Protein AF-A0AAD5HFY6-F1 (afdb_monomer_lite)

Organism: NCBI:txid1314678

Sequence (420 aa):
MDQEPCSHAVQYNGLCAICGQDVGNSNTEEGSRANINMSHNVHGLMVNRSEAERLEQENAARLLETRRLSLIVDLDQTIIHAACDPTVGEWMNDKNNKNHPATKDIKQFVLPGSPLVYYIKLRPKLQEFLKEVTKQYELHIYTMGTRNYAEAVANKIDPDRTIFRERILSRDESGSLTQKNIQRLFPCDTSMVVVMDDRSDVWNWSPNLIKVKPYDFFVGIGDINSVFLPKREPIPKSETPNEQPQTKDAVSNGKESTEEREELDQVDAETLAKQQQEQDAMVEQQQNARPLLQKQNEMSLSQNQPVLVDNDEELDKILEILKEVHRKFYEDYDKAMKISPSHRIMPDVTTLLPDMKANILEGTVLLFSSVIPLGQDPQQSDIWRLAVSFGAQCTPELTGRVTHVVAGKVSFTRKEYVMV

InterPro domains:
  IPR001357 BRCT domain [PS50172] (356-420)
  IPR004274 FCP1 homology domain [PF03031] (70-215)
  IPR004274 FCP1 homology domain [PS50969] (64-235)
  IPR004274 FCP1 homology domain [SM00577] (67-222)
  IPR011947 FCP1-like phosphatase, phosphatase domain [TIGR02250] (63-218)
  IPR023214 HAD superfamily [G3DSA:3.40.50.1000] (59-252)
  IPR036412 HAD-like superfamily [SSF56784] (62-232)
  IPR036420 BRCT domain superfamily [G3DSA:3.40.50.10190] (360-418)
  IPR036420 BRCT domain superfamily [SSF52113] (360-416)
  IPR039189 CTD phosphatase Fcp1 [PTHR23081] (4-408)

pLDDT: mean 83.71, std 20.19, range [25.22, 98.81]

Foldseek 3Di:
DDDDQDPAFWWAQQARPPPRDRNDVPPPVDPFAPWADQALPGPRTTGTPVVLVVVLVVVVVVCVVLLAFAEEFEDDLFFKHKAQACVLVVLCPDPPDQCNVVSPQWDWDDFPPDPTIMTMDGAPCLLVLLVLNQSHYQYAYAYLADPSVQVVVCCSNPVVCPRHNRRYHYNVHQLDNAAHEVCSNRVPACQRYAYEECDCVNHVNFLRYDHFPGDQQLPPDHGLSCLRYPDADDFQDADDDDDDDDDDDDDDDDDDDDDDDDDRPPQDPVNVVVSVVSSVVVSVCCHVVSVSVVVVVVCCVPPVHHPGDRPDPGSVVVSVVSVVLSVVQVVLQVVLVVDDPVPRDHGGSSPSSLVVQLVQQALAEEEEAQRDDPPDDPCPHPVNSSCVSNNYHYDPADDPSHPDYHYSYPDPDVPPPDDD

Secondary structure (DSSP, 8-state):
-PPPPP--SEEETTEETTT--B-TT---SSTT---EE--SS-TTEEE-HHHHHHHHHHHHHHHHHTT-EEEEE--BTTTEEEE--THHHHHHH-TTSTTGGGGTT-EEEE-TT--PEEEEEEPTTHHHHHHHHTTTEEEEEE-SS-HHHHHHHHHHH-TTS-SSTT-EE-HHHHS-SS---GGGT-SS--TTEEEEES-SGGGTT-TTEEEPPP---STT---TT-TTSPPPP-------S--PPPP---------------------HHHHHHHHHHHHHHHHHHHHH-HHHHHHHHHHHHT---S------HHHHHHHHHHHHHHHHHHHHHHHHTS-GGG-----HHHHHHHHHHTTSTT-EEEEESSSPTTS-GGGSHHHHHHHHTT-EE-SS--TT--EEEESSS---TT-----

Structure (mmCIF, N/CA/C/O backbone):
data_AF-A0AAD5HFY6-F1
#
_entry.id   AF-A0AAD5HFY6-F1
#
loop_
_atom_site.group_PDB
_atom_site.id
_atom_site.type_symbol
_atom_site.label_atom_id
_atom_site.label_alt_id
_atom_site.label_comp_id
_atom_site.label_asym_id
_atom_site.label_entity_id
_atom_site.label_seq_id
_atom_site.pdbx_PDB_ins_code
_atom_site.Cartn_x
_atom_site.Cartn_y
_atom_site.Cartn_z
_atom_site.occupancy
_atom_site.B_iso_or_equiv
_atom_site.auth_seq_id
_atom_site.auth_comp_id
_atom_site.auth_asym_id
_atom_site.auth_atom_id
_atom_site.pdbx_PDB_model_num
ATOM 1 N N . MET A 1 1 ? 31.451 41.895 -15.246 1.00 39.09 1 MET A N 1
ATOM 2 C CA . MET A 1 1 ? 31.967 40.516 -15.173 1.00 39.09 1 MET A CA 1
ATOM 3 C C . MET A 1 1 ? 30.737 39.653 -15.116 1.00 39.09 1 MET A C 1
ATOM 5 O O . MET A 1 1 ? 30.094 39.633 -14.074 1.00 39.09 1 MET A O 1
ATOM 9 N N . ASP A 1 2 ? 30.355 39.074 -16.246 1.00 48.78 2 ASP A N 1
ATOM 10 C CA . ASP A 1 2 ? 29.240 38.134 -16.283 1.00 48.78 2 ASP A CA 1
ATOM 11 C C . ASP A 1 2 ? 29.697 36.876 -15.542 1.00 48.78 2 ASP A C 1
ATOM 13 O O . ASP A 1 2 ? 30.718 36.283 -15.890 1.00 48.78 2 ASP A O 1
ATOM 17 N N . GLN A 1 3 ? 29.029 36.553 -14.434 1.00 59.38 3 GLN A N 1
ATOM 18 C CA . GLN A 1 3 ? 29.286 35.314 -13.707 1.00 59.38 3 GLN A CA 1
ATOM 19 C C . GLN A 1 3 ? 28.809 34.151 -14.574 1.00 59.38 3 GLN A C 1
ATOM 21 O O . GLN A 1 3 ? 27.652 34.129 -14.992 1.00 59.38 3 GLN A O 1
ATOM 26 N N . GLU A 1 4 ? 29.697 33.191 -14.838 1.00 65.50 4 GLU A N 1
ATOM 27 C CA . GLU A 1 4 ? 29.314 31.952 -15.509 1.00 65.50 4 GLU A CA 1
ATOM 28 C C . GLU A 1 4 ? 28.206 31.234 -14.711 1.00 65.50 4 GLU A C 1
ATOM 30 O O . GLU A 1 4 ? 28.211 31.251 -13.470 1.00 65.50 4 GLU A O 1
ATOM 35 N N . PRO A 1 5 ? 27.228 30.621 -15.400 1.00 70.31 5 PRO A N 1
ATOM 36 C CA . PRO A 1 5 ? 26.160 29.889 -14.740 1.00 70.31 5 PRO A CA 1
ATOM 37 C C . PRO A 1 5 ? 26.717 28.653 -14.022 1.00 70.31 5 PRO A C 1
ATOM 39 O O . PRO A 1 5 ? 27.515 27.896 -14.572 1.00 70.31 5 PRO A O 1
ATOM 42 N N . CYS A 1 6 ? 26.260 28.424 -12.788 1.00 73.25 6 CYS A N 1
ATOM 43 C CA . CYS A 1 6 ? 26.636 27.254 -11.996 1.00 73.25 6 CYS A CA 1
ATOM 44 C C . CYS A 1 6 ? 26.313 25.941 -12.736 1.00 73.25 6 CYS A C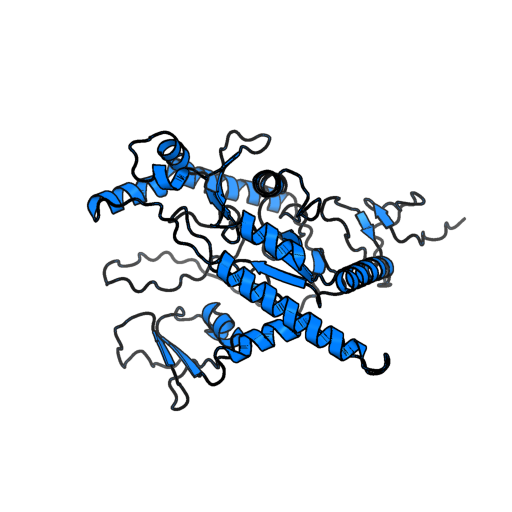 1
ATOM 46 O O . CYS A 1 6 ? 25.162 25.731 -13.128 1.00 73.25 6 CYS A O 1
ATOM 48 N N . SER A 1 7 ? 27.294 25.039 -12.854 1.00 76.56 7 SER A N 1
ATOM 49 C CA . SER A 1 7 ? 27.173 23.716 -13.495 1.00 76.56 7 SER A CA 1
ATOM 50 C C . SER A 1 7 ? 26.999 22.547 -12.514 1.00 76.56 7 SER A C 1
ATOM 52 O O . SER A 1 7 ? 26.900 21.394 -12.931 1.00 76.56 7 SER A O 1
ATOM 54 N N . HIS A 1 8 ? 26.968 22.817 -11.208 1.00 78.19 8 HIS A N 1
ATOM 55 C CA . HIS A 1 8 ? 26.830 21.781 -10.188 1.00 78.19 8 HIS A CA 1
ATOM 56 C C . HIS A 1 8 ? 25.439 21.136 -10.211 1.00 78.19 8 HIS A C 1
ATOM 58 O O . HIS A 1 8 ? 24.422 21.810 -10.382 1.00 78.19 8 HIS A O 1
ATOM 64 N N . ALA A 1 9 ? 25.412 19.821 -9.992 1.00 79.50 9 ALA A N 1
ATOM 65 C CA . ALA A 1 9 ? 24.203 19.019 -10.125 1.00 79.50 9 ALA A CA 1
ATOM 66 C C . ALA A 1 9 ? 23.226 19.158 -8.952 1.00 79.50 9 ALA A C 1
ATOM 68 O O . ALA A 1 9 ? 22.042 18.932 -9.160 1.00 79.50 9 ALA A O 1
ATOM 69 N N . VAL A 1 10 ? 23.694 19.517 -7.751 1.00 81.81 10 VAL A N 1
ATOM 70 C CA . VAL A 1 10 ? 22.897 19.479 -6.513 1.00 81.81 10 VAL A CA 1
ATOM 71 C C . VAL A 1 10 ? 22.457 20.878 -6.092 1.00 81.81 10 VAL A C 1
ATOM 73 O O . VAL A 1 10 ? 23.282 21.785 -5.940 1.00 81.81 10 VAL A O 1
ATOM 76 N N . GLN A 1 11 ? 21.159 21.037 -5.852 1.00 80.94 11 GLN A N 1
ATOM 77 C CA . GLN A 1 11 ? 20.523 22.286 -5.449 1.00 80.94 11 GLN A CA 1
ATOM 78 C C . GLN A 1 11 ? 19.702 22.082 -4.176 1.00 80.94 11 GLN A C 1
ATOM 80 O O . GLN A 1 11 ? 19.093 21.035 -3.985 1.00 80.94 11 GLN A O 1
ATOM 85 N N . TYR A 1 12 ? 19.669 23.092 -3.315 1.00 81.06 12 TYR A N 1
ATOM 86 C CA . TYR A 1 12 ? 18.844 23.141 -2.118 1.00 81.06 12 TYR A CA 1
ATOM 87 C C . TYR A 1 12 ? 18.114 24.485 -2.062 1.00 81.06 12 TYR A C 1
ATOM 89 O O . TYR A 1 12 ? 18.758 25.528 -1.959 1.00 81.06 12 TYR A O 1
ATOM 97 N N . ASN A 1 13 ? 16.781 24.470 -2.153 1.00 76.88 13 ASN A N 1
ATOM 98 C CA . ASN A 1 13 ? 15.932 25.673 -2.122 1.00 76.88 13 ASN A CA 1
ATOM 99 C C . ASN A 1 13 ? 16.372 26.772 -3.112 1.00 76.88 13 ASN A C 1
ATOM 101 O O . ASN A 1 13 ? 16.475 27.942 -2.753 1.00 76.88 13 ASN A O 1
ATOM 105 N N . GLY A 1 14 ? 16.669 26.388 -4.358 1.00 72.94 14 GLY A N 1
ATOM 106 C CA . GLY A 1 14 ? 17.087 27.323 -5.412 1.00 72.94 14 GLY A CA 1
ATOM 107 C C . GLY A 1 14 ? 18.549 27.779 -5.329 1.00 72.94 14 GLY A C 1
ATOM 108 O O . GLY A 1 14 ? 18.998 28.523 -6.195 1.00 72.94 14 GLY A O 1
ATOM 109 N N . LEU A 1 15 ? 19.316 27.304 -4.343 1.00 81.44 15 LEU A N 1
ATOM 110 C CA . LEU A 1 15 ? 20.751 27.560 -4.219 1.00 81.44 15 LEU A CA 1
ATOM 111 C C . LEU A 1 15 ? 21.554 26.321 -4.599 1.00 81.44 15 LEU A C 1
ATOM 113 O O . LEU A 1 15 ? 21.186 25.198 -4.267 1.00 81.44 15 LEU A O 1
ATOM 117 N N . CYS A 1 16 ? 22.704 26.504 -5.237 1.00 80.38 16 CYS A N 1
ATOM 118 C CA . CYS A 1 16 ? 23.648 25.414 -5.434 1.00 80.38 16 CYS A CA 1
ATOM 119 C C . CYS A 1 16 ? 24.198 24.933 -4.083 1.00 80.38 16 CYS A C 1
ATOM 121 O O . CYS A 1 16 ? 24.804 25.713 -3.348 1.00 80.38 16 CYS A O 1
ATOM 123 N N . ALA A 1 17 ? 24.073 23.638 -3.786 1.00 82.50 17 ALA A N 1
ATOM 124 C CA . ALA A 1 17 ? 24.546 23.060 -2.525 1.00 82.50 17 ALA A CA 1
ATOM 125 C C . ALA A 1 17 ? 26.085 23.021 -2.401 1.00 82.50 17 ALA A C 1
ATOM 127 O O . ALA A 1 17 ? 26.608 22.768 -1.320 1.00 82.50 17 ALA A O 1
ATOM 128 N N . ILE A 1 18 ? 26.810 23.257 -3.502 1.00 83.12 18 ILE A N 1
ATOM 129 C CA . ILE A 1 18 ? 28.278 23.192 -3.557 1.00 83.12 18 ILE A CA 1
ATOM 130 C C . ILE A 1 18 ? 28.902 24.591 -3.524 1.00 83.12 18 ILE A C 1
ATOM 132 O O . ILE A 1 18 ? 29.791 24.848 -2.718 1.00 83.12 18 ILE A O 1
ATOM 136 N N . CYS A 1 19 ? 28.453 25.505 -4.390 1.00 85.31 19 CYS A N 1
ATOM 137 C CA . CYS A 1 19 ? 29.042 26.844 -4.505 1.00 85.31 19 CYS A CA 1
ATOM 138 C C . CYS A 1 19 ? 28.180 27.969 -3.916 1.00 85.31 19 CYS A C 1
ATOM 140 O O . CYS A 1 19 ? 28.634 29.110 -3.881 1.00 85.31 19 CYS A O 1
ATOM 142 N N . GLY A 1 20 ? 26.949 27.684 -3.476 1.00 80.25 20 GLY A N 1
ATOM 143 C CA . GLY A 1 20 ? 26.041 28.677 -2.890 1.00 80.25 20 GLY A CA 1
ATOM 144 C C . GLY A 1 20 ? 25.480 29.707 -3.875 1.00 80.25 20 GLY A C 1
ATOM 145 O O . GLY A 1 20 ? 24.773 30.616 -3.452 1.00 80.25 20 GLY A O 1
ATOM 146 N N . GLN A 1 21 ? 25.786 29.588 -5.172 1.00 81.56 21 GLN A N 1
ATOM 147 C CA . GLN A 1 21 ? 25.245 30.467 -6.209 1.00 81.56 21 GLN A CA 1
ATOM 148 C C . GLN A 1 21 ? 23.732 30.256 -6.334 1.00 81.56 21 GLN A C 1
ATOM 150 O O . GLN A 1 21 ? 23.273 29.112 -6.334 1.00 81.56 21 GLN A O 1
ATOM 155 N N . ASP A 1 22 ? 22.981 31.351 -6.446 1.00 78.88 22 ASP A N 1
ATOM 156 C CA . ASP A 1 22 ? 21.554 31.313 -6.763 1.00 78.88 22 ASP A CA 1
ATOM 157 C C . ASP A 1 22 ? 21.382 30.769 -8.180 1.00 78.88 22 ASP A C 1
ATOM 159 O O . ASP A 1 22 ? 21.953 31.300 -9.138 1.00 78.88 22 ASP A O 1
ATOM 163 N N . VAL A 1 23 ? 20.674 29.650 -8.290 1.00 73.12 23 VAL A N 1
ATOM 164 C CA . VAL A 1 23 ? 20.427 28.981 -9.565 1.00 73.12 23 VAL A CA 1
ATOM 165 C C . VAL A 1 23 ? 19.046 29.311 -10.122 1.00 73.12 23 VAL A C 1
ATOM 167 O O . VAL A 1 23 ? 18.851 29.108 -11.320 1.00 73.12 23 VAL A O 1
ATOM 170 N N . GLY A 1 24 ? 18.158 29.896 -9.300 1.00 57.97 24 GLY A N 1
ATOM 171 C CA . GLY A 1 24 ? 16.794 30.319 -9.621 1.00 57.97 24 GLY A CA 1
ATOM 172 C C . GLY A 1 24 ? 15.901 29.246 -10.266 1.00 57.97 24 GLY A C 1
ATOM 173 O O . GLY A 1 24 ? 16.363 28.319 -10.923 1.00 57.97 24 GLY A O 1
ATOM 174 N N . ASN A 1 25 ? 14.578 29.421 -10.209 1.00 52.44 25 ASN A N 1
ATOM 175 C CA . ASN A 1 25 ? 13.666 28.787 -11.180 1.00 52.44 25 ASN A CA 1
ATOM 176 C C . ASN A 1 25 ? 13.764 29.526 -12.524 1.00 52.44 25 ASN A C 1
ATOM 178 O O . ASN A 1 25 ? 12.778 30.046 -13.045 1.00 52.44 25 ASN A O 1
ATOM 182 N N . SER A 1 26 ? 14.979 29.679 -13.053 1.00 42.31 26 SER A N 1
ATOM 183 C CA . SER A 1 26 ? 15.149 30.258 -14.373 1.00 42.31 26 SER A CA 1
ATOM 184 C C . SER A 1 26 ? 14.594 29.252 -15.381 1.00 42.31 26 SER A C 1
ATOM 186 O O . SER A 1 26 ? 15.235 28.257 -15.705 1.00 42.31 26 SER A O 1
ATOM 188 N N . ASN A 1 27 ? 13.371 29.517 -15.857 1.00 40.47 27 ASN A N 1
ATOM 189 C CA . ASN A 1 27 ? 12.829 29.011 -17.119 1.00 40.47 27 ASN A CA 1
ATOM 190 C C . ASN A 1 27 ? 13.725 29.505 -18.269 1.00 40.47 27 ASN A C 1
ATOM 192 O O . ASN A 1 27 ? 13.317 30.301 -19.110 1.00 40.47 27 ASN A O 1
ATOM 196 N N . THR A 1 28 ? 14.992 29.097 -18.277 1.00 40.62 28 THR A N 1
ATOM 197 C CA . THR A 1 28 ? 15.812 29.129 -19.475 1.00 40.62 28 THR A CA 1
ATOM 198 C C . THR A 1 28 ? 15.227 28.080 -20.405 1.00 40.62 28 THR A C 1
ATOM 200 O O . THR A 1 28 ? 15.100 26.922 -20.014 1.00 40.62 28 THR A O 1
ATOM 203 N N . GLU A 1 29 ? 14.852 28.501 -21.608 1.00 39.59 29 GLU A N 1
ATOM 204 C CA . GLU A 1 29 ? 14.223 27.728 -22.686 1.00 39.59 29 GLU A CA 1
ATOM 205 C C . GLU A 1 29 ? 15.088 26.570 -23.243 1.00 39.59 29 GLU A C 1
ATOM 207 O O . GLU A 1 29 ? 14.988 26.204 -24.410 1.00 39.59 29 GLU A O 1
ATOM 212 N N . GLU A 1 30 ? 15.918 25.933 -22.419 1.00 36.94 30 GLU A N 1
ATOM 213 C CA . GLU A 1 30 ? 16.670 24.729 -22.751 1.00 36.94 30 GLU A CA 1
ATOM 214 C C . GLU A 1 30 ? 16.432 23.677 -21.663 1.00 36.94 30 GLU A C 1
ATOM 216 O O . GLU A 1 30 ? 16.888 23.808 -20.528 1.00 36.94 30 GLU A O 1
ATOM 221 N N . GLY A 1 31 ? 15.702 22.614 -22.016 1.00 39.47 31 GLY A N 1
ATOM 222 C CA . GLY A 1 31 ? 15.258 21.519 -21.140 1.00 39.47 31 GLY A CA 1
ATOM 223 C C . GLY A 1 31 ? 16.358 20.612 -20.566 1.00 39.47 31 GLY A C 1
ATOM 224 O O . GLY A 1 31 ? 16.170 19.402 -20.487 1.00 39.47 31 GLY A O 1
ATOM 225 N N . SER A 1 32 ? 17.505 21.168 -20.170 1.00 42.75 32 SER A N 1
ATOM 226 C CA . SER A 1 32 ? 18.638 20.456 -19.564 1.00 42.75 32 SER A CA 1
ATOM 227 C C . SER A 1 32 ? 18.661 20.518 -18.029 1.00 42.75 32 SER A C 1
ATOM 229 O O . SER A 1 32 ? 19.352 19.721 -17.396 1.00 42.75 32 SER A O 1
ATOM 231 N N . ARG A 1 33 ? 17.882 21.417 -17.406 1.00 50.81 33 ARG A N 1
ATOM 232 C CA . ARG A 1 33 ? 17.841 21.621 -15.943 1.00 50.81 33 ARG A CA 1
ATOM 233 C C . ARG A 1 33 ? 16.510 21.204 -15.313 1.00 50.81 33 ARG A C 1
ATOM 235 O O . ARG A 1 33 ? 15.984 21.906 -14.456 1.00 50.81 33 ARG A O 1
ATOM 242 N N . ALA A 1 34 ? 15.954 20.064 -15.728 1.00 52.94 34 ALA A N 1
ATOM 243 C CA . ALA A 1 34 ? 14.870 19.444 -14.970 1.00 52.94 34 ALA A CA 1
ATOM 244 C C . ALA A 1 34 ? 15.420 19.053 -13.588 1.00 52.94 34 ALA A C 1
ATOM 246 O O . ALA A 1 34 ? 16.234 18.135 -13.467 1.00 52.94 34 ALA A O 1
ATOM 247 N N . ASN A 1 35 ? 15.040 19.825 -12.575 1.00 65.81 35 ASN A N 1
ATOM 248 C CA . ASN A 1 35 ? 15.392 19.600 -11.184 1.00 65.81 35 ASN A CA 1
ATOM 249 C C . ASN A 1 35 ? 14.491 18.473 -10.645 1.00 65.81 35 ASN A C 1
ATOM 251 O O . ASN A 1 35 ? 13.272 18.613 -10.651 1.00 65.81 35 ASN A O 1
ATOM 255 N N . ILE A 1 36 ? 15.079 17.358 -10.209 1.00 68.81 36 ILE A N 1
ATOM 256 C CA . ILE A 1 36 ? 14.388 16.163 -9.702 1.00 68.81 36 ILE A CA 1
ATOM 257 C C . ILE A 1 36 ? 14.623 16.061 -8.193 1.00 68.81 36 ILE A C 1
ATOM 259 O O . ILE A 1 36 ? 15.770 16.100 -7.744 1.00 68.81 36 ILE A O 1
ATOM 263 N N . ASN A 1 37 ? 13.555 15.917 -7.402 1.00 68.00 37 ASN A N 1
ATOM 264 C CA . ASN A 1 37 ? 13.680 15.726 -5.957 1.00 68.00 37 ASN A CA 1
ATOM 265 C C . ASN A 1 37 ? 14.105 14.284 -5.647 1.00 68.00 37 ASN A C 1
ATOM 267 O O . ASN A 1 37 ? 13.309 13.358 -5.791 1.00 68.00 37 ASN A O 1
ATOM 271 N N . MET A 1 38 ? 15.340 14.102 -5.180 1.00 71.38 38 MET A N 1
ATOM 272 C CA . MET A 1 38 ? 15.885 12.774 -4.855 1.00 71.38 38 MET A CA 1
ATOM 273 C C . MET A 1 38 ? 15.663 12.358 -3.404 1.00 71.38 38 MET A C 1
ATOM 275 O O . MET A 1 38 ? 15.999 11.235 -3.030 1.00 71.38 38 MET A O 1
ATOM 279 N N . SER A 1 39 ? 15.144 13.249 -2.557 1.00 62.97 39 SER A N 1
ATOM 280 C CA . SER A 1 39 ? 14.955 12.951 -1.144 1.00 62.97 39 SER A CA 1
ATOM 281 C C . SER A 1 39 ? 13.530 12.502 -0.837 1.00 62.97 39 SER A C 1
ATOM 283 O O . SER A 1 39 ? 12.538 13.049 -1.333 1.00 62.97 39 SER A O 1
ATOM 285 N N . HIS A 1 40 ? 13.440 11.504 0.041 1.00 65.00 40 HIS A N 1
ATOM 286 C CA . HIS A 1 40 ? 12.193 11.067 0.658 1.00 65.00 40 HIS A CA 1
ATOM 287 C C . HIS A 1 40 ? 11.806 11.946 1.858 1.00 65.00 40 HIS A C 1
ATOM 289 O O . HIS A 1 40 ? 10.666 11.879 2.298 1.00 65.00 40 HIS A O 1
ATOM 295 N N . ASN A 1 41 ? 12.723 12.765 2.400 1.00 59.06 41 ASN A N 1
ATOM 296 C CA . ASN A 1 41 ? 12.494 13.537 3.630 1.00 59.06 41 ASN A CA 1
ATOM 297 C C . ASN A 1 41 ? 12.941 15.001 3.632 1.00 59.06 41 ASN A C 1
ATOM 299 O O . ASN A 1 41 ? 12.560 15.742 4.537 1.00 59.06 41 ASN A O 1
ATOM 303 N N . VAL A 1 42 ? 13.686 15.441 2.624 1.00 58.75 42 VAL A N 1
ATOM 304 C CA . VAL A 1 42 ? 14.157 16.819 2.497 1.00 58.75 42 VAL A CA 1
ATOM 305 C C . VAL A 1 42 ? 13.432 17.485 1.338 1.00 58.75 42 VAL A C 1
ATOM 307 O O . VAL A 1 42 ? 13.673 17.178 0.171 1.00 58.75 42 VAL A O 1
ATOM 310 N N . HIS A 1 43 ? 12.561 18.434 1.669 1.00 60.72 43 HIS A N 1
ATOM 311 C CA . HIS A 1 43 ? 11.986 19.338 0.680 1.00 60.72 43 HIS A CA 1
ATOM 312 C C . HIS A 1 43 ? 13.059 20.267 0.111 1.00 60.72 43 HIS A C 1
ATOM 314 O O . HIS A 1 43 ? 13.917 20.767 0.838 1.00 60.72 43 HIS A O 1
ATOM 320 N N . GLY A 1 44 ? 13.010 20.473 -1.204 1.00 61.09 44 GLY A N 1
ATOM 321 C CA . GLY A 1 44 ? 13.885 21.410 -1.904 1.00 61.09 44 GLY A CA 1
ATOM 322 C C . GLY A 1 44 ? 15.288 20.902 -2.238 1.00 61.09 44 GLY A C 1
ATOM 323 O O . GLY A 1 44 ? 16.032 21.664 -2.853 1.00 61.09 44 GLY A O 1
ATOM 324 N N . LEU A 1 45 ? 15.655 19.656 -1.893 1.00 72.56 45 LEU A N 1
ATOM 325 C CA . LEU A 1 45 ? 16.883 19.023 -2.393 1.00 72.56 45 LEU A CA 1
ATOM 326 C C . LEU A 1 45 ? 16.637 18.451 -3.792 1.00 72.56 45 LEU A C 1
ATOM 328 O O . LEU A 1 45 ? 16.011 17.404 -3.947 1.00 72.56 45 LEU A O 1
ATOM 332 N N . MET A 1 46 ? 17.163 19.132 -4.801 1.00 77.88 46 MET A N 1
ATOM 333 C CA . MET A 1 46 ? 16.988 18.773 -6.201 1.00 77.88 46 MET A CA 1
ATOM 334 C C . MET A 1 46 ? 18.322 18.388 -6.829 1.00 77.88 46 MET A C 1
ATOM 336 O O . MET A 1 46 ? 19.360 18.966 -6.502 1.00 77.88 46 MET A O 1
ATOM 340 N N . VAL A 1 47 ? 18.289 17.458 -7.777 1.00 80.62 47 VAL A N 1
ATOM 341 C CA . VAL A 1 47 ? 19.429 17.171 -8.651 1.00 80.62 47 VAL A CA 1
ATOM 342 C C . VAL A 1 47 ? 19.050 17.328 -10.117 1.00 80.62 47 VAL A C 1
ATOM 344 O O . VAL A 1 47 ? 17.875 17.263 -10.468 1.00 80.62 47 VAL A O 1
ATOM 347 N N . ASN A 1 48 ? 20.034 17.531 -10.988 1.00 80.81 48 ASN A N 1
ATOM 348 C CA . ASN A 1 48 ? 19.791 17.476 -12.427 1.00 80.81 48 ASN A CA 1
ATOM 349 C C . ASN A 1 48 ? 19.516 16.034 -12.902 1.00 80.81 48 ASN A C 1
ATOM 351 O O . ASN A 1 48 ? 19.876 15.057 -12.245 1.00 80.81 48 ASN A O 1
ATOM 355 N N . ARG A 1 49 ? 18.921 15.895 -14.089 1.00 79.62 49 ARG A N 1
ATOM 356 C CA . ARG A 1 49 ? 18.563 14.587 -14.655 1.00 79.62 49 ARG A CA 1
ATOM 357 C C . ARG A 1 49 ? 19.734 13.602 -14.755 1.00 79.62 49 ARG A C 1
ATOM 359 O O . ARG A 1 49 ? 19.576 12.449 -14.382 1.00 79.62 49 ARG A O 1
ATOM 366 N N . SER A 1 50 ? 20.909 14.048 -15.204 1.00 82.12 50 SER A N 1
ATOM 367 C CA . SER A 1 50 ? 22.081 13.168 -15.339 1.00 82.12 50 SER A CA 1
ATOM 368 C C . SER A 1 50 ? 22.543 12.578 -14.005 1.00 82.12 50 SER A C 1
ATOM 370 O O . SER A 1 50 ? 22.990 11.437 -13.951 1.00 82.12 50 SER A O 1
ATOM 372 N N . GLU A 1 51 ? 22.442 13.351 -12.923 1.00 82.69 51 GLU A N 1
ATOM 373 C CA . GLU A 1 51 ? 22.817 12.890 -11.589 1.00 82.69 51 GLU A CA 1
ATOM 374 C C . GLU A 1 51 ? 21.753 11.962 -10.998 1.00 82.69 51 GLU A C 1
ATOM 376 O O . GLU A 1 51 ? 22.104 10.971 -10.359 1.00 82.69 51 GLU A O 1
ATOM 381 N N . ALA A 1 52 ? 20.467 12.225 -11.262 1.00 82.19 52 ALA A N 1
ATOM 382 C CA . ALA A 1 52 ? 19.390 11.299 -10.917 1.00 82.19 52 ALA A CA 1
ATOM 383 C C . ALA A 1 52 ? 19.587 9.936 -11.604 1.00 82.19 52 ALA A C 1
ATOM 385 O O . ALA A 1 52 ? 19.597 8.909 -10.930 1.00 82.19 52 ALA A O 1
ATOM 386 N N . GLU A 1 53 ? 19.850 9.934 -12.916 1.00 86.06 53 GLU A N 1
ATOM 387 C CA . GLU A 1 53 ? 20.125 8.720 -13.695 1.00 86.06 53 GLU A CA 1
ATOM 388 C C . GLU A 1 53 ? 21.349 7.962 -13.155 1.00 86.06 53 GLU A C 1
ATOM 390 O O . GLU A 1 53 ? 21.312 6.738 -13.025 1.00 86.06 53 GLU A O 1
ATOM 395 N N . ARG A 1 54 ? 22.426 8.670 -12.783 1.00 88.12 54 ARG A N 1
ATOM 396 C CA . ARG A 1 54 ? 23.623 8.055 -12.183 1.00 88.12 54 ARG A CA 1
ATOM 397 C C . ARG A 1 54 ? 23.304 7.369 -10.850 1.00 88.12 54 ARG A C 1
ATOM 399 O O . ARG A 1 54 ? 23.701 6.222 -10.647 1.00 88.12 54 ARG A O 1
ATOM 406 N N . LEU A 1 55 ? 22.593 8.055 -9.952 1.00 83.81 55 LEU A N 1
ATOM 407 C CA . LEU A 1 55 ? 22.207 7.517 -8.641 1.00 83.81 55 LEU A CA 1
ATOM 408 C C . LEU A 1 55 ? 21.280 6.303 -8.771 1.00 83.81 55 LEU A C 1
ATOM 410 O O . LEU A 1 55 ? 21.408 5.338 -8.017 1.00 83.81 55 LEU A O 1
ATOM 414 N N . GLU A 1 56 ? 20.363 6.322 -9.735 1.00 85.19 56 GLU A N 1
ATOM 415 C CA . GLU A 1 56 ? 19.505 5.175 -10.015 1.00 85.19 56 GLU A CA 1
ATOM 416 C C . GLU A 1 56 ? 20.263 3.990 -10.595 1.00 85.19 56 GLU A C 1
ATOM 418 O O . GLU A 1 56 ? 20.052 2.871 -10.136 1.00 85.19 56 GLU A O 1
ATOM 423 N N . GLN A 1 57 ? 21.184 4.212 -11.536 1.00 88.44 57 GLN A N 1
ATOM 424 C CA . GLN A 1 57 ? 22.023 3.141 -12.079 1.00 88.44 57 GLN A CA 1
ATOM 425 C C . GLN A 1 57 ? 22.863 2.475 -10.984 1.00 88.44 57 GLN A C 1
ATOM 427 O O . GLN A 1 57 ? 22.978 1.250 -10.953 1.00 88.44 57 GLN A O 1
ATOM 432 N N . GLU A 1 58 ? 23.413 3.257 -10.051 1.00 90.81 58 GLU A N 1
ATOM 433 C CA . GLU A 1 58 ? 24.139 2.731 -8.889 1.00 90.81 58 GLU A CA 1
ATOM 434 C C . GLU A 1 58 ? 23.228 1.920 -7.961 1.00 90.81 58 GLU A C 1
ATOM 436 O O . GLU A 1 58 ? 23.600 0.831 -7.512 1.00 90.81 58 GLU A O 1
ATOM 441 N N . ASN A 1 59 ? 22.013 2.409 -7.705 1.00 89.56 59 ASN A N 1
ATOM 442 C CA . ASN A 1 59 ? 21.022 1.681 -6.919 1.00 89.56 59 ASN A CA 1
ATOM 443 C C . ASN A 1 59 ? 20.588 0.377 -7.596 1.00 89.56 59 ASN A C 1
ATOM 445 O O . ASN A 1 59 ? 20.585 -0.663 -6.938 1.00 89.56 59 ASN A O 1
ATOM 449 N N . ALA A 1 60 ? 20.281 0.405 -8.893 1.00 92.44 60 ALA A N 1
ATOM 450 C CA . ALA A 1 60 ? 19.918 -0.768 -9.678 1.00 92.44 60 ALA A CA 1
ATOM 451 C C . ALA A 1 60 ? 21.060 -1.793 -9.695 1.00 92.44 60 ALA A C 1
ATOM 453 O O . ALA A 1 60 ? 20.838 -2.968 -9.407 1.00 92.44 60 ALA A O 1
ATOM 454 N N . ALA A 1 61 ? 22.304 -1.360 -9.925 1.00 94.38 61 ALA A N 1
ATOM 455 C CA . ALA A 1 61 ? 23.473 -2.236 -9.882 1.00 94.38 61 ALA A CA 1
ATOM 456 C C . ALA A 1 61 ? 23.633 -2.919 -8.512 1.00 94.38 61 ALA A C 1
ATOM 458 O O . ALA A 1 61 ? 23.808 -4.138 -8.449 1.00 94.38 61 ALA A O 1
ATOM 459 N N . ARG A 1 62 ? 23.497 -2.166 -7.411 1.00 96.19 62 ARG A N 1
ATOM 460 C CA . ARG A 1 62 ? 23.537 -2.709 -6.041 1.00 96.19 62 ARG A CA 1
ATOM 461 C C . ARG A 1 62 ? 22.402 -3.702 -5.781 1.00 96.19 62 ARG A C 1
ATOM 463 O O . ARG A 1 62 ? 22.608 -4.736 -5.141 1.00 96.19 62 ARG A O 1
ATOM 470 N N . LEU A 1 63 ? 21.192 -3.390 -6.234 1.00 96.56 63 LEU A N 1
ATOM 471 C CA . LEU A 1 63 ? 20.031 -4.266 -6.105 1.00 96.56 63 LEU A CA 1
ATOM 472 C C . LEU A 1 63 ? 20.246 -5.576 -6.878 1.00 96.56 63 LEU A C 1
ATOM 474 O O . LEU A 1 63 ? 20.064 -6.655 -6.320 1.00 96.56 63 LEU A O 1
ATOM 478 N N . LEU A 1 64 ? 20.757 -5.511 -8.109 1.00 97.25 64 LEU A N 1
ATOM 479 C CA . LEU A 1 64 ? 21.125 -6.687 -8.901 1.00 97.25 64 LEU A CA 1
ATOM 480 C C . LEU A 1 64 ? 22.220 -7.529 -8.230 1.00 97.25 64 LEU A C 1
ATOM 482 O O . LEU A 1 64 ? 22.074 -8.750 -8.150 1.00 97.25 64 LEU A O 1
ATOM 486 N N . GLU A 1 65 ? 23.271 -6.899 -7.701 1.00 97.12 65 GLU A N 1
ATOM 487 C CA . GLU A 1 65 ? 24.362 -7.576 -6.983 1.00 97.12 65 GLU A CA 1
ATOM 488 C C . GLU A 1 65 ? 23.859 -8.300 -5.727 1.00 97.12 65 GLU A C 1
ATOM 490 O O . GLU A 1 65 ? 24.187 -9.463 -5.490 1.00 97.12 65 GLU A O 1
ATOM 495 N N . THR A 1 66 ? 23.008 -7.637 -4.944 1.00 97.12 66 THR A N 1
ATOM 496 C CA . THR A 1 66 ? 22.419 -8.207 -3.720 1.00 97.12 66 THR A CA 1
ATOM 497 C C . THR A 1 66 ? 21.225 -9.121 -3.986 1.00 97.12 66 THR A C 1
ATOM 499 O O . THR A 1 66 ? 20.654 -9.671 -3.045 1.00 97.12 66 THR A O 1
ATOM 502 N N . ARG A 1 67 ? 20.863 -9.308 -5.260 1.00 98.38 67 ARG A N 1
ATOM 503 C CA . ARG A 1 67 ? 19.676 -10.029 -5.724 1.00 98.38 67 ARG A CA 1
ATOM 504 C C . ARG A 1 67 ? 18.393 -9.570 -5.026 1.00 98.38 67 ARG A C 1
ATOM 506 O O . ARG A 1 67 ? 17.636 -10.397 -4.517 1.00 98.38 67 ARG A O 1
ATOM 513 N N . ARG A 1 68 ? 18.152 -8.259 -4.983 1.00 98.44 68 ARG A N 1
ATOM 514 C CA . ARG A 1 68 ? 16.938 -7.642 -4.438 1.00 98.44 68 ARG A CA 1
ATOM 515 C C . ARG A 1 68 ? 16.222 -6.774 -5.471 1.00 98.44 68 ARG A C 1
ATOM 517 O O . ARG A 1 68 ? 16.855 -6.165 -6.320 1.00 98.44 68 ARG A O 1
ATOM 524 N N . LEU A 1 69 ? 14.904 -6.682 -5.352 1.00 98.69 69 LEU A N 1
ATOM 525 C CA . LEU A 1 69 ? 14.065 -5.700 -6.049 1.00 98.69 69 LEU A CA 1
ATOM 526 C C . LEU A 1 69 ? 13.663 -4.569 -5.089 1.00 98.69 69 LEU A C 1
ATOM 528 O O . LEU A 1 69 ? 13.932 -4.650 -3.891 1.00 98.69 69 LEU A O 1
ATOM 532 N N . SER A 1 70 ? 12.989 -3.535 -5.582 1.00 98.56 70 SER A N 1
ATOM 533 C CA . SER A 1 70 ? 12.350 -2.516 -4.740 1.00 98.56 70 SER A CA 1
ATOM 534 C C . SER A 1 70 ? 10.869 -2.837 -4.542 1.00 98.56 70 SER A C 1
ATOM 536 O O . SER A 1 70 ? 10.190 -3.237 -5.486 1.00 98.56 70 SER A O 1
ATOM 538 N N . LEU A 1 71 ? 10.353 -2.658 -3.324 1.00 98.81 71 LEU A N 1
ATOM 539 C CA . LEU A 1 71 ? 8.933 -2.803 -2.999 1.00 98.81 71 LEU A CA 1
ATOM 540 C C . LEU A 1 71 ? 8.407 -1.524 -2.352 1.00 98.81 71 LEU A C 1
ATOM 542 O O . LEU A 1 71 ? 8.820 -1.162 -1.249 1.00 98.81 71 LEU A O 1
ATOM 546 N N . ILE A 1 72 ? 7.463 -0.871 -3.021 1.00 98.75 72 ILE A N 1
ATOM 547 C CA . ILE A 1 72 ? 6.674 0.215 -2.449 1.00 98.75 72 ILE A CA 1
ATOM 548 C C . ILE A 1 72 ? 5.482 -0.400 -1.714 1.00 98.75 72 ILE A C 1
ATOM 550 O O . ILE A 1 72 ? 4.733 -1.189 -2.286 1.00 98.75 72 ILE A O 1
ATOM 554 N N . VAL A 1 73 ? 5.324 -0.040 -0.444 1.00 98.75 73 VAL A N 1
ATOM 555 C CA . VAL A 1 73 ? 4.321 -0.571 0.477 1.00 98.75 73 VAL A CA 1
ATOM 556 C C . VAL A 1 73 ? 3.420 0.566 0.942 1.00 98.75 73 VAL A C 1
ATOM 558 O O . VAL A 1 73 ? 3.886 1.525 1.562 1.00 98.75 73 VAL A O 1
ATOM 561 N N . ASP A 1 74 ? 2.128 0.454 0.658 1.00 98.75 74 ASP A N 1
ATOM 562 C CA . ASP A 1 74 ? 1.118 1.306 1.277 1.00 98.75 74 ASP A CA 1
ATOM 563 C C . ASP A 1 74 ? 0.811 0.878 2.728 1.00 98.75 74 ASP A C 1
ATOM 565 O O . ASP A 1 74 ? 1.127 -0.242 3.138 1.00 98.75 74 ASP A O 1
ATOM 569 N N . LEU A 1 75 ? 0.235 1.784 3.527 1.00 98.62 75 LEU A N 1
ATOM 570 C CA . LEU A 1 75 ? -0.085 1.548 4.937 1.00 98.62 75 LEU A CA 1
ATOM 571 C C . LEU A 1 75 ? -1.545 1.127 5.151 1.00 98.62 75 LEU A C 1
ATOM 573 O O . LEU A 1 75 ? -1.803 -0.023 5.527 1.00 98.62 75 LEU A O 1
ATOM 577 N N . ASP A 1 76 ? -2.470 2.073 4.993 1.00 97.62 76 ASP A N 1
ATOM 578 C CA . ASP A 1 76 ? -3.869 1.963 5.402 1.00 97.62 76 ASP A CA 1
ATOM 579 C C . ASP A 1 76 ? -4.639 0.997 4.506 1.00 97.62 76 ASP A C 1
ATOM 581 O O . ASP A 1 76 ? -4.612 1.092 3.294 1.00 97.62 76 ASP A O 1
ATOM 585 N N . GLN A 1 77 ? -5.316 0.021 5.106 1.00 97.62 77 GLN A N 1
ATOM 586 C CA . GLN A 1 77 ? -5.975 -1.092 4.413 1.00 97.62 77 GLN A CA 1
ATOM 587 C C . GLN A 1 77 ? -5.041 -1.992 3.576 1.00 97.62 77 GLN A C 1
ATOM 589 O O . GLN A 1 77 ? -5.500 -3.003 3.043 1.00 97.62 77 GLN A O 1
ATOM 594 N N . THR A 1 78 ? -3.732 -1.738 3.570 1.00 98.62 78 THR A N 1
ATOM 595 C CA . THR A 1 78 ? -2.726 -2.613 2.960 1.00 98.62 78 THR A CA 1
ATOM 596 C C . THR A 1 78 ? -2.043 -3.495 4.011 1.00 98.62 78 THR A C 1
ATOM 598 O O . THR A 1 78 ? -2.253 -4.711 4.017 1.00 98.62 78 THR A O 1
ATOM 601 N N . ILE A 1 79 ? -1.262 -2.914 4.932 1.00 98.56 79 ILE A N 1
ATOM 602 C CA . ILE A 1 79 ? -0.562 -3.649 6.010 1.00 98.56 79 ILE A CA 1
ATOM 603 C C . ILE A 1 79 ? -1.075 -3.320 7.416 1.00 98.56 79 ILE A C 1
ATOM 605 O O . ILE A 1 79 ? -0.766 -4.041 8.369 1.00 98.56 79 ILE A O 1
ATOM 609 N N . ILE A 1 80 ? -1.866 -2.258 7.561 1.00 98.56 80 ILE A N 1
ATOM 610 C CA . ILE A 1 80 ? -2.544 -1.890 8.805 1.00 98.56 80 ILE A CA 1
ATOM 611 C C . ILE A 1 80 ? -3.990 -1.478 8.530 1.00 98.56 80 ILE A C 1
ATOM 613 O O . ILE A 1 80 ? -4.355 -1.172 7.403 1.00 98.56 80 ILE A O 1
ATOM 617 N N . HIS A 1 81 ? -4.821 -1.450 9.564 1.00 98.44 81 HIS A N 1
ATOM 618 C CA . HIS A 1 81 ? -6.090 -0.728 9.542 1.00 98.44 81 HIS A CA 1
ATOM 619 C C . HIS A 1 81 ? -6.107 0.217 10.741 1.00 98.44 81 HIS A C 1
ATOM 621 O O . HIS A 1 81 ? -5.784 -0.208 11.854 1.00 98.44 81 HIS A O 1
ATOM 627 N N . ALA A 1 82 ? -6.433 1.486 10.511 1.00 97.62 82 ALA A N 1
ATOM 628 C CA . ALA A 1 82 ? -6.447 2.526 11.525 1.00 97.62 82 ALA A CA 1
ATOM 629 C C . ALA A 1 82 ? -7.868 3.005 11.846 1.00 97.62 82 ALA A C 1
ATOM 631 O O . ALA A 1 82 ? -8.749 3.012 10.992 1.00 97.62 82 ALA A O 1
ATOM 632 N N . ALA A 1 83 ? -8.077 3.412 13.094 1.00 96.81 83 ALA A N 1
ATOM 633 C CA . ALA A 1 83 ? -9.326 3.970 13.587 1.00 96.81 83 ALA A CA 1
ATOM 634 C C . ALA A 1 83 ? -9.062 5.029 14.662 1.00 96.81 83 ALA A C 1
ATOM 636 O O . ALA A 1 83 ? -8.111 4.933 15.438 1.00 96.81 83 ALA A O 1
ATOM 637 N N . CYS A 1 84 ? -9.963 5.999 14.754 1.00 95.75 84 CYS A N 1
ATOM 638 C CA . CYS A 1 84 ? -10.025 7.019 15.799 1.00 95.75 84 CYS A CA 1
ATOM 639 C C . CYS A 1 84 ? -11.281 6.871 16.681 1.00 95.75 84 CYS A C 1
ATOM 641 O O . CYS A 1 84 ? -11.561 7.735 17.512 1.00 95.75 84 CYS A O 1
ATOM 643 N N . ASP A 1 85 ? -12.046 5.786 16.513 1.00 96.75 85 ASP A N 1
ATOM 644 C CA . ASP A 1 85 ? -13.246 5.484 17.300 1.00 96.75 85 ASP A CA 1
ATOM 645 C C . ASP A 1 85 ? -12.866 5.117 18.757 1.00 96.75 85 ASP A C 1
ATOM 647 O O . ASP A 1 85 ? -12.184 4.108 18.980 1.00 96.75 85 ASP A O 1
ATOM 651 N N . PRO A 1 86 ? -13.304 5.891 19.774 1.00 96.44 86 PRO A N 1
ATOM 652 C CA . PRO A 1 86 ? -12.956 5.643 21.175 1.00 96.44 86 PRO A CA 1
ATOM 653 C C . PRO A 1 86 ? -13.479 4.301 21.709 1.00 96.44 86 PRO A C 1
ATOM 655 O O . PRO A 1 86 ? -12.947 3.792 22.699 1.00 96.44 86 PRO A O 1
ATOM 658 N N . THR A 1 87 ? -14.469 3.688 21.053 1.00 97.38 87 THR A N 1
ATOM 659 C CA . THR A 1 87 ? -14.979 2.362 21.421 1.00 97.38 87 THR A CA 1
ATOM 660 C C . THR A 1 87 ? -13.901 1.279 21.341 1.00 97.38 87 THR A C 1
ATOM 662 O O . THR A 1 87 ? -13.933 0.331 22.127 1.00 97.38 87 THR A O 1
ATOM 665 N N . VAL A 1 88 ? -12.877 1.443 20.494 1.00 97.69 88 VAL A N 1
ATOM 666 C CA . VAL A 1 88 ? -11.715 0.539 20.489 1.00 97.69 88 VAL A CA 1
ATOM 667 C C . VAL A 1 88 ? -11.012 0.554 21.849 1.00 97.69 88 VAL A C 1
ATOM 669 O O . VAL A 1 88 ? -10.755 -0.504 22.425 1.00 97.69 88 VAL A O 1
ATOM 672 N N . GLY A 1 89 ? -10.756 1.742 22.404 1.00 97.31 89 GLY A N 1
ATOM 673 C CA . GLY A 1 89 ? -10.151 1.897 23.726 1.00 97.31 89 GLY A CA 1
ATOM 674 C C . GLY A 1 89 ? -11.018 1.328 24.851 1.00 97.31 89 GLY A C 1
ATOM 675 O O . GLY A 1 89 ? -10.497 0.737 25.797 1.00 97.31 89 GLY A O 1
ATOM 676 N N . GLU A 1 90 ? -12.340 1.453 24.746 1.00 97.38 90 GLU A N 1
ATOM 677 C CA . GLU A 1 90 ? -13.288 0.851 25.693 1.00 97.38 90 GLU A CA 1
ATOM 678 C C . GLU A 1 90 ? -13.184 -0.686 25.671 1.00 97.38 90 GLU A C 1
ATOM 680 O O . GLU A 1 90 ? -13.009 -1.311 26.719 1.00 97.38 90 GLU A O 1
ATOM 685 N N . TRP A 1 91 ? -13.188 -1.305 24.484 1.00 97.25 91 TRP A N 1
ATOM 686 C CA . TRP A 1 91 ? -13.049 -2.760 24.320 1.00 97.25 91 TRP A CA 1
ATOM 687 C C . TRP A 1 91 ? -11.676 -3.289 24.743 1.00 97.25 91 TRP A C 1
ATOM 689 O O . TRP A 1 91 ? -11.578 -4.379 25.308 1.00 97.25 91 TRP A O 1
ATOM 699 N N . MET A 1 92 ? -10.612 -2.515 24.525 1.00 97.44 92 MET A N 1
ATOM 700 C CA . MET A 1 92 ? -9.272 -2.855 25.008 1.00 97.44 92 MET A CA 1
ATOM 701 C C . MET A 1 92 ? -9.203 -2.929 26.537 1.00 97.44 92 MET A C 1
ATOM 703 O O . MET A 1 92 ? -8.447 -3.741 27.067 1.00 97.44 92 MET A O 1
ATOM 707 N N . ASN A 1 93 ? -9.982 -2.115 27.252 1.00 96.88 93 ASN A N 1
ATOM 708 C CA . ASN A 1 93 ? -9.944 -2.046 28.714 1.00 96.88 93 ASN A CA 1
ATOM 709 C C . ASN A 1 93 ? -10.962 -2.975 29.398 1.00 96.88 93 ASN A C 1
ATOM 711 O O . ASN A 1 93 ? -10.724 -3.423 30.523 1.00 96.88 93 ASN A O 1
ATOM 715 N N . ASP A 1 94 ? -12.071 -3.300 28.734 1.00 96.38 94 ASP A N 1
ATOM 716 C CA . ASP A 1 94 ? -13.100 -4.187 29.275 1.00 96.38 94 ASP A CA 1
ATOM 717 C C . ASP A 1 94 ? -12.827 -5.664 28.948 1.00 96.38 94 ASP A C 1
ATOM 719 O O . ASP A 1 94 ? -13.182 -6.168 27.884 1.00 96.38 94 ASP A O 1
ATOM 723 N N . LYS A 1 95 ? -12.262 -6.394 29.917 1.00 95.50 95 LYS A N 1
ATOM 724 C CA . LYS A 1 95 ? -11.974 -7.838 29.802 1.00 95.50 95 LYS A CA 1
ATOM 725 C C . LYS A 1 95 ? -13.212 -8.711 29.578 1.00 95.50 95 LYS A C 1
ATOM 727 O O . LYS A 1 95 ? -13.061 -9.851 29.140 1.00 95.50 95 LYS A O 1
ATOM 732 N N . ASN A 1 96 ? -14.404 -8.214 29.908 1.00 94.44 96 ASN A N 1
ATOM 733 C CA . ASN A 1 96 ? -15.658 -8.940 29.716 1.00 94.44 96 ASN A CA 1
ATOM 734 C C . ASN A 1 96 ? -16.279 -8.665 28.341 1.00 94.44 96 ASN A C 1
ATOM 736 O O . ASN A 1 96 ? -17.228 -9.349 27.948 1.00 94.44 96 ASN A O 1
ATOM 740 N N . ASN A 1 97 ? -15.757 -7.688 27.595 1.00 93.69 97 ASN A N 1
ATOM 741 C CA . ASN A 1 97 ? -16.236 -7.393 26.259 1.00 93.69 97 ASN A CA 1
ATOM 742 C C . ASN A 1 97 ? -15.844 -8.515 25.289 1.00 93.69 97 ASN A C 1
ATOM 744 O O . ASN A 1 97 ? -14.713 -8.999 25.278 1.00 93.69 97 ASN A O 1
ATOM 748 N N . LYS A 1 98 ? -16.768 -8.906 24.412 1.00 92.44 98 LYS A N 1
ATOM 749 C CA . LYS A 1 98 ? -16.543 -9.994 23.450 1.00 92.44 98 LYS A CA 1
ATOM 750 C C . LYS A 1 98 ? -15.488 -9.673 22.398 1.00 92.44 98 LYS A C 1
ATOM 752 O O . LYS A 1 98 ? -14.897 -10.598 21.855 1.00 92.44 98 LYS A O 1
ATOM 757 N N . ASN A 1 99 ? -15.261 -8.392 22.114 1.00 95.12 99 ASN A N 1
ATOM 758 C CA . ASN A 1 99 ? -14.234 -7.944 21.181 1.00 95.12 99 ASN A CA 1
ATOM 759 C C . ASN A 1 99 ? -12.839 -7.917 21.822 1.00 95.12 99 ASN A C 1
ATOM 761 O O . ASN A 1 99 ? -11.849 -7.996 21.102 1.00 95.12 99 ASN A O 1
ATOM 765 N N . HIS A 1 100 ? -12.741 -7.869 23.158 1.00 95.62 100 HIS A N 1
ATOM 766 C CA . HIS A 1 100 ? -11.474 -7.759 23.892 1.00 95.62 100 HIS A CA 1
ATOM 767 C C . HIS A 1 100 ? -10.402 -8.792 23.488 1.00 95.62 100 HIS A C 1
ATOM 769 O O . HIS A 1 100 ? -9.229 -8.431 23.370 1.00 95.62 100 HIS A O 1
ATOM 775 N N . PRO A 1 101 ? -10.729 -10.076 23.221 1.00 94.88 101 PRO A N 1
ATOM 776 C CA . PRO A 1 101 ? -9.730 -11.028 22.743 1.00 94.88 101 PRO A CA 1
ATOM 777 C C . PRO A 1 101 ? -9.040 -10.600 21.440 1.00 94.88 101 PRO A C 1
ATOM 779 O O . PRO A 1 101 ? -7.844 -10.850 21.300 1.00 94.88 101 PRO A O 1
ATOM 782 N N . ALA A 1 102 ? -9.766 -9.940 20.531 1.00 94.88 102 ALA A N 1
ATOM 783 C CA . ALA A 1 102 ? -9.269 -9.484 19.234 1.00 94.88 102 ALA A CA 1
ATOM 784 C C . ALA A 1 102 ? -8.509 -8.145 19.305 1.00 94.88 102 ALA A C 1
ATOM 786 O O . ALA A 1 102 ? -7.866 -7.762 18.332 1.00 94.88 102 ALA A O 1
ATOM 787 N N . THR A 1 103 ? -8.543 -7.435 20.442 1.00 95.88 103 THR A N 1
ATOM 788 C CA . THR A 1 103 ? -7.884 -6.126 20.593 1.00 95.88 103 THR A CA 1
ATOM 789 C C . THR A 1 103 ? -6.461 -6.196 21.153 1.00 95.88 103 THR A C 1
ATOM 791 O O . THR A 1 103 ? -5.824 -5.162 21.338 1.00 95.88 103 THR A O 1
ATOM 794 N N . LYS A 1 104 ? -5.952 -7.389 21.489 1.00 92.88 104 LYS A N 1
ATOM 795 C CA . LYS A 1 104 ? -4.707 -7.565 22.268 1.00 92.88 104 LYS A CA 1
ATOM 796 C C . LYS A 1 104 ? -3.447 -7.033 21.588 1.00 92.88 104 LYS A C 1
ATOM 798 O O . LYS A 1 104 ? -2.492 -6.659 22.263 1.00 92.88 104 LYS A O 1
ATOM 803 N N . ASP A 1 105 ? -3.427 -7.049 20.269 1.00 94.38 105 ASP A N 1
ATOM 804 C CA . ASP A 1 105 ? -2.308 -6.634 19.430 1.00 94.38 105 ASP A CA 1
ATOM 805 C C . ASP A 1 105 ? -2.539 -5.273 18.756 1.00 94.38 105 ASP A C 1
ATOM 807 O O . ASP A 1 105 ? -1.651 -4.789 18.049 1.00 94.38 105 ASP A O 1
ATOM 811 N N . ILE A 1 106 ? -3.673 -4.617 19.037 1.00 97.69 106 ILE A N 1
ATOM 812 C CA . ILE A 1 106 ? -3.917 -3.230 18.639 1.00 97.69 106 ILE A CA 1
ATOM 813 C C . ILE A 1 106 ? -2.881 -2.336 19.321 1.00 97.69 106 ILE A C 1
ATOM 815 O O . ILE A 1 106 ? -2.667 -2.386 20.536 1.00 97.69 106 ILE A O 1
ATOM 819 N N . LYS A 1 107 ? -2.222 -1.499 18.524 1.00 97.56 107 LYS A N 1
ATOM 820 C CA . LYS A 1 107 ? -1.305 -0.468 19.008 1.00 97.56 107 LYS A CA 1
ATOM 821 C C . LYS A 1 107 ? -2.035 0.865 19.043 1.00 97.56 107 LYS A C 1
ATOM 823 O O . LYS A 1 107 ? -2.921 1.114 18.235 1.00 97.56 107 LYS A O 1
ATOM 828 N N . GLN A 1 108 ? -1.608 1.736 19.949 1.00 97.00 108 GLN A N 1
ATOM 829 C CA . GLN A 1 108 ? -2.105 3.104 20.025 1.00 97.00 108 GLN A CA 1
ATOM 830 C C . GLN A 1 108 ? -0.961 4.118 19.987 1.00 97.00 108 GLN A C 1
ATOM 832 O O . GLN A 1 108 ? 0.159 3.834 20.444 1.00 97.00 108 GLN A O 1
ATOM 837 N N . PHE A 1 109 ? -1.244 5.294 19.438 1.00 97.38 109 PHE A N 1
ATOM 838 C CA . PHE A 1 109 ? -0.361 6.454 19.469 1.00 97.38 109 PHE A CA 1
ATOM 839 C C . PHE A 1 109 ? -1.164 7.754 19.379 1.00 97.38 109 PHE A C 1
ATOM 841 O O . PHE A 1 109 ? -2.355 7.752 19.082 1.00 97.38 109 PHE A O 1
ATOM 848 N N . VAL A 1 110 ? -0.483 8.858 19.659 1.00 96.31 110 VAL A N 1
ATOM 849 C CA . VAL A 1 110 ? -1.008 10.219 19.569 1.00 96.31 110 VAL A CA 1
ATOM 850 C C . VAL A 1 110 ? -0.035 11.014 18.710 1.00 96.31 110 VAL A C 1
ATOM 852 O O . VAL A 1 110 ? 1.180 10.847 18.850 1.00 96.31 110 VAL A O 1
ATOM 855 N N . LEU A 1 111 ? -0.558 11.835 17.802 1.00 93.94 111 LEU A N 1
ATOM 856 C CA . LEU A 1 111 ? 0.270 12.689 16.952 1.00 93.94 111 LEU A CA 1
ATOM 857 C C . LEU A 1 111 ? 0.671 13.979 17.687 1.00 93.94 111 LEU A C 1
ATOM 859 O O . LEU A 1 111 ? -0.089 14.465 18.529 1.00 93.94 111 LEU A O 1
ATOM 863 N N . PRO A 1 112 ? 1.840 14.569 17.376 1.00 90.88 112 PRO A N 1
ATOM 864 C CA . PRO A 1 112 ? 2.257 15.836 17.967 1.00 90.88 112 PRO A CA 1
ATOM 865 C C . PRO A 1 112 ? 1.195 16.929 17.792 1.00 90.88 112 PRO A C 1
ATOM 867 O O . PRO A 1 112 ? 0.671 17.122 16.699 1.00 90.88 112 PRO A O 1
ATOM 870 N N . GLY A 1 113 ? 0.882 17.653 18.869 1.00 88.75 113 GLY A N 1
ATOM 871 C CA . GLY A 1 113 ? -0.074 18.767 18.832 1.00 88.75 113 GLY A CA 1
ATOM 872 C C . GLY A 1 113 ? -1.555 18.369 18.798 1.00 88.75 113 GLY A C 1
ATOM 873 O O . GLY A 1 113 ? -2.401 19.255 18.745 1.00 88.75 113 GLY A O 1
ATOM 874 N N . SER A 1 114 ? -1.886 17.078 18.879 1.00 88.94 114 SER A N 1
ATOM 875 C CA . SER A 1 114 ? -3.269 16.593 18.918 1.00 88.94 114 SER A CA 1
ATOM 876 C C . SER A 1 114 ? -3.517 15.737 20.166 1.00 88.94 114 SER A C 1
ATOM 878 O O . SER A 1 114 ? -2.635 14.978 20.556 1.00 88.94 114 SER A O 1
ATOM 880 N N . PRO A 1 115 ? -4.695 15.815 20.815 1.00 90.88 115 PRO A N 1
ATOM 881 C CA . PRO A 1 115 ? -5.087 14.880 21.873 1.00 90.88 115 PRO A CA 1
ATOM 882 C C . PRO A 1 115 ? -5.672 13.566 21.322 1.00 90.88 115 PRO A C 1
ATOM 884 O O . PRO A 1 115 ? -6.032 12.679 22.095 1.00 90.88 115 PRO A O 1
ATOM 887 N N . LEU A 1 116 ? -5.818 13.455 20.000 1.00 93.12 116 LEU A N 1
ATOM 888 C CA . LEU A 1 116 ? -6.466 12.334 19.337 1.00 93.12 116 LEU A CA 1
ATOM 889 C C . LEU A 1 116 ? -5.654 11.045 19.479 1.00 93.12 116 LEU A C 1
ATOM 891 O O . LEU A 1 116 ? -4.477 10.987 19.117 1.00 93.12 116 LEU A O 1
ATOM 895 N N . VAL A 1 117 ? -6.319 9.993 19.951 1.00 96.31 117 VAL A N 1
ATOM 896 C CA . VAL A 1 117 ? -5.753 8.646 20.001 1.00 96.31 117 VAL A CA 1
ATOM 897 C C . VAL A 1 117 ? -6.069 7.925 18.697 1.00 96.31 117 VAL A C 1
ATOM 899 O O . VAL A 1 117 ? -7.232 7.756 18.337 1.00 96.31 117 VAL A O 1
ATOM 902 N N . TYR A 1 118 ? -5.021 7.471 18.021 1.00 97.62 118 TYR A N 1
ATOM 903 C CA . TYR A 1 118 ? -5.113 6.567 16.884 1.00 97.62 118 TYR A CA 1
ATOM 904 C C . TYR A 1 118 ? -4.936 5.137 17.373 1.00 97.62 118 TYR A C 1
ATOM 906 O O . TYR A 1 118 ? -3.979 4.837 18.093 1.00 97.62 118 TYR A O 1
ATOM 914 N N . TYR A 1 119 ? -5.828 4.255 16.944 1.00 98.44 119 TYR A N 1
ATOM 915 C CA . TYR A 1 119 ? -5.732 2.815 17.120 1.00 98.44 119 TYR A CA 1
ATOM 916 C C . TYR A 1 119 ? -5.343 2.194 15.788 1.00 98.44 119 TYR A C 1
ATOM 918 O O . TYR A 1 119 ? -6.030 2.399 14.793 1.00 98.44 119 TYR A O 1
ATOM 926 N N . ILE A 1 120 ? -4.265 1.417 15.766 1.00 98.25 120 ILE A N 1
ATOM 927 C CA . ILE A 1 120 ? -3.866 0.659 14.584 1.00 98.25 120 ILE A CA 1
ATOM 928 C C . ILE A 1 120 ? -3.873 -0.827 14.892 1.00 98.25 120 ILE A C 1
ATOM 930 O O . ILE A 1 120 ? -3.315 -1.295 15.889 1.00 98.25 120 ILE A O 1
ATOM 934 N N . LYS A 1 121 ? -4.493 -1.579 13.997 1.00 98.31 121 LYS A N 1
ATOM 935 C CA . LYS A 1 121 ? -4.396 -3.023 13.948 1.00 98.31 121 LYS A CA 1
ATOM 936 C C . LYS A 1 121 ? -3.403 -3.383 12.851 1.00 98.31 121 LYS A C 1
ATOM 938 O O . LYS A 1 121 ? -3.568 -2.967 11.707 1.00 98.31 121 LYS A O 1
ATOM 943 N N . LEU A 1 122 ? -2.380 -4.158 13.199 1.00 98.06 122 LEU A N 1
ATOM 944 C CA . LEU A 1 122 ? -1.476 -4.728 12.204 1.00 98.06 122 LEU A CA 1
ATOM 945 C C . LEU A 1 122 ? -2.201 -5.850 11.462 1.00 98.06 122 LEU A C 1
ATOM 947 O O . LEU A 1 122 ? -2.969 -6.600 12.072 1.00 98.06 122 LEU A O 1
ATOM 951 N N . ARG A 1 123 ? -1.977 -5.962 10.156 1.00 98.38 123 ARG A N 1
ATOM 952 C CA . ARG A 1 123 ? -2.494 -7.092 9.388 1.00 98.38 123 ARG A CA 1
ATOM 953 C C . ARG A 1 123 ? -1.837 -8.392 9.874 1.00 98.38 123 ARG A C 1
ATOM 955 O O . ARG A 1 123 ? -0.648 -8.360 10.218 1.00 98.38 123 ARG A O 1
ATOM 962 N N . PRO A 1 124 ? -2.570 -9.515 9.973 1.00 98.00 124 PRO A N 1
ATOM 963 C CA . PRO A 1 124 ? -2.023 -10.751 10.518 1.00 98.00 124 PRO A CA 1
ATOM 964 C C . PRO A 1 124 ? -0.710 -11.150 9.855 1.00 98.00 124 PRO A C 1
ATOM 966 O O . PRO A 1 124 ? -0.559 -11.051 8.640 1.00 98.00 124 PRO A O 1
ATOM 969 N N . LYS A 1 125 ? 0.241 -11.602 10.679 1.00 97.50 125 LYS A N 1
ATOM 970 C CA . LYS A 1 125 ? 1.592 -12.020 10.270 1.00 97.50 125 LYS A CA 1
ATOM 971 C C . LYS A 1 125 ? 2.462 -10.929 9.633 1.00 97.50 125 LYS A C 1
ATOM 973 O O . LYS A 1 125 ? 3.428 -11.240 8.938 1.00 97.50 125 LYS A O 1
ATOM 978 N N . LEU A 1 126 ? 2.173 -9.646 9.874 1.00 98.19 126 LEU A N 1
ATOM 979 C CA . LEU A 1 126 ? 2.971 -8.548 9.316 1.00 98.19 126 LEU A CA 1
ATOM 980 C C . LEU A 1 126 ? 4.467 -8.649 9.655 1.00 98.19 126 LEU A C 1
ATOM 982 O O . LEU A 1 126 ? 5.307 -8.380 8.804 1.00 98.19 126 LEU A O 1
ATOM 986 N N . GLN A 1 127 ? 4.822 -9.041 10.878 1.00 97.50 127 GLN A N 1
ATOM 987 C CA . GLN A 1 127 ? 6.228 -9.127 11.285 1.00 97.50 127 GLN A CA 1
ATOM 988 C C . GLN A 1 127 ? 6.963 -10.253 10.545 1.00 97.50 127 GLN A C 1
ATOM 990 O O . GLN A 1 127 ? 8.086 -10.070 10.077 1.00 97.50 127 GLN A O 1
ATOM 995 N N . GLU A 1 128 ? 6.314 -11.404 10.382 1.00 98.25 128 GLU A N 1
ATOM 996 C CA . GLU A 1 128 ? 6.811 -12.526 9.593 1.00 98.25 128 GLU A CA 1
ATOM 997 C C . GLU A 1 128 ? 6.924 -12.154 8.112 1.00 98.25 128 GLU A C 1
ATOM 999 O O . GLU A 1 128 ? 7.960 -12.409 7.498 1.00 98.25 128 GLU A O 1
ATOM 1004 N N . PHE A 1 129 ? 5.906 -11.487 7.561 1.00 98.75 129 PHE A N 1
ATOM 1005 C CA . PHE A 1 129 ? 5.915 -10.960 6.199 1.00 98.75 129 PHE A CA 1
ATOM 1006 C C . PHE A 1 129 ? 7.123 -10.046 5.970 1.00 98.75 129 PHE A C 1
ATOM 1008 O O . PHE A 1 129 ? 7.921 -10.306 5.071 1.00 98.75 129 PHE A O 1
ATOM 1015 N N . LEU A 1 130 ? 7.307 -9.025 6.817 1.00 98.62 130 LEU A N 1
ATOM 1016 C CA . LEU A 1 130 ? 8.407 -8.065 6.714 1.00 98.62 130 LEU A CA 1
ATOM 1017 C C . LEU A 1 130 ? 9.781 -8.747 6.825 1.00 98.62 130 LEU A C 1
ATOM 1019 O O . LEU A 1 130 ? 10.695 -8.457 6.048 1.00 98.62 130 LEU A O 1
ATOM 1023 N N . LYS A 1 131 ? 9.930 -9.702 7.747 1.00 98.31 131 LYS A N 1
ATOM 1024 C CA . LYS A 1 131 ? 11.163 -10.484 7.909 1.00 98.31 131 LYS A CA 1
ATOM 1025 C C . LYS A 1 131 ? 11.513 -11.303 6.664 1.00 98.31 131 LYS A C 1
ATOM 1027 O O . LYS A 1 131 ? 12.690 -11.448 6.336 1.00 98.31 131 LYS A O 1
ATOM 1032 N N . GLU A 1 132 ? 10.523 -11.886 5.998 1.00 98.69 132 GLU A N 1
ATOM 1033 C CA . GLU A 1 132 ? 10.759 -12.719 4.818 1.00 98.69 132 GLU A CA 1
ATOM 1034 C C . GLU A 1 132 ? 10.956 -11.883 3.551 1.00 98.69 132 GLU A C 1
ATOM 1036 O O . GLU A 1 132 ? 11.901 -12.130 2.801 1.00 98.69 132 GLU A O 1
ATOM 1041 N N . VAL A 1 133 ? 10.125 -10.863 3.333 1.00 98.62 133 VAL A N 1
ATOM 1042 C CA . VAL A 1 133 ? 10.167 -10.039 2.117 1.00 98.62 133 VAL A CA 1
ATOM 1043 C C . VAL A 1 133 ? 11.450 -9.205 2.030 1.00 98.62 133 VAL A C 1
ATOM 1045 O O . VAL A 1 133 ? 12.012 -9.055 0.948 1.00 98.62 133 VAL A O 1
ATOM 1048 N N . THR A 1 134 ? 12.001 -8.746 3.160 1.00 98.25 134 THR A N 1
ATOM 1049 C CA . THR A 1 134 ? 13.250 -7.955 3.199 1.00 98.25 134 THR A CA 1
ATOM 1050 C C . THR A 1 134 ? 14.482 -8.707 2.689 1.00 98.25 134 THR A C 1
ATOM 1052 O O . THR A 1 134 ? 15.453 -8.075 2.261 1.00 98.25 134 THR A O 1
ATOM 1055 N N . LYS A 1 135 ? 14.439 -10.047 2.658 1.00 98.50 135 LYS A N 1
ATOM 1056 C CA . LYS A 1 135 ? 15.494 -10.889 2.065 1.00 98.50 135 LYS A CA 1
ATOM 1057 C C . LYS A 1 135 ? 15.605 -10.715 0.549 1.00 98.50 135 LYS A C 1
ATOM 1059 O O . LYS A 1 135 ? 16.665 -10.970 -0.007 1.00 98.50 135 LYS A O 1
ATOM 1064 N N . GLN A 1 136 ? 14.514 -10.317 -0.103 1.00 98.62 136 GLN A N 1
ATOM 1065 C CA . GLN A 1 136 ? 14.381 -10.238 -1.561 1.00 98.62 136 GLN A CA 1
ATOM 1066 C C . GLN A 1 136 ? 14.019 -8.834 -2.050 1.00 98.62 136 GLN A C 1
ATOM 1068 O O . GLN A 1 136 ? 14.187 -8.536 -3.227 1.00 98.62 136 GLN A O 1
ATOM 1073 N N . TYR A 1 137 ? 13.551 -7.966 -1.157 1.00 98.81 137 TYR A N 1
ATOM 1074 C CA . TYR A 1 137 ? 13.102 -6.625 -1.494 1.00 98.81 137 TYR A CA 1
ATOM 1075 C C . TYR A 1 137 ? 13.705 -5.578 -0.568 1.00 98.81 137 TYR A C 1
ATOM 1077 O O . TYR A 1 137 ? 13.893 -5.807 0.630 1.00 98.81 137 TYR A O 1
ATOM 1085 N N . GLU A 1 138 ? 14.000 -4.409 -1.122 1.00 98.25 138 GLU A N 1
ATOM 1086 C CA . GLU A 1 138 ? 14.221 -3.168 -0.394 1.00 98.25 138 GLU A CA 1
ATOM 1087 C C . GLU A 1 138 ? 12.917 -2.381 -0.302 1.00 98.25 138 GLU A C 1
ATOM 1089 O O . GLU A 1 138 ? 12.261 -2.134 -1.308 1.00 98.25 138 GLU A O 1
ATOM 1094 N N . LEU A 1 139 ? 12.505 -2.053 0.923 1.00 98.38 139 LEU A N 1
ATOM 1095 C CA . LEU A 1 139 ? 11.148 -1.594 1.196 1.00 98.38 139 LEU A CA 1
ATOM 1096 C C . LEU A 1 139 ? 11.089 -0.074 1.337 1.00 98.38 139 LEU A C 1
ATOM 1098 O O . LEU A 1 139 ? 11.922 0.524 2.025 1.00 98.38 139 LEU A O 1
ATOM 1102 N N . HIS A 1 140 ? 10.059 0.514 0.736 1.00 98.12 140 HIS A N 1
ATOM 1103 C CA . HIS A 1 140 ? 9.696 1.924 0.827 1.00 98.12 140 HIS A CA 1
ATOM 1104 C C . HIS A 1 140 ? 8.249 2.027 1.313 1.00 98.12 140 HIS A C 1
ATOM 1106 O O . HIS A 1 140 ? 7.392 1.309 0.808 1.00 98.12 140 HIS A O 1
ATOM 1112 N N . ILE A 1 141 ? 7.955 2.922 2.255 1.00 98.50 141 ILE A N 1
ATOM 1113 C CA . ILE A 1 141 ? 6.569 3.301 2.563 1.00 98.50 141 ILE A CA 1
ATOM 1114 C C . ILE A 1 141 ? 6.151 4.400 1.592 1.00 98.50 141 ILE A C 1
ATOM 1116 O O . ILE A 1 141 ? 6.881 5.378 1.438 1.00 98.50 141 ILE A O 1
ATOM 1120 N N . TYR A 1 142 ? 4.969 4.272 0.989 1.00 98.00 142 TYR A N 1
ATOM 1121 C CA . TYR A 1 142 ? 4.317 5.373 0.281 1.00 98.00 142 TYR A CA 1
ATOM 1122 C C . TYR A 1 142 ? 2.833 5.421 0.646 1.00 98.00 142 TYR A C 1
ATOM 1124 O O . TYR A 1 142 ? 2.045 4.602 0.179 1.00 98.00 142 TYR A O 1
ATOM 1132 N N . THR A 1 143 ? 2.456 6.384 1.487 1.00 96.69 143 THR A N 1
ATOM 1133 C CA . THR A 1 143 ? 1.099 6.534 2.035 1.00 96.69 143 THR A CA 1
ATOM 1134 C C . THR A 1 143 ? 0.488 7.888 1.677 1.00 96.69 143 THR A C 1
ATOM 1136 O O . THR A 1 143 ? 1.202 8.868 1.468 1.00 96.69 143 THR A O 1
ATOM 1139 N N . MET A 1 144 ? -0.845 7.943 1.646 1.00 94.50 144 MET A N 1
ATOM 1140 C CA . MET A 1 144 ? -1.619 9.190 1.587 1.00 94.50 144 MET A CA 1
ATOM 1141 C C . MET A 1 144 ? -1.861 9.807 2.979 1.00 94.50 144 MET A C 1
ATOM 1143 O O . MET A 1 144 ? -2.504 10.850 3.084 1.00 94.50 144 MET A O 1
ATOM 1147 N N . GLY A 1 145 ? -1.351 9.199 4.056 1.00 93.38 145 GLY A N 1
ATOM 1148 C CA . GLY A 1 145 ? -1.294 9.812 5.384 1.00 93.38 145 GLY A CA 1
ATOM 1149 C C . GLY A 1 145 ? -0.224 10.906 5.491 1.00 93.38 145 GLY A C 1
ATOM 1150 O O . GLY A 1 145 ? 0.678 11.001 4.657 1.00 93.38 145 GLY A O 1
ATOM 1151 N N . THR A 1 146 ? -0.315 11.729 6.540 1.00 92.19 146 THR A N 1
ATOM 1152 C CA . THR A 1 146 ? 0.688 12.772 6.840 1.00 92.19 146 THR A CA 1
ATOM 1153 C C . THR A 1 146 ? 2.031 12.172 7.248 1.00 92.19 146 THR A C 1
ATOM 1155 O O . THR A 1 146 ? 2.112 11.007 7.656 1.00 92.19 146 THR A O 1
ATOM 1158 N N . ARG A 1 147 ? 3.095 12.980 7.237 1.00 92.56 147 ARG A N 1
ATOM 1159 C CA . ARG A 1 147 ? 4.432 12.541 7.654 1.00 92.56 147 ARG A CA 1
ATOM 1160 C C . ARG A 1 147 ? 4.451 12.025 9.087 1.00 92.56 147 ARG A C 1
ATOM 1162 O O . ARG A 1 147 ? 4.950 10.930 9.344 1.00 92.56 147 ARG A O 1
ATOM 1169 N N . ASN A 1 148 ? 3.866 12.786 10.010 1.00 95.06 148 ASN A N 1
ATOM 1170 C CA . ASN A 1 148 ? 3.808 12.414 11.425 1.00 95.06 148 ASN A CA 1
ATOM 1171 C C . ASN A 1 148 ? 3.039 11.101 11.635 1.00 95.06 148 ASN A C 1
ATOM 1173 O O . ASN A 1 148 ? 3.414 10.297 12.489 1.00 95.06 148 ASN A O 1
ATOM 1177 N N . TYR A 1 149 ? 1.982 10.870 10.850 1.00 96.19 149 TYR A N 1
ATOM 1178 C CA . TYR A 1 149 ? 1.244 9.610 10.859 1.00 96.19 149 TYR A CA 1
ATOM 1179 C C . TYR A 1 149 ? 2.109 8.450 10.359 1.00 96.19 149 TYR A C 1
ATOM 1181 O O . TYR A 1 149 ? 2.254 7.448 11.062 1.00 96.19 149 TYR A O 1
ATOM 1189 N N . ALA A 1 150 ? 2.740 8.609 9.194 1.00 97.25 150 ALA A N 1
ATOM 1190 C CA . ALA A 1 150 ? 3.595 7.589 8.600 1.00 97.25 150 ALA A CA 1
ATOM 1191 C C . ALA A 1 150 ? 4.751 7.196 9.534 1.00 97.25 150 ALA A C 1
ATOM 1193 O O . ALA A 1 150 ? 5.012 6.010 9.728 1.00 97.25 150 ALA A O 1
ATOM 1194 N N . GLU A 1 151 ? 5.401 8.170 10.177 1.00 96.62 151 GLU A N 1
ATOM 1195 C CA . GLU A 1 151 ? 6.451 7.917 11.169 1.00 96.62 151 GLU A CA 1
ATOM 1196 C C . GLU A 1 151 ? 5.923 7.219 12.422 1.00 96.62 151 GLU A C 1
ATOM 1198 O O . GLU A 1 151 ? 6.561 6.296 12.933 1.00 96.62 151 GLU A O 1
ATOM 1203 N N . ALA A 1 152 ? 4.759 7.632 12.931 1.00 97.62 152 ALA A N 1
ATOM 1204 C CA . ALA A 1 152 ? 4.153 6.996 14.093 1.00 97.62 152 ALA A CA 1
ATOM 1205 C C . ALA A 1 152 ? 3.833 5.520 13.818 1.00 97.62 152 ALA A C 1
ATOM 1207 O O . ALA A 1 152 ? 4.137 4.674 14.661 1.00 97.62 152 ALA A O 1
ATOM 1208 N N . VAL A 1 153 ? 3.293 5.204 12.636 1.00 98.19 153 VAL A N 1
ATOM 1209 C CA . VAL A 1 153 ? 3.049 3.826 12.186 1.00 98.19 153 VAL A CA 1
ATOM 1210 C C . VAL A 1 153 ? 4.364 3.073 11.988 1.00 98.19 153 VAL A C 1
ATOM 1212 O O . VAL A 1 153 ? 4.511 1.978 12.534 1.00 98.19 153 VAL A O 1
ATOM 1215 N N . ALA A 1 154 ? 5.340 3.662 11.288 1.00 97.75 154 ALA A N 1
ATOM 1216 C CA . ALA A 1 154 ? 6.655 3.064 11.058 1.00 97.75 154 ALA A CA 1
ATOM 1217 C C . ALA A 1 154 ? 7.330 2.670 12.380 1.00 97.75 154 ALA A C 1
ATOM 1219 O O . ALA A 1 154 ? 7.757 1.532 12.534 1.00 97.75 154 ALA A O 1
ATOM 1220 N N . ASN A 1 155 ? 7.299 3.538 13.396 1.00 96.88 155 ASN A N 1
ATOM 1221 C CA . ASN A 1 155 ? 7.845 3.242 14.724 1.00 96.88 155 ASN A CA 1
ATOM 1222 C C . ASN A 1 155 ? 7.126 2.075 15.442 1.00 96.88 155 ASN A C 1
ATOM 1224 O O . ASN A 1 155 ? 7.677 1.504 16.385 1.00 96.88 155 ASN A O 1
ATOM 1228 N N . LYS A 1 156 ? 5.889 1.722 15.055 1.00 97.25 156 LYS A N 1
ATOM 1229 C CA . LYS A 1 156 ? 5.172 0.550 15.596 1.00 97.25 156 LYS A CA 1
ATOM 1230 C C . LYS A 1 156 ? 5.502 -0.747 14.862 1.00 97.25 156 LYS A C 1
ATOM 1232 O O . LYS A 1 156 ? 5.384 -1.800 15.488 1.00 97.25 156 LYS A O 1
ATOM 1237 N N . ILE A 1 157 ? 5.873 -0.683 13.581 1.00 97.06 157 ILE A N 1
ATOM 1238 C CA . ILE A 1 157 ? 6.138 -1.867 12.743 1.00 97.06 157 ILE A CA 1
ATOM 1239 C C . ILE A 1 157 ? 7.633 -2.158 12.541 1.00 97.06 157 ILE A C 1
ATOM 1241 O O . ILE A 1 157 ? 7.983 -3.321 12.370 1.00 97.06 157 ILE A O 1
ATOM 1245 N N . ASP A 1 158 ? 8.485 -1.134 12.607 1.00 97.50 158 ASP A N 1
ATOM 1246 C CA . ASP A 1 158 ? 9.941 -1.142 12.394 1.00 97.50 158 ASP A CA 1
ATOM 1247 C C . ASP A 1 158 ? 10.629 -0.239 13.448 1.00 97.50 158 ASP A C 1
ATOM 1249 O O . ASP A 1 158 ? 11.152 0.833 13.131 1.00 97.50 158 ASP A O 1
ATOM 1253 N N . PRO A 1 159 ? 10.574 -0.604 14.745 1.00 95.88 159 PRO A N 1
ATOM 1254 C CA . PRO A 1 159 ? 11.018 0.265 15.840 1.00 95.88 159 PRO A CA 1
ATOM 1255 C C . PRO A 1 159 ? 12.528 0.544 15.846 1.00 95.88 159 PRO A C 1
ATOM 1257 O O . PRO A 1 159 ? 12.955 1.551 16.407 1.00 95.88 159 PRO A O 1
ATOM 1260 N N . ASP A 1 160 ? 13.337 -0.334 15.250 1.00 95.62 160 ASP A N 1
ATOM 1261 C CA . ASP A 1 160 ? 14.788 -0.165 15.122 1.00 95.62 160 ASP A CA 1
ATOM 1262 C C . ASP A 1 160 ? 15.199 0.528 13.810 1.00 95.62 160 ASP A C 1
ATOM 1264 O O . ASP A 1 160 ? 16.387 0.777 13.592 1.00 95.62 160 ASP A O 1
ATOM 1268 N N . ARG A 1 161 ? 14.219 0.886 12.966 1.00 94.31 161 ARG A N 1
ATOM 1269 C CA . ARG A 1 161 ? 14.399 1.532 11.659 1.00 94.31 161 ARG A CA 1
ATOM 1270 C C . ARG A 1 161 ? 15.317 0.749 10.725 1.00 94.31 161 ARG A C 1
ATOM 1272 O O . ARG A 1 161 ? 16.026 1.340 9.905 1.00 94.31 161 ARG A O 1
ATOM 1279 N N . THR A 1 162 ? 15.345 -0.575 10.833 1.00 96.00 162 THR A N 1
ATOM 1280 C CA . THR A 1 162 ? 16.219 -1.410 10.000 1.00 96.00 162 THR A CA 1
ATOM 1281 C C . THR A 1 162 ? 15.613 -1.693 8.629 1.00 96.00 162 THR A C 1
ATOM 1283 O O . THR A 1 162 ? 16.363 -1.835 7.651 1.00 96.00 162 THR A O 1
ATOM 1286 N N . ILE A 1 163 ? 14.280 -1.710 8.538 1.00 97.06 163 ILE A N 1
ATOM 1287 C CA . ILE A 1 163 ? 13.523 -2.137 7.358 1.00 97.06 163 ILE A CA 1
ATOM 1288 C C . ILE A 1 163 ? 13.295 -0.981 6.391 1.00 97.06 163 ILE A C 1
ATOM 1290 O O . ILE A 1 163 ? 13.686 -1.078 5.227 1.00 97.06 163 ILE A O 1
ATOM 1294 N N . PHE A 1 164 ? 12.687 0.112 6.852 1.00 95.75 164 PHE A N 1
ATOM 1295 C CA . PHE A 1 164 ? 12.322 1.249 6.000 1.00 95.75 164 PHE A CA 1
ATOM 1296 C C . PHE A 1 164 ? 13.362 2.369 6.062 1.00 95.75 164 PHE A C 1
ATOM 1298 O O . PHE A 1 164 ? 13.586 3.049 5.063 1.00 95.75 164 PHE A O 1
ATOM 1305 N N . ARG A 1 165 ? 14.086 2.511 7.183 1.00 92.38 165 ARG A N 1
ATOM 1306 C CA . ARG A 1 165 ? 15.056 3.602 7.400 1.00 92.38 165 ARG A CA 1
ATOM 1307 C C . ARG A 1 165 ? 14.391 4.961 7.121 1.00 92.38 165 ARG A C 1
ATOM 1309 O O . ARG A 1 165 ? 13.365 5.268 7.710 1.00 92.38 165 ARG A O 1
ATOM 1316 N N . GLU A 1 166 ? 14.944 5.734 6.188 1.00 89.38 166 GLU A N 1
ATOM 1317 C CA . GLU A 1 166 ? 14.421 7.032 5.739 1.00 89.38 166 GLU A CA 1
ATOM 1318 C C . GLU A 1 166 ? 13.531 6.921 4.481 1.00 89.38 166 GLU A C 1
ATOM 1320 O O . GLU A 1 166 ? 13.117 7.933 3.922 1.00 89.38 166 GLU A O 1
ATOM 1325 N N . ARG A 1 167 ? 13.235 5.707 3.989 1.00 94.06 167 ARG A N 1
ATOM 1326 C CA . ARG A 1 167 ? 12.428 5.469 2.776 1.00 94.06 167 ARG A CA 1
ATOM 1327 C C . ARG A 1 167 ? 10.933 5.525 3.077 1.00 94.06 167 ARG A C 1
ATOM 1329 O O . ARG A 1 167 ? 10.216 4.536 2.935 1.00 94.06 167 ARG A O 1
ATOM 1336 N N . ILE A 1 168 ? 10.475 6.684 3.523 1.00 95.00 168 ILE A N 1
ATOM 1337 C CA . ILE A 1 168 ? 9.070 6.951 3.814 1.00 95.00 168 ILE A CA 1
ATOM 1338 C C . ILE A 1 168 ? 8.664 8.163 2.991 1.00 95.00 168 ILE A C 1
ATOM 1340 O O . ILE A 1 168 ? 9.239 9.233 3.166 1.00 95.00 168 ILE A O 1
ATOM 1344 N N . LEU A 1 169 ? 7.676 7.989 2.123 1.00 93.81 169 LEU A N 1
ATOM 1345 C CA . LEU A 1 169 ? 7.059 9.053 1.352 1.00 93.81 169 LEU A CA 1
ATOM 1346 C C . LEU A 1 169 ? 5.611 9.211 1.817 1.00 93.81 169 LEU A C 1
ATOM 1348 O O . LEU A 1 169 ? 4.786 8.307 1.679 1.00 93.81 169 LEU A O 1
ATOM 1352 N N . SER A 1 170 ? 5.328 10.345 2.437 1.00 93.44 170 SER A N 1
ATOM 1353 C CA . SER A 1 170 ? 3.999 10.704 2.915 1.00 93.44 170 SER A CA 1
ATOM 1354 C C . SER A 1 170 ? 3.308 11.669 1.957 1.00 93.44 170 SER A C 1
ATOM 1356 O O . SER A 1 170 ? 3.925 12.197 1.025 1.00 93.44 170 SER A O 1
ATOM 1358 N N . ARG A 1 171 ? 2.032 11.948 2.220 1.00 89.25 171 ARG A N 1
ATOM 1359 C CA . ARG A 1 171 ? 1.266 12.966 1.500 1.00 89.25 171 ARG A CA 1
ATOM 1360 C C . ARG A 1 171 ? 1.988 14.312 1.448 1.00 89.25 171 ARG A C 1
ATOM 1362 O O . ARG A 1 171 ? 2.013 14.923 0.383 1.00 89.25 171 ARG A O 1
ATOM 1369 N N . ASP A 1 172 ? 2.631 14.711 2.545 1.00 86.31 172 ASP A N 1
ATOM 1370 C CA . ASP A 1 172 ? 3.237 16.037 2.730 1.00 86.31 172 ASP A CA 1
ATOM 1371 C C . ASP A 1 172 ? 4.407 16.304 1.755 1.00 86.31 172 ASP A C 1
ATOM 1373 O O . ASP A 1 172 ? 4.762 17.456 1.497 1.00 86.31 172 ASP A O 1
ATOM 1377 N N . GLU A 1 173 ? 5.012 15.254 1.189 1.00 84.50 173 GLU A N 1
ATOM 1378 C CA . GLU A 1 173 ? 6.161 15.346 0.278 1.00 84.50 173 GLU A CA 1
ATOM 1379 C C . GLU A 1 173 ? 6.011 14.566 -1.040 1.00 84.50 173 GLU A C 1
ATOM 1381 O O . GLU A 1 173 ? 6.935 14.546 -1.866 1.00 84.50 173 GLU A O 1
ATOM 1386 N N . SER A 1 174 ? 4.856 13.930 -1.238 1.00 84.56 174 SER A N 1
ATOM 1387 C CA . SER A 1 174 ? 4.545 13.125 -2.422 1.00 84.56 174 SER A CA 1
ATOM 1388 C C . SER A 1 174 ? 4.375 13.950 -3.699 1.00 84.56 174 SER A C 1
ATOM 1390 O O . SER A 1 174 ? 4.691 13.457 -4.778 1.00 84.56 174 SER A O 1
ATOM 1392 N N . GLY A 1 175 ? 3.914 15.200 -3.575 1.00 80.50 175 GLY A N 1
ATOM 1393 C CA . GLY A 1 175 ? 3.601 16.078 -4.706 1.00 80.50 175 GLY A CA 1
ATOM 1394 C C . GLY A 1 175 ? 2.216 15.856 -5.325 1.00 80.50 175 GLY A C 1
ATOM 1395 O O . GLY A 1 175 ? 1.918 16.469 -6.338 1.00 80.50 175 GLY A O 1
ATOM 1396 N N . SER A 1 176 ? 1.366 15.000 -4.746 1.00 83.50 176 SER A N 1
ATOM 1397 C CA . SER A 1 176 ? -0.029 14.843 -5.172 1.00 83.50 176 SER A CA 1
ATOM 1398 C C . SER A 1 176 ? -0.919 14.427 -4.000 1.00 83.50 176 SER A C 1
ATOM 1400 O O . SER A 1 176 ? -0.514 13.655 -3.134 1.00 83.50 176 SER A O 1
ATOM 1402 N N . LEU A 1 177 ? -2.150 14.945 -3.966 1.00 82.62 177 LEU A N 1
ATOM 1403 C CA . LEU A 1 177 ? -3.146 14.590 -2.946 1.00 82.62 177 LEU A CA 1
ATOM 1404 C C . LEU A 1 177 ? -4.071 13.440 -3.364 1.00 82.62 177 LEU A C 1
ATOM 1406 O O . LEU A 1 177 ? -4.832 12.940 -2.537 1.00 82.62 177 LEU A O 1
ATOM 1410 N N . THR A 1 178 ? -4.060 13.073 -4.645 1.00 85.06 178 THR A N 1
ATOM 1411 C CA . THR A 1 178 ? -5.059 12.181 -5.255 1.00 85.06 178 THR A CA 1
ATOM 1412 C C . THR A 1 178 ? -4.436 10.962 -5.925 1.00 85.06 178 THR A C 1
ATOM 1414 O O . THR A 1 178 ? -5.134 9.973 -6.152 1.00 85.06 178 THR A O 1
ATOM 1417 N N . GLN A 1 179 ? -3.144 11.028 -6.252 1.00 90.50 179 GLN A N 1
ATOM 1418 C CA . GLN A 1 179 ? -2.414 10.015 -7.004 1.00 90.50 179 GLN A CA 1
ATOM 1419 C C . GLN A 1 179 ? -1.038 9.758 -6.381 1.00 90.50 179 GLN A C 1
ATOM 1421 O O . GLN A 1 179 ? -0.436 10.614 -5.733 1.00 90.50 179 GLN A O 1
ATOM 1426 N N . LYS A 1 180 ? -0.522 8.557 -6.608 1.00 93.88 180 LYS A N 1
ATOM 1427 C CA . LYS A 1 180 ? 0.834 8.130 -6.293 1.00 93.88 180 LYS A CA 1
ATOM 1428 C C . LYS A 1 180 ? 1.581 7.914 -7.601 1.00 93.88 180 LYS A C 1
ATOM 1430 O O . LYS A 1 180 ? 1.073 7.271 -8.516 1.00 93.88 180 LYS A O 1
ATOM 1435 N N . ASN A 1 181 ? 2.810 8.417 -7.676 1.00 93.06 181 ASN A N 1
ATOM 1436 C CA . ASN A 1 181 ? 3.662 8.242 -8.849 1.00 93.06 181 ASN A CA 1
ATOM 1437 C C . ASN A 1 181 ? 4.964 7.535 -8.451 1.00 93.06 181 ASN A C 1
ATOM 1439 O O . ASN A 1 181 ? 5.704 8.014 -7.590 1.00 93.06 181 ASN A O 1
ATOM 1443 N N . ILE A 1 182 ? 5.264 6.399 -9.091 1.00 94.00 182 ILE A N 1
ATOM 1444 C CA . ILE A 1 182 ? 6.497 5.631 -8.848 1.00 94.00 182 ILE A CA 1
ATOM 1445 C C . ILE A 1 182 ? 7.726 6.505 -9.125 1.00 94.00 182 ILE A C 1
ATOM 1447 O O . ILE A 1 182 ? 8.706 6.429 -8.384 1.00 94.00 182 ILE A O 1
ATOM 1451 N N . GLN A 1 183 ? 7.642 7.401 -10.112 1.00 89.69 183 GLN A N 1
ATOM 1452 C CA . GLN A 1 183 ? 8.719 8.312 -10.507 1.00 89.69 183 GLN A CA 1
ATOM 1453 C C . GLN A 1 183 ? 9.095 9.324 -9.421 1.00 89.69 183 GLN A C 1
ATOM 1455 O O . GLN A 1 183 ? 10.168 9.918 -9.476 1.00 89.69 183 GLN A O 1
ATOM 1460 N N . ARG A 1 184 ? 8.271 9.486 -8.378 1.00 87.12 184 ARG A N 1
ATOM 1461 C CA . ARG A 1 184 ? 8.649 10.278 -7.203 1.00 87.12 184 ARG A CA 1
ATOM 1462 C C . ARG A 1 184 ? 9.761 9.615 -6.381 1.00 87.12 184 ARG A C 1
ATOM 1464 O O . ARG A 1 184 ? 10.489 10.314 -5.673 1.00 87.12 184 ARG A O 1
ATOM 1471 N N . LEU A 1 185 ? 9.867 8.288 -6.452 1.00 86.62 185 LEU A N 1
ATOM 1472 C CA . LEU A 1 185 ? 10.905 7.478 -5.808 1.00 86.62 185 LEU A CA 1
ATOM 1473 C C . LEU A 1 185 ? 11.958 6.987 -6.812 1.00 86.62 185 LEU A C 1
ATOM 1475 O O . LEU A 1 185 ? 13.126 6.889 -6.446 1.00 86.62 185 LEU A O 1
ATOM 1479 N N . PHE A 1 186 ? 11.533 6.693 -8.043 1.00 88.94 186 PHE A N 1
ATOM 1480 C CA . PHE A 1 186 ? 12.339 6.113 -9.120 1.00 88.94 186 PHE A CA 1
ATOM 1481 C C . PHE A 1 186 ? 12.111 6.878 -10.444 1.00 88.94 186 PHE A C 1
ATOM 1483 O O . PHE A 1 186 ? 11.409 6.379 -11.330 1.00 88.94 186 PHE A O 1
ATOM 1490 N N . PRO A 1 187 ? 12.580 8.137 -10.552 1.00 81.38 187 PRO A N 1
ATOM 1491 C CA . PRO A 1 187 ? 12.374 9.012 -11.708 1.00 81.38 187 PRO A CA 1
ATOM 1492 C C . PRO A 1 187 ? 12.796 8.481 -13.086 1.00 81.38 187 PRO A C 1
ATOM 1494 O O . PRO A 1 187 ? 12.237 8.966 -14.072 1.00 81.38 187 PRO A O 1
ATOM 1497 N N . CYS A 1 188 ? 13.774 7.577 -13.218 1.00 81.44 188 CYS A N 1
ATOM 1498 C CA . CYS A 1 188 ? 14.284 7.176 -14.543 1.00 81.44 188 CYS A CA 1
ATOM 1499 C C . CYS A 1 188 ? 14.066 5.694 -14.877 1.00 81.44 188 CYS A C 1
ATOM 1501 O O . CYS A 1 188 ? 13.830 5.383 -16.046 1.00 81.44 188 CYS A O 1
ATOM 1503 N N . ASP A 1 189 ? 14.088 4.796 -13.893 1.00 87.12 189 ASP A N 1
ATOM 1504 C CA . ASP A 1 189 ? 13.917 3.358 -14.103 1.00 87.12 189 ASP A CA 1
ATOM 1505 C C . ASP A 1 189 ? 12.979 2.714 -13.070 1.00 87.12 189 ASP A C 1
ATOM 1507 O O . ASP A 1 189 ? 13.252 2.662 -11.871 1.00 87.12 189 ASP A O 1
ATOM 1511 N N . THR A 1 190 ? 11.871 2.155 -13.561 1.00 94.81 190 THR A N 1
ATOM 1512 C CA . THR A 1 190 ? 10.862 1.457 -12.745 1.00 94.81 190 THR A CA 1
ATOM 1513 C C . THR A 1 190 ? 10.865 -0.061 -12.954 1.00 94.81 190 THR A C 1
ATOM 1515 O O . THR A 1 190 ? 10.047 -0.769 -12.361 1.00 94.81 190 THR A O 1
ATOM 1518 N N . SER A 1 191 ? 11.809 -0.585 -13.743 1.00 96.94 191 SER A N 1
ATOM 1519 C CA . SER A 1 191 ? 11.875 -1.995 -14.152 1.00 96.94 191 SER A CA 1
ATOM 1520 C C . SER A 1 191 ? 12.130 -2.970 -13.003 1.00 96.94 191 SER A C 1
ATOM 1522 O O . SER A 1 191 ? 11.832 -4.158 -13.114 1.00 96.94 191 SER A O 1
ATOM 1524 N N . MET A 1 192 ? 12.648 -2.481 -11.875 1.00 98.00 192 MET A N 1
ATOM 1525 C CA . MET A 1 192 ? 12.940 -3.269 -10.673 1.00 98.00 192 MET A CA 1
ATOM 1526 C C . MET A 1 192 ? 11.995 -2.966 -9.501 1.00 98.00 192 MET A C 1
ATOM 1528 O O . MET A 1 192 ? 12.261 -3.387 -8.372 1.00 98.00 192 MET A O 1
ATOM 1532 N N . VAL A 1 193 ? 10.911 -2.222 -9.740 1.00 98.38 193 VAL A N 1
ATOM 1533 C CA . VAL A 1 193 ? 10.015 -1.727 -8.689 1.00 98.38 193 VAL A CA 1
ATOM 1534 C C . VAL A 1 193 ? 8.687 -2.470 -8.728 1.00 98.38 193 VAL A C 1
ATOM 1536 O O . VAL A 1 193 ? 8.011 -2.507 -9.751 1.00 98.38 193 VAL A O 1
ATOM 1539 N N . VAL A 1 194 ? 8.283 -3.027 -7.592 1.00 98.81 194 VAL A N 1
ATOM 1540 C CA . VAL A 1 194 ? 6.949 -3.593 -7.365 1.00 98.81 194 VAL A CA 1
ATOM 1541 C C . VAL A 1 194 ? 6.192 -2.678 -6.407 1.00 98.81 194 VAL A C 1
ATOM 1543 O O . VAL A 1 194 ? 6.782 -2.114 -5.486 1.00 98.81 194 VAL A O 1
ATOM 1546 N N . VAL A 1 195 ? 4.883 -2.542 -6.595 1.00 98.81 195 VAL A N 1
ATOM 1547 C CA . VAL A 1 195 ? 3.998 -1.796 -5.693 1.00 98.81 195 VAL A CA 1
ATOM 1548 C C . VAL A 1 195 ? 3.003 -2.758 -5.050 1.00 98.81 195 VAL A C 1
ATOM 1550 O O . VAL A 1 195 ? 2.441 -3.608 -5.733 1.00 98.81 195 VAL A O 1
ATOM 1553 N N . MET A 1 196 ? 2.763 -2.613 -3.750 1.00 98.38 196 MET A N 1
ATOM 1554 C CA . MET A 1 196 ? 1.710 -3.305 -3.012 1.00 98.38 196 MET A CA 1
ATOM 1555 C C . MET A 1 196 ? 0.788 -2.268 -2.369 1.00 98.38 196 MET A C 1
ATOM 1557 O O . MET A 1 196 ? 1.207 -1.539 -1.470 1.00 98.38 196 MET A O 1
ATOM 1561 N N . ASP A 1 197 ? -0.453 -2.215 -2.845 1.00 98.62 197 ASP A N 1
ATOM 1562 C CA . ASP A 1 197 ? -1.454 -1.222 -2.444 1.00 98.62 197 ASP A CA 1
ATOM 1563 C C . ASP A 1 197 ? -2.856 -1.818 -2.622 1.00 98.62 197 ASP A C 1
ATOM 1565 O O . ASP A 1 197 ? -3.076 -2.648 -3.511 1.00 98.62 197 ASP A O 1
ATOM 1569 N N . ASP A 1 198 ? -3.814 -1.460 -1.775 1.00 97.25 198 ASP A N 1
ATOM 1570 C CA . ASP A 1 198 ? -5.183 -1.964 -1.878 1.00 97.25 198 ASP A CA 1
ATOM 1571 C C . ASP A 1 198 ? -6.018 -1.195 -2.925 1.00 97.25 198 ASP A C 1
ATOM 1573 O O . ASP A 1 198 ? -7.080 -1.661 -3.369 1.00 97.25 198 ASP A O 1
ATOM 1577 N N . ARG A 1 199 ? -5.504 -0.048 -3.385 1.00 94.44 199 ARG A N 1
ATOM 1578 C CA . ARG A 1 199 ? -6.125 0.845 -4.362 1.00 94.44 199 ARG A CA 1
ATOM 1579 C C . ARG A 1 199 ? -5.368 0.863 -5.685 1.00 94.44 199 ARG A C 1
ATOM 1581 O O . ARG A 1 199 ? -4.192 1.188 -5.753 1.00 94.44 199 ARG A O 1
ATOM 1588 N N . SER A 1 200 ? -6.062 0.548 -6.776 1.00 93.69 200 SER A N 1
ATOM 1589 C CA . SER A 1 200 ? -5.479 0.609 -8.128 1.00 93.69 200 SER A CA 1
ATOM 1590 C C . SER A 1 200 ? -5.618 1.974 -8.787 1.00 93.69 200 SER A C 1
ATOM 1592 O O . SER A 1 200 ? -4.792 2.348 -9.617 1.00 93.69 200 SER A O 1
ATOM 1594 N N . ASP A 1 201 ? -6.645 2.722 -8.403 1.00 90.81 201 ASP A N 1
ATOM 1595 C CA . ASP A 1 201 ? -6.987 4.025 -8.959 1.00 90.81 201 ASP A CA 1
ATOM 1596 C C . ASP A 1 201 ? -5.974 5.114 -8.592 1.00 90.81 201 ASP A C 1
ATOM 1598 O O . ASP A 1 201 ? -5.679 5.961 -9.428 1.00 90.81 201 ASP A O 1
ATOM 1602 N N . VAL A 1 202 ? -5.383 5.051 -7.394 1.00 94.19 202 VAL A N 1
ATOM 1603 C CA . VAL A 1 202 ? -4.318 5.979 -6.966 1.00 94.19 202 VAL A CA 1
ATOM 1604 C C . VAL A 1 202 ? -2.987 5.739 -7.676 1.00 94.19 202 VAL A C 1
ATOM 1606 O O . VAL A 1 202 ? -2.097 6.568 -7.576 1.00 94.19 202 VAL A O 1
ATOM 1609 N N . TRP A 1 203 ? -2.828 4.611 -8.367 1.00 95.44 203 TRP A N 1
ATOM 1610 C CA . TRP A 1 203 ? -1.626 4.264 -9.132 1.00 95.44 203 TRP A CA 1
ATOM 1611 C C . TRP A 1 203 ? -1.868 4.298 -10.639 1.00 95.44 203 TRP A C 1
ATOM 1613 O O . TRP A 1 203 ? -1.075 3.735 -11.395 1.00 95.44 203 TRP A O 1
ATOM 1623 N N . ASN A 1 204 ? -3.002 4.859 -11.071 1.00 93.19 204 ASN A N 1
ATOM 1624 C CA . ASN A 1 204 ? -3.467 4.814 -12.454 1.00 93.19 204 ASN A CA 1
ATOM 1625 C C . ASN A 1 204 ? -3.316 3.417 -13.094 1.00 93.19 204 ASN A C 1
ATOM 1627 O O . ASN A 1 204 ? -2.843 3.272 -14.220 1.00 93.19 204 ASN A O 1
ATOM 1631 N N . TRP A 1 205 ? -3.665 2.363 -12.343 1.00 92.81 205 TRP A N 1
ATOM 1632 C CA . TRP A 1 205 ? -3.582 0.972 -12.805 1.00 92.81 205 TRP A CA 1
ATOM 1633 C C . TRP A 1 205 ? -2.184 0.540 -13.284 1.00 92.81 205 TRP A C 1
ATOM 1635 O O . TRP A 1 205 ? -2.067 -0.300 -14.176 1.00 92.81 205 TRP A O 1
ATOM 1645 N N . SER A 1 206 ? -1.130 1.092 -12.670 1.00 96.31 206 SER A N 1
ATOM 1646 C CA . SER A 1 206 ? 0.269 0.806 -13.000 1.00 96.31 206 SER A CA 1
ATOM 1647 C C . SER A 1 206 ? 0.554 -0.698 -13.174 1.00 96.31 206 SER A C 1
ATOM 1649 O O . SER A 1 206 ? 0.119 -1.517 -12.352 1.00 96.31 206 SER A O 1
ATOM 1651 N N . PRO A 1 207 ? 1.346 -1.091 -14.191 1.00 97.12 207 PRO A N 1
ATOM 1652 C CA . PRO A 1 207 ? 1.731 -2.487 -14.393 1.00 97.12 207 PRO A CA 1
ATOM 1653 C C . PRO A 1 207 ? 2.569 -3.052 -13.233 1.00 97.12 207 PRO A C 1
ATOM 1655 O O . PRO A 1 207 ? 2.558 -4.263 -13.009 1.00 97.12 207 PRO A O 1
ATOM 1658 N N . ASN A 1 208 ? 3.233 -2.192 -12.452 1.00 98.38 208 ASN A N 1
ATOM 1659 C CA . ASN A 1 208 ? 4.027 -2.567 -11.280 1.00 98.38 208 ASN A CA 1
ATOM 1660 C C . ASN A 1 208 ? 3.170 -2.963 -10.062 1.00 98.38 208 ASN A C 1
ATOM 1662 O O . ASN A 1 208 ? 3.705 -3.480 -9.079 1.00 98.38 208 ASN A O 1
ATOM 1666 N N . LEU A 1 209 ? 1.859 -2.689 -10.089 1.00 98.25 209 LEU A N 1
ATOM 1667 C CA . LEU A 1 209 ? 0.975 -2.844 -8.937 1.00 98.25 209 LEU A CA 1
ATOM 1668 C C . LEU A 1 209 ? 0.513 -4.286 -8.732 1.00 98.25 209 LEU A C 1
ATOM 1670 O O . LEU A 1 209 ? -0.164 -4.869 -9.577 1.00 98.25 209 LEU A O 1
ATOM 1674 N N . ILE A 1 210 ? 0.741 -4.818 -7.541 1.00 98.19 210 ILE A N 1
ATOM 1675 C CA . ILE A 1 210 ? 0.012 -5.950 -6.979 1.00 98.19 210 ILE A CA 1
ATOM 1676 C C . ILE A 1 210 ? -1.084 -5.374 -6.082 1.00 98.19 210 ILE A C 1
ATOM 1678 O O . ILE A 1 210 ? -0.818 -4.916 -4.970 1.00 98.19 210 ILE A O 1
ATOM 1682 N N . LYS A 1 211 ? -2.324 -5.393 -6.582 1.00 97.31 211 LYS A N 1
ATOM 1683 C CA . LYS A 1 211 ? -3.479 -4.959 -5.799 1.00 97.31 211 LYS A CA 1
ATOM 1684 C C . LYS A 1 211 ? -3.744 -5.970 -4.684 1.00 97.31 211 LYS A C 1
ATOM 1686 O O . LYS A 1 211 ? -3.954 -7.146 -4.984 1.00 97.31 211 LYS A O 1
ATOM 1691 N N . VAL A 1 212 ? -3.787 -5.521 -3.433 1.00 97.25 212 VAL A N 1
ATOM 1692 C CA . VAL A 1 212 ? -4.145 -6.379 -2.292 1.00 97.25 212 VAL A CA 1
ATOM 1693 C C . VAL A 1 212 ? -5.621 -6.250 -1.937 1.00 97.25 212 VAL A C 1
ATOM 1695 O O . VAL A 1 212 ? -6.266 -5.237 -2.213 1.00 97.25 212 VAL A O 1
ATOM 1698 N N . LYS A 1 213 ? -6.186 -7.271 -1.291 1.00 96.25 213 LYS A N 1
ATOM 1699 C CA . LYS A 1 213 ? -7.496 -7.134 -0.650 1.00 96.25 213 LYS A CA 1
ATOM 1700 C C . LYS A 1 213 ? -7.412 -6.061 0.452 1.00 96.25 213 LYS A C 1
ATOM 1702 O O . LYS A 1 213 ? -6.539 -6.193 1.312 1.00 96.25 213 LYS A O 1
ATOM 1707 N N . PRO A 1 214 ? -8.331 -5.078 0.509 1.00 96.94 214 PRO A N 1
ATOM 1708 C CA . PRO A 1 214 ? -8.377 -4.120 1.611 1.00 96.94 214 PRO A CA 1
ATOM 1709 C C . PRO A 1 214 ? -8.528 -4.822 2.967 1.00 96.94 214 PRO A C 1
ATOM 1711 O O . PRO A 1 214 ? -9.377 -5.705 3.131 1.00 96.94 214 PRO A O 1
ATOM 1714 N N . TYR A 1 215 ? -7.701 -4.442 3.937 1.00 97.88 215 TYR A N 1
ATOM 1715 C CA . TYR A 1 215 ? -7.730 -4.971 5.294 1.00 97.88 215 TYR A CA 1
ATOM 1716 C C . TYR A 1 215 ? -8.793 -4.255 6.136 1.00 97.88 215 TYR A C 1
ATOM 1718 O O . TYR A 1 215 ? -8.596 -3.133 6.593 1.00 97.88 215 TYR A O 1
ATOM 1726 N N . ASP A 1 216 ? -9.926 -4.924 6.353 1.00 95.38 216 ASP A N 1
ATOM 1727 C CA . ASP A 1 216 ? -11.111 -4.380 7.032 1.00 95.38 216 ASP A CA 1
ATOM 1728 C C . ASP A 1 216 ? -11.331 -5.024 8.414 1.00 95.38 216 ASP A C 1
ATOM 1730 O O . ASP A 1 216 ? -12.319 -5.711 8.658 1.00 95.38 216 ASP A O 1
ATOM 1734 N N . PHE A 1 217 ? -10.371 -4.850 9.330 1.00 97.00 217 PHE A N 1
ATOM 1735 C CA . PHE A 1 217 ? -10.526 -5.309 10.719 1.00 97.00 217 PHE A CA 1
ATOM 1736 C C . PHE A 1 217 ? -11.536 -4.482 11.535 1.00 97.00 217 PHE A C 1
ATOM 1738 O O . PHE A 1 217 ? -12.423 -5.035 12.185 1.00 97.00 217 PHE A O 1
ATOM 1745 N N . PHE A 1 218 ? -11.413 -3.150 11.522 1.00 96.62 218 PHE A N 1
ATOM 1746 C CA . PHE A 1 218 ? -12.369 -2.247 12.159 1.00 96.62 218 PHE A CA 1
ATOM 1747 C C . PHE A 1 218 ? -13.616 -2.096 11.286 1.00 96.62 218 PHE A C 1
ATOM 1749 O O . PHE A 1 218 ? -13.796 -1.097 10.601 1.00 96.62 218 PHE A O 1
ATOM 1756 N N . VAL A 1 219 ? -14.476 -3.112 11.307 1.00 90.94 219 VAL A N 1
ATOM 1757 C CA . VAL A 1 219 ? -15.600 -3.255 10.375 1.00 90.94 219 VAL A CA 1
ATOM 1758 C C . VAL A 1 219 ? -16.406 -1.957 10.244 1.00 90.94 219 VAL A C 1
ATOM 1760 O O . VAL A 1 219 ? -17.033 -1.496 11.192 1.00 90.94 219 VAL A O 1
ATOM 1763 N N . GLY A 1 220 ? -16.525 -1.421 9.027 1.00 87.06 220 GLY A N 1
ATOM 1764 C CA . GLY A 1 220 ? -17.302 -0.197 8.746 1.00 87.06 220 GLY A CA 1
ATOM 1765 C C . GLY A 1 220 ? -16.553 1.110 8.964 1.00 87.06 220 GLY A C 1
ATOM 1766 O O . GLY A 1 220 ? -17.109 2.171 8.694 1.00 87.06 220 GLY A O 1
ATOM 1767 N N . ILE A 1 221 ? -15.306 1.029 9.408 1.00 92.12 221 ILE A N 1
ATOM 1768 C CA . ILE A 1 221 ? -14.335 2.101 9.273 1.00 92.12 221 ILE A CA 1
ATOM 1769 C C . ILE A 1 221 ? -13.619 1.881 7.935 1.00 92.12 221 ILE A C 1
ATOM 1771 O O . ILE A 1 221 ? -13.214 0.769 7.608 1.00 92.12 221 ILE A O 1
ATOM 1775 N N . GLY A 1 222 ? -13.576 2.926 7.109 1.00 90.75 222 GLY A N 1
ATOM 1776 C CA . GLY A 1 222 ? -12.825 2.925 5.855 1.00 90.75 222 GLY A CA 1
ATOM 1777 C C . GLY A 1 222 ? -11.377 3.365 6.062 1.00 90.75 222 GLY A C 1
ATOM 1778 O O . GLY A 1 222 ? -10.895 3.467 7.187 1.00 90.75 222 GLY A O 1
ATOM 1779 N N . ASP A 1 223 ? -10.697 3.692 4.968 1.00 91.62 223 ASP A N 1
ATOM 1780 C CA . ASP A 1 223 ? -9.390 4.341 5.033 1.00 91.62 223 ASP A CA 1
ATOM 1781 C C . ASP A 1 223 ? -9.526 5.764 5.602 1.00 91.62 223 ASP A C 1
ATOM 1783 O O . ASP A 1 223 ? -10.127 6.650 4.981 1.00 91.62 223 ASP A O 1
ATOM 1787 N N . ILE A 1 224 ? -8.944 5.979 6.786 1.00 90.62 224 ILE A N 1
ATOM 1788 C CA . ILE A 1 224 ? -8.986 7.262 7.487 1.00 90.62 224 ILE A CA 1
ATOM 1789 C C . ILE A 1 224 ? -8.141 8.349 6.815 1.00 90.62 224 ILE A C 1
ATOM 1791 O O . ILE A 1 224 ? -8.250 9.496 7.217 1.00 90.62 224 ILE A O 1
ATOM 1795 N N . ASN A 1 225 ? -7.322 8.027 5.816 1.00 89.81 225 ASN A N 1
ATOM 1796 C CA . ASN A 1 225 ? -6.497 8.979 5.073 1.00 89.81 225 ASN A CA 1
ATOM 1797 C C . ASN A 1 225 ? -6.989 9.186 3.625 1.00 89.81 225 ASN A C 1
ATOM 1799 O O . ASN A 1 225 ? -6.316 9.844 2.832 1.00 89.81 225 ASN A O 1
ATOM 1803 N N . SER A 1 226 ? -8.180 8.676 3.277 1.00 86.19 226 SER A N 1
ATOM 1804 C CA . SER A 1 226 ? -8.714 8.677 1.903 1.00 86.19 226 SER A CA 1
ATOM 1805 C C . SER A 1 226 ? -9.536 9.902 1.486 1.00 86.19 226 SER A C 1
ATOM 1807 O O . SER A 1 226 ? -10.093 9.894 0.393 1.00 86.19 226 SER A O 1
ATOM 1809 N N . VAL A 1 227 ? -9.631 10.949 2.313 1.00 80.06 227 VAL A N 1
ATOM 1810 C CA . VAL A 1 227 ? -10.596 12.063 2.152 1.00 80.06 227 VAL A CA 1
ATOM 1811 C C . VAL A 1 227 ? -10.615 12.685 0.744 1.00 80.06 227 VAL A C 1
ATOM 1813 O O . VAL A 1 227 ? -11.686 13.006 0.235 1.00 80.06 227 VAL A O 1
ATOM 1816 N N . PHE A 1 228 ? -9.455 12.800 0.092 1.00 72.69 228 PHE A N 1
ATOM 1817 C CA . PHE A 1 228 ? -9.306 13.392 -1.250 1.00 72.69 228 PHE A CA 1
ATOM 1818 C C . PHE A 1 228 ? -9.141 12.365 -2.363 1.00 72.69 228 PHE A C 1
ATOM 1820 O O . PHE A 1 228 ? -9.070 12.722 -3.538 1.00 72.69 228 PHE A O 1
ATOM 1827 N N . LEU A 1 229 ? -9.083 11.085 -2.013 1.00 78.38 229 LEU A N 1
ATOM 1828 C CA . LEU A 1 229 ? -9.021 10.033 -3.003 1.00 78.38 229 LEU A CA 1
ATOM 1829 C C . LEU A 1 229 ? -10.404 9.858 -3.645 1.00 78.38 229 LEU A C 1
ATOM 1831 O O . LEU A 1 229 ? -11.427 10.070 -2.982 1.00 78.38 229 LEU A O 1
ATOM 1835 N N . PRO A 1 230 ? -10.471 9.421 -4.913 1.00 77.06 230 PRO A N 1
ATOM 1836 C CA . PRO A 1 230 ? -11.738 9.063 -5.540 1.00 77.06 230 PRO A CA 1
ATOM 1837 C C . PRO A 1 230 ? -12.554 8.125 -4.637 1.00 77.06 230 PRO A C 1
ATOM 1839 O O . PRO A 1 230 ? -12.005 7.263 -3.949 1.00 77.06 230 PRO A O 1
ATOM 1842 N N . LYS A 1 231 ? -13.878 8.276 -4.578 1.00 77.50 231 LYS A N 1
ATOM 1843 C CA . LYS A 1 231 ? -14.688 7.325 -3.802 1.00 77.50 231 LYS A CA 1
ATOM 1844 C C . LYS A 1 231 ? -14.660 5.975 -4.511 1.00 77.50 231 LYS A C 1
ATOM 1846 O O . LYS A 1 231 ? -14.935 5.921 -5.705 1.00 77.50 231 LYS A O 1
ATOM 1851 N N . ARG A 1 232 ? -14.361 4.897 -3.776 1.00 70.56 232 ARG A N 1
ATOM 1852 C CA . ARG A 1 232 ? -14.409 3.538 -4.334 1.00 70.56 232 ARG A CA 1
ATOM 1853 C C . ARG A 1 232 ? -15.799 3.253 -4.890 1.00 70.56 232 ARG A C 1
ATOM 1855 O O . ARG A 1 232 ? -16.798 3.541 -4.225 1.00 70.56 232 ARG A O 1
ATOM 1862 N N . GLU A 1 233 ? -15.852 2.636 -6.064 1.00 62.78 233 GLU A N 1
ATOM 1863 C CA . GLU A 1 233 ? -17.105 2.136 -6.616 1.00 62.78 233 GLU A CA 1
ATOM 1864 C C . GLU A 1 233 ? -17.660 1.036 -5.698 1.00 62.78 233 GLU A C 1
ATOM 1866 O O . GLU A 1 233 ? -16.975 0.040 -5.431 1.00 62.78 233 GLU A O 1
ATOM 1871 N N . PRO A 1 234 ? -18.881 1.189 -5.160 1.00 55.03 234 PRO A N 1
ATOM 1872 C CA . PRO A 1 234 ? -19.479 0.145 -4.352 1.00 55.03 234 PRO A CA 1
ATOM 1873 C C . PRO A 1 234 ? -19.805 -1.053 -5.247 1.00 55.03 234 PRO A C 1
ATOM 1875 O O . PRO A 1 234 ? -20.706 -0.991 -6.081 1.00 55.03 234 PRO A O 1
ATOM 1878 N N . ILE A 1 235 ? -19.105 -2.171 -5.046 1.00 50.78 235 ILE A N 1
ATOM 1879 C CA . ILE A 1 235 ? -19.522 -3.451 -5.624 1.00 50.78 235 ILE A CA 1
ATOM 1880 C C . ILE A 1 235 ? -20.822 -3.855 -4.910 1.00 50.78 235 ILE A C 1
ATOM 1882 O O . ILE A 1 235 ? -20.826 -3.912 -3.673 1.00 50.78 235 ILE A O 1
ATOM 1886 N N . PRO A 1 236 ? -21.921 -4.146 -5.630 1.00 43.44 236 PRO A N 1
ATOM 1887 C CA . PRO A 1 236 ? -23.142 -4.620 -4.996 1.00 43.44 236 PRO A CA 1
ATOM 1888 C C . PRO A 1 236 ? -22.840 -5.901 -4.212 1.00 43.44 236 PRO A C 1
ATOM 1890 O O . PRO A 1 236 ? -22.471 -6.925 -4.790 1.00 43.44 236 PRO A O 1
ATOM 1893 N N . LYS A 1 237 ? -22.977 -5.854 -2.883 1.00 41.00 237 LYS A N 1
ATOM 1894 C CA . LYS A 1 237 ? -22.949 -7.066 -2.061 1.00 41.00 237 LYS A CA 1
ATOM 1895 C C . LYS A 1 237 ? -24.201 -7.880 -2.379 1.00 41.00 237 LYS A C 1
ATOM 1897 O O . LYS A 1 237 ? -25.293 -7.323 -2.488 1.00 41.00 237 LYS A O 1
ATOM 1902 N N . SER A 1 238 ? -24.053 -9.196 -2.520 1.00 34.56 238 SER A N 1
ATOM 1903 C CA . SER A 1 238 ? -25.184 -10.112 -2.658 1.00 34.56 238 SER A CA 1
ATOM 1904 C C . SER A 1 238 ? -25.921 -10.222 -1.317 1.00 34.56 238 SER A C 1
ATOM 1906 O O . SER A 1 238 ? -25.717 -11.175 -0.567 1.00 34.56 238 SER A O 1
ATOM 1908 N N . GLU A 1 239 ? -26.750 -9.238 -0.989 1.00 33.28 239 GLU A N 1
ATOM 1909 C CA . GLU A 1 239 ? -27.630 -9.274 0.178 1.00 33.28 239 GLU A CA 1
ATOM 1910 C C . GLU A 1 239 ? -29.101 -9.289 -0.259 1.00 33.28 239 GLU A C 1
ATOM 1912 O O . GLU A 1 239 ? -29.499 -8.717 -1.276 1.00 33.28 239 GLU A O 1
ATOM 1917 N N . THR A 1 240 ? -29.896 -10.056 0.486 1.00 29.86 240 THR A N 1
ATOM 1918 C CA . THR A 1 240 ? -31.325 -10.307 0.269 1.00 29.86 240 THR A CA 1
ATOM 1919 C C . THR A 1 240 ? -32.160 -9.021 0.289 1.00 29.86 240 THR A C 1
ATOM 1921 O O . THR A 1 240 ? -31.795 -8.056 0.955 1.00 29.86 240 THR A O 1
ATOM 1924 N N . PRO A 1 241 ? -33.300 -8.984 -0.425 1.00 32.78 241 PRO A N 1
ATOM 1925 C CA . PRO A 1 241 ? -33.976 -7.737 -0.752 1.00 32.78 241 PRO A CA 1
ATOM 1926 C C . PRO A 1 241 ? -34.754 -7.190 0.445 1.00 32.78 241 PRO A C 1
ATOM 1928 O O . PRO A 1 241 ? -35.850 -7.665 0.732 1.00 32.78 241 PRO A O 1
ATOM 1931 N N . ASN A 1 242 ? -34.220 -6.163 1.103 1.00 32.53 242 ASN A N 1
ATOM 1932 C CA . ASN A 1 242 ? -35.032 -5.061 1.616 1.00 32.53 242 ASN A CA 1
ATOM 1933 C C . ASN A 1 242 ? -34.148 -3.910 2.093 1.00 32.53 242 ASN A C 1
ATOM 1935 O O . ASN A 1 242 ? -33.720 -3.902 3.235 1.00 32.53 242 ASN A O 1
ATOM 1939 N N . GLU A 1 243 ? -33.932 -2.926 1.224 1.00 32.75 243 GLU A N 1
ATOM 1940 C CA . GLU A 1 243 ? -33.900 -1.513 1.609 1.00 32.75 243 GLU A CA 1
ATOM 1941 C C . GLU A 1 243 ? -33.951 -0.657 0.337 1.00 32.75 243 GLU A C 1
ATOM 1943 O O . GLU A 1 243 ? -33.202 -0.862 -0.618 1.00 32.75 243 GLU A O 1
ATOM 1948 N N . GLN A 1 244 ? -34.924 0.254 0.279 1.00 25.73 244 GLN A N 1
ATOM 1949 C CA . GLN A 1 244 ? -35.075 1.207 -0.819 1.00 25.73 244 GLN A CA 1
ATOM 1950 C C . GLN A 1 244 ? -34.090 2.369 -0.615 1.00 25.73 244 GLN A C 1
ATOM 1952 O O . GLN A 1 244 ? -34.108 2.971 0.460 1.00 25.73 244 GLN A O 1
ATOM 1957 N N . PRO A 1 245 ? -33.280 2.751 -1.617 1.00 31.86 245 PRO A N 1
ATOM 1958 C CA . PRO A 1 245 ? -32.415 3.919 -1.498 1.00 31.86 245 PRO A CA 1
ATOM 1959 C C . PRO A 1 245 ? -33.223 5.214 -1.635 1.00 31.86 245 PRO A C 1
ATOM 1961 O O . PRO A 1 245 ? -33.949 5.406 -2.612 1.00 31.86 245 PRO A O 1
ATOM 1964 N N . GLN A 1 246 ? -33.052 6.130 -0.681 1.00 27.92 246 GLN A N 1
ATOM 1965 C CA . GLN A 1 246 ? -33.450 7.528 -0.836 1.00 27.92 246 GLN A CA 1
ATOM 1966 C C . GLN A 1 246 ? -32.424 8.257 -1.711 1.00 27.92 246 GLN A C 1
ATOM 1968 O O . GLN A 1 246 ? -31.232 8.294 -1.412 1.00 27.92 246 GLN A O 1
ATOM 1973 N N . THR A 1 247 ? -32.913 8.838 -2.800 1.00 25.22 247 THR A N 1
ATOM 1974 C CA . THR A 1 247 ? -32.169 9.632 -3.779 1.00 25.22 247 THR A CA 1
ATOM 1975 C C . THR A 1 247 ? -31.679 10.952 -3.183 1.00 25.22 247 THR A C 1
ATOM 1977 O O . THR A 1 247 ? -32.474 11.726 -2.645 1.00 25.22 247 THR A O 1
ATOM 1980 N N . LYS A 1 248 ? -30.390 11.257 -3.354 1.00 29.61 248 LYS A N 1
ATOM 1981 C CA . LYS A 1 248 ? -29.884 12.634 -3.380 1.00 29.61 248 LYS A CA 1
ATOM 1982 C C . LYS A 1 248 ? -29.008 12.801 -4.614 1.00 29.61 248 LYS A C 1
ATOM 1984 O O . LYS A 1 248 ? -27.942 12.201 -4.703 1.00 29.61 248 LYS A O 1
ATOM 1989 N N . ASP A 1 249 ? -29.509 13.598 -5.549 1.00 25.25 249 ASP A N 1
ATOM 1990 C CA . ASP A 1 249 ? -28.826 13.992 -6.773 1.00 25.25 249 ASP A CA 1
ATOM 1991 C C . ASP A 1 249 ? -27.577 14.823 -6.453 1.00 25.25 249 ASP A C 1
ATOM 1993 O O . ASP A 1 249 ? -27.650 15.835 -5.752 1.00 25.25 249 ASP A O 1
ATOM 1997 N N . ALA A 1 250 ? -26.435 14.418 -7.003 1.00 27.86 250 ALA A N 1
ATOM 1998 C CA . ALA A 1 250 ? -25.260 15.264 -7.150 1.00 27.86 250 ALA A CA 1
ATOM 1999 C C . ALA A 1 250 ? -24.813 15.183 -8.612 1.00 27.86 250 ALA A C 1
ATOM 2001 O O . ALA A 1 250 ? -24.381 14.141 -9.097 1.00 27.86 250 ALA A O 1
ATOM 2002 N N . VAL A 1 251 ? -24.996 16.293 -9.322 1.00 25.25 251 VAL A N 1
ATOM 2003 C CA . VAL A 1 251 ? -24.674 16.468 -10.738 1.00 25.25 251 VAL A CA 1
ATOM 2004 C C . VAL A 1 251 ? -23.152 16.475 -10.910 1.00 25.25 251 VAL A C 1
ATOM 2006 O O . VAL A 1 251 ? -22.485 17.388 -10.427 1.00 25.25 251 VAL A O 1
ATOM 2009 N N . SER A 1 252 ? -22.600 15.479 -11.608 1.00 27.34 252 SER A N 1
ATOM 2010 C CA . SER A 1 252 ? -21.202 15.471 -12.051 1.00 27.34 252 SER A CA 1
ATOM 2011 C C . SER A 1 252 ? -21.099 16.072 -13.455 1.00 27.34 252 SER A C 1
ATOM 2013 O O . SER A 1 252 ? -21.528 15.456 -14.430 1.00 27.34 252 SER A O 1
ATOM 2015 N N . ASN A 1 253 ? -20.513 17.262 -13.575 1.00 26.25 253 ASN A N 1
ATOM 2016 C CA . ASN A 1 253 ? -20.068 17.783 -14.866 1.00 26.25 253 ASN A CA 1
ATOM 2017 C C . ASN A 1 253 ? -18.653 17.264 -15.136 1.00 26.25 253 ASN A C 1
ATOM 2019 O O . ASN A 1 253 ? -17.687 17.775 -14.573 1.00 26.25 253 ASN A O 1
ATOM 2023 N N . GLY A 1 254 ? -18.547 16.247 -15.991 1.00 27.06 254 GLY A N 1
ATOM 2024 C CA . GLY A 1 254 ? -17.279 15.817 -16.568 1.00 27.06 254 GLY A CA 1
ATOM 2025 C C . GLY A 1 254 ? -16.813 16.819 -17.622 1.00 27.06 254 GLY A C 1
ATOM 2026 O O . GLY A 1 254 ? -17.557 17.152 -18.545 1.00 27.06 254 GLY A O 1
ATOM 2027 N N . LYS A 1 255 ? -15.581 17.302 -17.484 1.00 27.16 255 LYS A N 1
ATOM 2028 C CA . LYS A 1 255 ? -14.806 17.843 -18.599 1.00 27.16 255 LYS A CA 1
ATOM 2029 C C . LYS A 1 255 ? -13.618 16.915 -18.798 1.00 27.16 255 LYS A C 1
ATOM 2031 O O . LYS A 1 255 ? -12.797 16.779 -17.900 1.00 27.16 255 LYS A O 1
ATOM 2036 N N . GLU A 1 256 ? -13.587 16.271 -19.957 1.00 32.41 256 GLU A N 1
ATOM 2037 C CA . GLU A 1 256 ? -12.401 15.616 -20.497 1.00 32.41 256 GLU A CA 1
ATOM 2038 C C . GLU A 1 256 ? -11.303 16.666 -20.708 1.00 32.41 256 GLU A C 1
ATOM 2040 O O . GLU A 1 256 ? -11.568 17.738 -21.263 1.00 32.41 256 GLU A O 1
ATOM 2045 N N . SER A 1 257 ? -10.075 16.347 -20.307 1.00 28.08 257 SER A N 1
ATOM 2046 C CA . SER A 1 257 ? -8.877 17.020 -20.797 1.00 28.08 257 SER A CA 1
ATOM 2047 C C . SER A 1 257 ? -7.893 15.987 -21.336 1.00 28.08 257 SER A C 1
ATOM 2049 O O . SER A 1 257 ? -7.538 14.999 -20.698 1.00 28.08 257 SER A O 1
ATOM 2051 N N . THR A 1 258 ? -7.537 16.236 -22.587 1.00 26.59 258 THR A N 1
ATOM 2052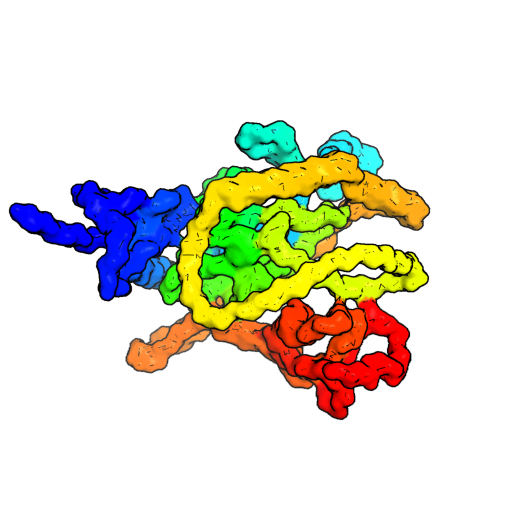 C CA . THR A 1 258 ? -6.495 15.630 -23.409 1.00 26.59 258 THR A CA 1
ATOM 2053 C C . THR A 1 258 ? -5.103 15.767 -22.794 1.00 26.59 258 THR A C 1
ATOM 2055 O O . THR A 1 258 ? -4.814 16.798 -22.202 1.00 26.59 258 THR A O 1
ATOM 2058 N N . GLU A 1 259 ? -4.268 14.747 -23.025 1.00 35.16 259 GLU A N 1
ATOM 2059 C CA . GLU A 1 259 ? -2.797 14.693 -22.926 1.00 35.16 259 GLU A CA 1
ATOM 2060 C C . GLU A 1 259 ? -2.097 15.987 -22.459 1.00 35.16 259 GLU A C 1
ATOM 2062 O O . GLU A 1 259 ? -1.697 16.824 -23.270 1.00 35.16 259 GLU A O 1
ATOM 2067 N N . GLU A 1 260 ? -1.876 16.114 -21.149 1.00 28.41 260 GLU A N 1
ATOM 2068 C CA . GLU A 1 260 ? -0.995 17.127 -20.562 1.00 28.41 260 GLU A CA 1
ATOM 2069 C C . GLU A 1 260 ? 0.201 16.436 -19.899 1.00 28.41 260 GLU A C 1
ATOM 2071 O O . GLU A 1 260 ? 0.071 15.432 -19.199 1.00 28.41 260 GLU A O 1
ATOM 2076 N N . ARG A 1 261 ? 1.401 16.954 -20.180 1.00 32.50 261 ARG A N 1
ATOM 2077 C CA . ARG A 1 261 ? 2.636 16.575 -19.489 1.00 32.50 261 ARG A CA 1
ATOM 2078 C C . ARG A 1 261 ? 2.445 16.861 -18.000 1.00 32.50 261 ARG A C 1
ATOM 2080 O O . ARG A 1 261 ? 2.141 17.995 -17.654 1.00 32.50 261 ARG A O 1
ATOM 2087 N N . GLU A 1 262 ? 2.639 15.848 -17.159 1.00 37.09 262 GLU A N 1
ATOM 2088 C CA . GLU A 1 262 ? 2.519 15.939 -15.700 1.00 37.09 262 GLU A CA 1
ATOM 2089 C C . GLU A 1 262 ? 3.555 16.929 -15.132 1.00 37.09 262 GLU A C 1
ATOM 2091 O O . GLU A 1 262 ? 4.704 16.577 -14.857 1.00 37.09 262 GLU A O 1
ATOM 2096 N N . GLU A 1 263 ? 3.165 18.196 -14.989 1.00 36.31 263 GLU A N 1
ATOM 2097 C CA . GLU A 1 263 ? 3.848 19.134 -14.104 1.00 36.31 263 GLU A CA 1
ATOM 2098 C C . GLU A 1 263 ? 3.510 18.754 -12.654 1.00 36.31 263 GLU A C 1
ATOM 2100 O O . GLU A 1 263 ? 2.372 18.428 -12.325 1.00 36.31 263 GLU A O 1
ATOM 2105 N N . LEU A 1 264 ? 4.521 18.740 -11.780 1.00 42.84 264 LEU A N 1
ATOM 2106 C CA . LEU A 1 264 ? 4.343 18.531 -10.343 1.00 42.84 264 LEU A CA 1
ATOM 2107 C C . LEU A 1 264 ? 3.463 19.662 -9.791 1.00 42.84 264 LEU A C 1
ATOM 2109 O O . LEU A 1 264 ? 3.967 20.764 -9.566 1.00 42.84 264 LEU A O 1
ATOM 2113 N N . ASP A 1 265 ? 2.178 19.392 -9.562 1.00 45.34 265 ASP A N 1
ATOM 2114 C CA . ASP A 1 265 ? 1.276 20.328 -8.894 1.00 45.34 265 ASP A CA 1
ATOM 2115 C C . ASP A 1 265 ? 1.835 20.648 -7.500 1.00 45.34 265 ASP A C 1
ATOM 2117 O O . ASP A 1 265 ? 1.775 19.844 -6.564 1.00 45.34 265 ASP A O 1
ATOM 2121 N N . GLN A 1 266 ? 2.405 21.843 -7.333 1.00 53.38 266 GLN A N 1
ATOM 2122 C CA . GLN A 1 266 ? 2.635 22.372 -5.996 1.00 53.38 266 GLN A CA 1
ATOM 2123 C C . GLN A 1 266 ? 1.267 22.633 -5.376 1.00 53.38 266 GLN A C 1
ATOM 2125 O O . GLN A 1 266 ? 0.604 23.615 -5.695 1.00 53.38 266 GLN A O 1
ATOM 2130 N N . VAL A 1 267 ? 0.849 21.724 -4.499 1.00 64.25 267 VAL A N 1
ATOM 2131 C CA . VAL A 1 267 ? -0.386 21.856 -3.731 1.00 64.25 267 VAL A CA 1
ATOM 2132 C C . VAL A 1 267 ? -0.310 23.150 -2.920 1.00 64.25 267 VAL A C 1
ATOM 2134 O O . VAL A 1 267 ? 0.564 23.302 -2.062 1.00 64.25 267 VAL A O 1
ATOM 2137 N N . ASP A 1 268 ? -1.198 24.101 -3.202 1.00 75.50 268 ASP A N 1
ATOM 2138 C CA . ASP A 1 268 ? -1.202 25.376 -2.495 1.00 75.50 268 ASP A CA 1
ATOM 2139 C C . ASP A 1 268 ? -1.631 25.224 -1.022 1.00 75.50 268 ASP A C 1
ATOM 2141 O O . ASP A 1 268 ? -2.256 24.245 -0.592 1.00 75.50 268 ASP A O 1
ATOM 2145 N N . ALA A 1 269 ? -1.260 26.214 -0.206 1.00 76.19 269 ALA A N 1
ATOM 2146 C CA . ALA A 1 269 ? -1.536 26.199 1.229 1.00 76.19 269 ALA A CA 1
ATOM 2147 C C . ALA A 1 269 ? -3.044 26.198 1.549 1.00 76.19 269 ALA A C 1
ATOM 2149 O O . ALA A 1 269 ? -3.445 25.703 2.603 1.00 76.19 269 ALA A O 1
ATOM 2150 N N . GLU A 1 270 ? -3.878 26.740 0.657 1.00 81.81 270 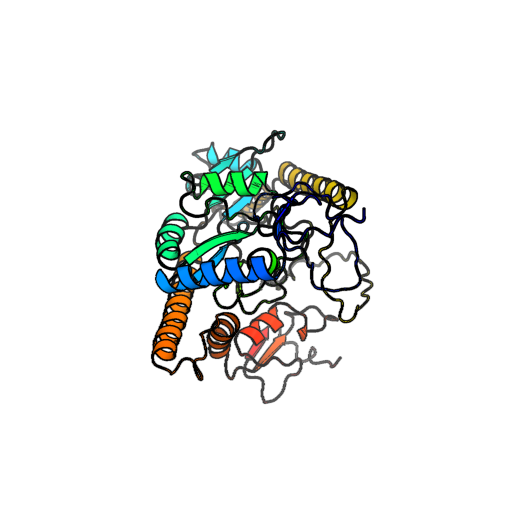GLU A N 1
ATOM 2151 C CA . GLU A 1 270 ? -5.333 26.779 0.824 1.00 81.81 270 GLU A CA 1
ATOM 2152 C C . GLU A 1 270 ? -5.945 25.381 0.665 1.00 81.81 270 GLU A C 1
ATOM 2154 O O . GLU A 1 270 ? -6.741 24.951 1.504 1.00 81.81 270 GLU A O 1
ATOM 2159 N N . THR A 1 271 ? -5.504 24.631 -0.344 1.00 79.75 271 THR A N 1
ATOM 2160 C CA . THR A 1 271 ? -5.908 23.243 -0.588 1.00 79.75 271 THR A CA 1
ATOM 2161 C C . THR A 1 271 ? -5.485 22.341 0.570 1.00 79.75 271 THR A C 1
ATOM 2163 O O . THR A 1 271 ? -6.296 21.554 1.062 1.00 79.75 271 THR A O 1
ATOM 2166 N N . LEU A 1 272 ? -4.258 22.505 1.082 1.00 77.25 272 LEU A N 1
ATOM 2167 C CA . LEU A 1 272 ? -3.779 21.779 2.267 1.00 77.25 272 LEU A CA 1
ATOM 2168 C C . LEU A 1 272 ? -4.600 22.108 3.527 1.00 77.25 272 LEU A C 1
ATOM 2170 O O . LEU A 1 272 ? -4.938 21.210 4.299 1.00 77.25 272 LEU A O 1
ATOM 2174 N N . ALA A 1 273 ? -4.963 23.378 3.737 1.00 83.00 273 ALA A N 1
ATOM 2175 C CA . ALA A 1 273 ? -5.778 23.787 4.881 1.00 83.00 273 ALA A CA 1
ATOM 2176 C C . ALA A 1 273 ? -7.204 23.222 4.808 1.00 83.00 273 ALA A C 1
ATOM 2178 O O . ALA A 1 273 ? -7.711 22.693 5.799 1.00 83.00 273 ALA A O 1
ATOM 2179 N N . LYS A 1 274 ? -7.836 23.281 3.629 1.00 83.62 274 LYS A N 1
ATOM 2180 C CA . LYS A 1 274 ? -9.140 22.654 3.385 1.00 83.62 274 LYS A CA 1
ATOM 2181 C C . LYS A 1 274 ? -9.074 21.147 3.633 1.00 83.62 274 LYS A C 1
ATOM 2183 O O . LYS A 1 274 ? -9.974 20.581 4.248 1.00 83.62 274 LYS A O 1
ATOM 2188 N N . GLN A 1 275 ? -7.982 20.511 3.219 1.00 76.75 275 GLN A N 1
ATOM 2189 C CA . GLN A 1 275 ? -7.770 19.092 3.454 1.00 76.75 275 GLN A CA 1
ATOM 2190 C C . GLN A 1 275 ? -7.674 18.736 4.930 1.00 76.75 275 GLN A C 1
ATOM 2192 O O . GLN A 1 275 ? -8.315 17.778 5.363 1.00 76.75 275 GLN A O 1
ATOM 2197 N N . GLN A 1 276 ? -6.917 19.508 5.706 1.00 82.00 276 GLN A N 1
ATOM 2198 C CA . GLN A 1 276 ? -6.842 19.287 7.143 1.00 82.00 276 GLN A CA 1
ATOM 2199 C C . GLN A 1 276 ? -8.224 19.432 7.797 1.00 82.00 276 GLN A C 1
ATOM 2201 O O . GLN A 1 276 ? -8.593 18.600 8.618 1.00 82.00 276 GLN A O 1
ATOM 2206 N N . GLN A 1 277 ? -9.027 20.416 7.377 1.00 86.69 277 GLN A N 1
ATOM 2207 C CA . GLN A 1 277 ? -10.388 20.603 7.892 1.00 86.69 277 GLN A CA 1
ATOM 2208 C C . GLN A 1 277 ? -11.316 19.419 7.587 1.00 86.69 277 GLN A C 1
ATOM 2210 O O . GLN A 1 277 ? -12.038 18.968 8.473 1.00 86.69 277 GLN A O 1
ATOM 2215 N N . GLU A 1 278 ? -11.315 18.902 6.356 1.00 86.19 278 GLU A N 1
ATOM 2216 C CA . GLU A 1 278 ? -12.157 17.753 5.987 1.00 86.19 278 GLU A CA 1
ATOM 2217 C C . GLU A 1 278 ? -11.704 16.462 6.689 1.00 86.19 278 GLU A C 1
ATOM 2219 O O . GLU A 1 278 ? -12.533 15.663 7.131 1.00 86.19 278 GLU A O 1
ATOM 2224 N N . GLN A 1 279 ? -10.391 16.285 6.856 1.00 84.88 279 GLN A N 1
ATOM 2225 C CA . GLN A 1 279 ? -9.806 15.194 7.630 1.00 84.88 279 GLN A CA 1
ATOM 2226 C C . GLN A 1 279 ? -10.220 15.253 9.105 1.00 84.88 279 GLN A C 1
ATOM 2228 O O . GLN A 1 279 ? -10.650 14.237 9.659 1.00 84.88 279 GLN A O 1
ATOM 2233 N N . ASP A 1 280 ? -10.134 16.430 9.726 1.00 87.31 280 ASP A N 1
ATOM 2234 C CA . ASP A 1 280 ? -10.550 16.651 11.112 1.00 87.31 280 ASP A CA 1
ATOM 2235 C C . ASP A 1 280 ? -12.056 16.401 11.278 1.00 87.31 280 ASP A C 1
ATOM 2237 O O . ASP A 1 280 ? -12.468 15.735 12.228 1.00 87.31 280 ASP A O 1
ATOM 2241 N N . ALA A 1 281 ? -12.874 16.839 10.315 1.00 90.19 281 ALA A N 1
ATOM 2242 C CA . ALA A 1 281 ? -14.314 16.593 10.315 1.00 90.19 281 ALA A CA 1
ATOM 2243 C C . ALA A 1 281 ? -14.657 15.096 10.206 1.00 90.19 281 ALA A C 1
ATOM 2245 O O . ALA A 1 281 ? -15.555 14.618 10.902 1.00 90.19 281 ALA A O 1
ATOM 2246 N N . MET A 1 282 ? -13.945 14.330 9.370 1.00 88.75 282 MET A N 1
ATOM 2247 C CA . MET A 1 282 ? -14.155 12.882 9.257 1.00 88.75 282 MET A CA 1
ATOM 2248 C C . MET A 1 282 ? -13.771 12.151 10.550 1.00 88.75 282 MET A C 1
ATOM 2250 O O . MET A 1 282 ? -14.485 11.250 11.002 1.00 88.75 282 MET A O 1
ATOM 2254 N N . VAL A 1 283 ? -12.660 12.553 11.167 1.00 88.69 283 VAL A N 1
ATOM 2255 C CA . VAL A 1 283 ? -12.228 12.029 12.466 1.00 88.69 283 VAL A CA 1
ATOM 2256 C C . VAL A 1 283 ? -13.261 12.349 13.547 1.00 88.69 283 VAL A C 1
ATOM 2258 O O . VAL A 1 283 ? -13.679 11.447 14.274 1.00 88.69 283 VAL A O 1
ATOM 2261 N N . GLU A 1 284 ? -13.714 13.600 13.639 1.00 91.19 284 GLU A N 1
ATOM 2262 C CA . GLU A 1 284 ? -14.736 14.027 14.599 1.00 91.19 284 GLU A CA 1
ATOM 2263 C C . GLU A 1 284 ? -16.046 13.251 14.393 1.00 91.19 284 GLU A C 1
ATOM 2265 O O . GLU A 1 284 ? -16.647 12.760 15.354 1.00 91.19 284 GLU A O 1
ATOM 2270 N N . GLN A 1 285 ? -16.464 13.064 13.136 1.00 91.25 285 GLN A N 1
ATOM 2271 C CA . GLN A 1 285 ? -17.625 12.247 12.800 1.00 91.25 285 GLN A CA 1
ATOM 2272 C C . GLN A 1 285 ? -17.465 10.820 13.327 1.00 91.25 285 GLN A C 1
ATOM 2274 O O . GLN A 1 285 ? -18.400 10.288 13.922 1.00 91.25 285 GLN A O 1
ATOM 2279 N N . GLN A 1 286 ? -16.301 10.197 13.146 1.00 91.69 286 GLN A N 1
ATOM 2280 C CA . GLN A 1 286 ? -16.049 8.851 13.650 1.00 91.69 286 GLN A CA 1
ATOM 2281 C C . GLN A 1 286 ? -16.077 8.792 15.187 1.00 91.69 286 GLN A C 1
ATOM 2283 O O . GLN A 1 286 ? -16.695 7.882 15.741 1.00 91.69 286 GLN A O 1
ATOM 2288 N N . GLN A 1 287 ? -15.477 9.771 15.877 1.00 92.62 287 GLN A N 1
ATOM 2289 C CA . GLN A 1 287 ? -15.483 9.848 17.345 1.00 92.62 287 GLN A CA 1
ATOM 2290 C C . GLN A 1 287 ? -16.892 10.005 17.930 1.00 92.62 287 GLN A C 1
ATOM 2292 O O . GLN A 1 287 ? -17.210 9.397 18.957 1.00 92.62 287 GLN A O 1
ATOM 2297 N N . ASN A 1 288 ? -17.732 10.807 17.272 1.00 93.94 288 ASN A N 1
ATOM 2298 C CA . ASN A 1 288 ? -19.091 11.100 17.716 1.00 93.94 288 ASN A CA 1
ATOM 2299 C C . ASN A 1 288 ? -20.081 9.997 17.328 1.00 93.94 288 ASN A C 1
ATOM 2301 O O . ASN A 1 288 ? -20.902 9.588 18.148 1.00 93.94 288 ASN A O 1
ATOM 2305 N N . ALA A 1 289 ? -20.010 9.498 16.091 1.00 93.81 289 ALA A N 1
ATOM 2306 C CA . ALA A 1 289 ? -20.923 8.471 15.599 1.00 93.81 289 ALA A CA 1
ATOM 2307 C C . ALA A 1 289 ? -20.641 7.100 16.224 1.00 93.81 289 ALA A C 1
ATOM 2309 O O . ALA A 1 289 ? -21.582 6.334 16.428 1.00 93.81 289 ALA A O 1
ATOM 2310 N N . ARG A 1 290 ? -19.376 6.794 16.550 1.00 95.00 290 ARG A N 1
ATOM 2311 C CA . ARG A 1 290 ? -18.948 5.499 17.106 1.00 95.00 290 ARG A CA 1
ATOM 2312 C C . ARG A 1 290 ? -19.471 4.308 16.288 1.00 95.00 290 ARG A C 1
ATOM 2314 O O . ARG A 1 290 ? -20.240 3.488 16.805 1.00 95.00 290 ARG A O 1
ATOM 2321 N N . PRO A 1 291 ? -19.126 4.217 14.989 1.00 94.38 291 PRO A N 1
ATOM 2322 C CA . PRO A 1 291 ? -19.654 3.185 14.095 1.00 94.38 291 PRO A CA 1
ATOM 2323 C C . PRO A 1 291 ? -19.426 1.757 14.613 1.00 94.38 291 PRO A C 1
ATOM 2325 O O . PRO A 1 291 ? -20.267 0.884 14.396 1.00 94.38 291 PRO A O 1
ATOM 2328 N N . LEU A 1 292 ? -18.336 1.507 15.347 1.00 94.69 292 LEU A N 1
ATOM 2329 C CA . LEU A 1 292 ? -18.068 0.188 15.923 1.00 94.69 292 LEU A CA 1
ATOM 2330 C C . LEU A 1 292 ? -19.068 -0.180 17.025 1.00 94.69 292 LEU A C 1
ATOM 2332 O O . LEU A 1 292 ? -19.519 -1.327 17.095 1.00 94.69 292 LEU A O 1
ATOM 2336 N N . LEU A 1 293 ? -19.460 0.789 17.856 1.00 93.81 293 LEU A N 1
ATOM 2337 C CA . LEU A 1 293 ? -20.484 0.590 18.879 1.00 93.81 293 LEU A CA 1
ATOM 2338 C C . LEU A 1 293 ? -21.860 0.357 18.249 1.00 93.81 293 LEU A C 1
ATOM 2340 O O . LEU A 1 293 ? -22.594 -0.526 18.692 1.00 93.81 293 LEU A O 1
ATOM 2344 N N . GLN A 1 294 ? -22.194 1.109 17.195 1.00 92.94 294 GLN A N 1
ATOM 2345 C CA . GLN A 1 294 ? -23.435 0.910 16.438 1.00 92.94 294 GLN A CA 1
ATOM 2346 C C . GLN A 1 294 ? -23.516 -0.521 15.890 1.00 92.94 294 GLN A C 1
ATOM 2348 O O . GLN A 1 294 ? -24.476 -1.235 16.181 1.00 92.94 294 GLN A O 1
ATOM 2353 N N . LYS A 1 295 ? -22.452 -0.997 15.230 1.00 90.44 295 LYS A N 1
ATOM 2354 C CA . LYS A 1 295 ? -22.376 -2.380 14.734 1.00 90.44 295 LYS A CA 1
ATOM 2355 C C . LYS A 1 295 ? -22.425 -3.433 15.831 1.00 90.44 295 LYS A C 1
ATOM 2357 O O . LYS A 1 295 ? -23.020 -4.493 15.637 1.00 90.44 295 LYS A O 1
ATOM 2362 N N . GLN A 1 296 ? -21.818 -3.173 16.990 1.00 89.62 296 GLN A N 1
ATOM 2363 C CA . GLN A 1 296 ? -21.936 -4.081 18.131 1.00 89.62 296 GLN A CA 1
ATOM 2364 C C . GLN A 1 296 ? -23.391 -4.217 18.577 1.00 89.62 296 GLN A C 1
ATOM 2366 O O . GLN A 1 296 ? -23.845 -5.335 18.830 1.00 89.62 296 GLN A O 1
ATOM 2371 N N . ASN A 1 297 ? -24.125 -3.106 18.648 1.00 89.50 297 ASN A N 1
ATOM 2372 C CA . ASN A 1 297 ? -25.534 -3.122 19.021 1.00 89.50 297 ASN A CA 1
ATOM 2373 C C . ASN A 1 297 ? -26.366 -3.901 17.991 1.00 89.50 297 ASN A C 1
ATOM 2375 O O . ASN A 1 297 ? -27.141 -4.771 18.383 1.00 89.50 297 ASN A O 1
ATOM 2379 N N . GLU A 1 298 ? -26.139 -3.695 16.694 1.00 86.81 298 GLU A N 1
ATOM 2380 C CA . GLU A 1 298 ? -26.803 -4.445 15.615 1.00 86.81 298 GLU A CA 1
ATOM 2381 C C . GLU A 1 298 ? -26.546 -5.961 15.696 1.00 86.81 298 GLU A C 1
ATOM 2383 O O . GLU A 1 298 ? -27.484 -6.760 15.671 1.00 86.81 298 GLU A O 1
ATOM 2388 N N . MET A 1 299 ? -25.289 -6.385 15.866 1.00 80.44 299 MET A N 1
ATOM 2389 C CA . MET A 1 299 ? -24.936 -7.810 15.970 1.00 80.44 299 MET A CA 1
ATOM 2390 C C . MET A 1 299 ? -25.395 -8.463 17.275 1.00 80.44 299 MET A C 1
ATOM 2392 O O . MET A 1 299 ? -25.662 -9.671 17.320 1.00 80.44 299 MET A O 1
ATOM 2396 N N . SER A 1 300 ? -25.503 -7.684 18.353 1.00 74.12 300 SER A N 1
ATOM 2397 C CA . SER A 1 300 ? -26.028 -8.179 19.627 1.00 74.12 300 SER A CA 1
ATOM 2398 C C . SER A 1 300 ? -27.494 -8.605 19.520 1.00 74.12 300 SER A C 1
ATOM 2400 O O . SER A 1 300 ? -27.894 -9.555 20.190 1.00 74.12 300 SER A O 1
ATOM 2402 N N . LEU A 1 301 ? -28.260 -7.962 18.631 1.00 69.56 301 LEU A N 1
ATOM 2403 C CA . LEU A 1 301 ? -29.666 -8.273 18.380 1.00 69.56 301 LEU A CA 1
ATOM 2404 C C . LEU A 1 301 ? -29.846 -9.546 17.541 1.00 69.56 301 LEU A C 1
ATOM 2406 O O . LEU A 1 301 ? -30.867 -10.217 17.675 1.00 69.56 301 LEU A O 1
ATOM 2410 N N . SER A 1 302 ? -28.875 -9.884 16.686 1.00 65.81 302 SER A N 1
ATOM 2411 C CA . SER A 1 302 ? -29.014 -10.953 15.691 1.00 65.81 302 SER A CA 1
ATOM 2412 C C . SER A 1 302 ? -28.293 -12.255 16.047 1.00 65.81 302 SER A C 1
ATOM 2414 O O . SER A 1 302 ? -28.861 -13.325 15.829 1.00 65.81 302 SER A O 1
ATOM 2416 N N . GLN A 1 303 ? -27.052 -12.213 16.556 1.00 62.75 303 GLN A N 1
ATOM 2417 C CA . GLN A 1 303 ? -26.209 -13.423 16.641 1.00 62.75 303 GLN A CA 1
ATOM 2418 C C . GLN A 1 303 ? -25.314 -13.540 17.888 1.00 62.75 303 GLN A C 1
ATOM 2420 O O . GLN A 1 303 ? -24.620 -14.542 18.041 1.00 62.75 303 GLN A O 1
ATOM 2425 N N . ASN A 1 304 ? -25.341 -12.595 18.836 1.00 73.62 304 ASN A N 1
ATOM 2426 C CA . ASN A 1 304 ? -24.546 -12.657 20.079 1.00 73.62 304 ASN A CA 1
ATOM 2427 C C . ASN A 1 304 ? -23.021 -12.872 19.856 1.00 73.62 304 ASN A C 1
ATOM 2429 O O . ASN A 1 304 ? -22.323 -13.289 20.785 1.00 73.62 304 ASN A O 1
ATOM 2433 N N . GLN A 1 305 ? -22.497 -12.557 18.667 1.00 83.06 305 GLN A N 1
ATOM 2434 C CA . GLN A 1 305 ? -21.095 -12.722 18.253 1.00 83.06 305 GLN A CA 1
ATOM 2435 C C . GLN A 1 305 ? -20.271 -11.427 18.436 1.00 83.06 305 GLN A C 1
ATOM 2437 O O . GLN A 1 305 ? -20.862 -10.358 18.614 1.00 83.06 305 GLN A O 1
ATOM 2442 N N . PRO A 1 306 ? -18.921 -11.501 18.472 1.00 88.81 306 PRO A N 1
ATOM 2443 C CA . PRO A 1 306 ? -18.068 -10.312 18.426 1.00 88.81 306 PRO A CA 1
ATOM 2444 C C . PRO A 1 306 ? -18.131 -9.620 17.055 1.00 88.81 306 PRO A C 1
ATOM 2446 O O . PRO A 1 306 ? -18.332 -10.270 16.035 1.00 88.81 306 PRO A O 1
ATOM 2449 N N . VAL A 1 307 ? -17.917 -8.303 17.053 1.00 91.69 307 VAL A N 1
ATOM 2450 C CA . VAL A 1 307 ? -17.800 -7.463 15.847 1.00 91.69 307 VAL A CA 1
ATOM 2451 C C . VAL A 1 307 ? -16.452 -7.677 15.173 1.00 91.69 307 VAL A C 1
ATOM 2453 O O . VAL A 1 307 ? -16.368 -7.748 13.951 1.00 91.69 307 VAL A O 1
ATOM 2456 N N . LEU A 1 308 ? -15.393 -7.753 15.982 1.00 93.12 308 LEU A N 1
ATOM 2457 C CA . LEU A 1 308 ? -14.024 -7.888 15.508 1.00 93.12 308 LEU A CA 1
ATOM 2458 C C . LEU A 1 308 ? -13.680 -9.366 15.331 1.00 93.12 308 LEU A C 1
ATOM 2460 O O . LEU A 1 308 ? -13.658 -10.132 16.298 1.00 93.12 308 LEU A O 1
ATOM 2464 N N . VAL A 1 309 ? -13.374 -9.744 14.093 1.00 90.31 309 VAL A N 1
ATOM 2465 C CA . VAL A 1 309 ? -12.883 -11.071 13.721 1.00 90.31 309 VAL A CA 1
ATOM 2466 C C . VAL A 1 309 ? -11.645 -10.883 12.861 1.00 90.31 309 VAL A C 1
ATOM 2468 O O . VAL A 1 309 ? -11.676 -10.139 11.887 1.00 90.31 309 VAL A O 1
ATOM 2471 N N . ASP A 1 310 ? -10.562 -11.560 13.230 1.00 89.00 310 ASP A N 1
ATOM 2472 C CA . ASP A 1 310 ? -9.292 -11.477 12.518 1.00 89.00 310 ASP A CA 1
ATOM 2473 C C . ASP A 1 310 ? -8.949 -12.828 11.887 1.00 89.00 310 ASP A C 1
ATOM 2475 O O . ASP A 1 310 ? -8.355 -13.704 12.515 1.00 89.00 310 ASP A O 1
ATOM 2479 N N . ASN A 1 311 ? -9.428 -13.020 10.661 1.00 92.44 311 ASN A N 1
ATOM 2480 C CA . ASN A 1 311 ? -9.214 -14.213 9.842 1.00 92.44 311 ASN A CA 1
ATOM 2481 C C . ASN A 1 311 ? -8.573 -13.863 8.488 1.00 92.44 311 ASN A C 1
ATOM 2483 O O . ASN A 1 311 ? -8.753 -14.587 7.508 1.00 92.44 311 ASN A O 1
ATOM 2487 N N . ASP A 1 312 ? -7.884 -12.722 8.416 1.00 96.62 312 ASP A N 1
ATOM 2488 C CA . ASP A 1 312 ? -7.184 -12.292 7.211 1.00 96.62 312 ASP A CA 1
ATOM 2489 C C . ASP A 1 312 ? -5.890 -13.104 7.022 1.00 96.62 312 ASP A C 1
ATOM 2491 O O . ASP A 1 312 ? -5.097 -13.275 7.946 1.00 96.62 312 ASP A O 1
ATOM 2495 N N . GLU A 1 313 ? -5.692 -13.618 5.808 1.00 97.25 313 GLU A N 1
ATOM 2496 C CA . GLU A 1 313 ? -4.524 -14.418 5.401 1.00 97.25 313 GLU A CA 1
ATOM 2497 C C . GLU A 1 313 ? -3.822 -13.790 4.184 1.00 97.25 313 GLU A C 1
ATOM 2499 O O . GLU A 1 313 ? -3.104 -14.457 3.439 1.00 97.25 313 GLU A O 1
ATOM 2504 N N . GLU A 1 314 ? -4.085 -12.513 3.899 1.00 98.00 314 GLU A N 1
ATOM 2505 C CA . GLU A 1 314 ? -3.667 -11.905 2.635 1.00 98.00 314 GLU A CA 1
ATOM 2506 C C . GLU A 1 314 ? -2.147 -11.764 2.546 1.00 98.00 314 GLU A C 1
ATOM 2508 O O . GLU A 1 314 ? -1.574 -12.044 1.498 1.00 98.00 314 GLU A O 1
ATOM 2513 N N . LEU A 1 315 ? -1.471 -11.399 3.642 1.00 98.56 315 LEU A N 1
ATOM 2514 C CA . LEU A 1 315 ? -0.014 -11.232 3.626 1.00 98.56 315 LEU A CA 1
ATOM 2515 C C . LEU A 1 315 ? 0.729 -12.533 3.313 1.00 98.56 315 LEU A C 1
ATOM 2517 O O . LEU A 1 315 ? 1.774 -12.477 2.669 1.00 98.56 315 LEU A O 1
ATOM 2521 N N . ASP A 1 316 ? 0.189 -13.697 3.688 1.00 98.19 316 ASP A N 1
ATOM 2522 C CA . ASP A 1 316 ? 0.768 -14.980 3.274 1.00 98.19 316 ASP A CA 1
ATOM 2523 C C . ASP A 1 316 ? 0.697 -15.139 1.748 1.00 98.19 316 ASP A C 1
ATOM 2525 O O . ASP A 1 316 ? 1.683 -15.502 1.110 1.00 98.19 316 ASP A O 1
ATOM 2529 N N . LYS A 1 317 ? -0.454 -14.820 1.141 1.00 98.25 317 LYS A N 1
ATOM 2530 C CA . LYS A 1 317 ? -0.655 -14.919 -0.315 1.00 98.25 317 LYS A CA 1
ATOM 2531 C C . LYS A 1 317 ? 0.231 -13.936 -1.069 1.00 98.25 317 LYS A C 1
ATOM 2533 O O . LYS A 1 317 ? 0.863 -14.309 -2.055 1.00 98.25 317 LYS A O 1
ATOM 2538 N N . ILE A 1 318 ? 0.298 -12.692 -0.596 1.00 98.50 318 ILE A N 1
ATOM 2539 C CA . ILE A 1 318 ? 1.121 -11.659 -1.223 1.00 98.50 318 ILE A CA 1
ATOM 2540 C C . ILE A 1 318 ? 2.606 -11.992 -1.102 1.00 98.50 318 ILE A C 1
ATOM 2542 O O . ILE A 1 318 ? 3.342 -11.799 -2.066 1.00 98.50 318 ILE A O 1
ATOM 2546 N N . LEU A 1 319 ? 3.054 -12.557 0.024 1.00 98.75 319 LEU A N 1
ATOM 2547 C CA . LEU A 1 319 ? 4.437 -13.008 0.164 1.00 98.75 319 LEU A CA 1
ATOM 2548 C C . LEU A 1 319 ? 4.807 -14.056 -0.892 1.00 98.75 319 LEU A C 1
ATOM 2550 O O . LEU A 1 319 ? 5.885 -13.970 -1.476 1.00 98.75 319 LEU A O 1
ATOM 2554 N N . GLU A 1 320 ? 3.928 -15.023 -1.160 1.00 98.62 320 GLU A N 1
ATOM 2555 C CA . GLU A 1 320 ? 4.171 -16.034 -2.195 1.00 98.62 320 GLU A CA 1
ATOM 2556 C C . GLU A 1 320 ? 4.187 -15.427 -3.604 1.00 98.62 320 GLU A C 1
ATOM 2558 O O . GLU A 1 320 ? 5.061 -15.765 -4.403 1.00 98.62 320 GLU A O 1
ATOM 2563 N N . ILE A 1 321 ? 3.301 -14.469 -3.895 1.00 98.50 321 ILE A N 1
ATOM 2564 C CA . ILE A 1 321 ? 3.315 -13.740 -5.173 1.00 98.50 321 ILE A CA 1
ATOM 2565 C C . ILE A 1 321 ? 4.626 -12.957 -5.334 1.00 98.50 321 ILE A C 1
ATOM 2567 O O . ILE A 1 321 ? 5.265 -13.048 -6.379 1.00 98.50 321 ILE A O 1
ATOM 2571 N N . LEU A 1 322 ? 5.063 -12.226 -4.306 1.00 98.81 322 LEU A N 1
ATOM 2572 C CA . LEU A 1 322 ? 6.316 -11.465 -4.333 1.00 98.81 322 LEU A CA 1
ATOM 2573 C C . LEU A 1 322 ? 7.530 -12.383 -4.530 1.00 98.81 322 LEU A C 1
ATOM 2575 O O . LEU A 1 322 ? 8.381 -12.105 -5.371 1.00 98.81 322 LEU A O 1
ATOM 2579 N N . LYS A 1 323 ? 7.589 -13.524 -3.833 1.00 98.81 323 LYS A N 1
ATOM 2580 C CA . LYS A 1 323 ? 8.650 -14.523 -4.051 1.00 98.81 323 LYS A CA 1
ATOM 2581 C C . LYS A 1 323 ? 8.682 -15.023 -5.493 1.00 98.81 323 LYS A C 1
ATOM 2583 O O . LYS A 1 323 ? 9.762 -15.214 -6.049 1.00 98.81 323 LYS A O 1
ATOM 2588 N N . GLU A 1 324 ? 7.519 -15.235 -6.099 1.00 98.69 324 GLU A N 1
ATOM 2589 C CA . GLU A 1 324 ? 7.418 -15.700 -7.480 1.00 98.69 324 GLU A CA 1
ATOM 2590 C C . GLU A 1 324 ? 7.859 -14.630 -8.492 1.00 98.69 324 GLU A C 1
ATOM 2592 O O . GLU A 1 324 ? 8.582 -14.948 -9.439 1.00 98.69 324 GLU A O 1
ATOM 2597 N N . VAL A 1 325 ? 7.495 -13.361 -8.268 1.00 98.75 325 VAL A N 1
ATOM 2598 C CA . VAL A 1 325 ? 7.966 -12.221 -9.076 1.00 98.75 325 VAL A CA 1
ATOM 2599 C C . VAL A 1 325 ? 9.486 -12.115 -9.008 1.00 98.75 325 VAL A C 1
ATOM 2601 O O . VAL A 1 325 ? 10.148 -12.074 -10.044 1.00 98.75 325 VAL A O 1
ATOM 2604 N N . HIS A 1 326 ? 10.048 -12.126 -7.795 1.00 98.81 326 HIS A N 1
ATOM 2605 C CA . HIS A 1 326 ? 11.494 -12.098 -7.576 1.00 98.81 326 HIS A CA 1
ATOM 2606 C C . HIS A 1 326 ? 12.199 -13.255 -8.289 1.00 98.81 326 HIS A C 1
ATOM 2608 O O . HIS A 1 326 ? 13.149 -13.029 -9.043 1.00 98.81 326 HIS A O 1
ATOM 2614 N N . ARG A 1 327 ? 11.702 -14.486 -8.109 1.00 98.75 327 ARG A N 1
ATOM 2615 C CA . ARG A 1 327 ? 12.261 -15.688 -8.736 1.00 98.75 327 ARG A CA 1
ATOM 2616 C C . ARG A 1 327 ? 12.290 -15.562 -10.258 1.00 98.75 327 ARG A C 1
ATOM 2618 O O . ARG A 1 327 ? 13.349 -15.748 -10.851 1.00 98.75 327 ARG A O 1
ATOM 2625 N N . LYS A 1 328 ? 11.157 -15.230 -10.886 1.00 98.62 328 LYS A N 1
ATOM 2626 C CA . LYS A 1 328 ? 11.053 -15.095 -12.348 1.00 98.62 328 LYS A CA 1
ATOM 2627 C C . LYS A 1 328 ? 11.951 -13.982 -12.886 1.00 98.62 328 LYS A C 1
ATOM 2629 O O . LYS A 1 328 ? 12.696 -14.224 -13.833 1.00 98.62 328 LYS A O 1
ATOM 2634 N N . PHE A 1 329 ? 11.947 -12.812 -12.243 1.00 98.69 329 PHE A N 1
ATOM 2635 C CA . PHE A 1 329 ? 12.813 -11.695 -12.623 1.00 98.69 329 PHE A CA 1
ATOM 2636 C C . PHE A 1 329 ? 14.283 -12.123 -12.654 1.00 98.69 329 PHE A C 1
ATOM 2638 O O . PHE A 1 329 ? 14.981 -11.915 -13.644 1.00 98.69 329 PHE A O 1
ATOM 2645 N N . TYR A 1 330 ? 14.756 -12.772 -11.588 1.00 98.69 330 TYR A N 1
ATOM 2646 C CA . TYR A 1 330 ? 16.156 -13.167 -11.492 1.00 98.69 330 TYR A CA 1
ATOM 2647 C C . TYR A 1 330 ? 16.525 -14.372 -12.365 1.00 98.69 330 TYR A C 1
ATOM 2649 O O . TYR A 1 330 ? 17.666 -14.465 -12.811 1.00 98.69 330 TYR A O 1
ATOM 2657 N N . GLU A 1 331 ? 15.584 -15.266 -12.667 1.00 98.31 331 GLU A N 1
ATOM 2658 C CA . GLU A 1 331 ? 15.787 -16.303 -13.684 1.00 98.31 331 GLU A CA 1
ATOM 2659 C C . GLU A 1 331 ? 16.003 -15.699 -15.071 1.00 98.31 331 GLU A C 1
ATOM 2661 O O . GLU A 1 331 ? 16.886 -16.146 -15.808 1.00 98.31 331 GLU A O 1
ATOM 2666 N N . ASP A 1 332 ? 15.227 -14.678 -15.428 1.00 97.88 332 ASP A N 1
ATOM 2667 C CA . ASP A 1 332 ? 15.368 -13.981 -16.704 1.00 97.88 332 ASP A CA 1
ATOM 2668 C C . ASP A 1 332 ? 16.623 -13.102 -16.733 1.00 97.88 332 ASP A C 1
ATOM 2670 O O . ASP A 1 332 ? 17.345 -13.104 -17.733 1.00 97.88 332 ASP A O 1
ATOM 2674 N N . TYR A 1 333 ? 16.980 -12.474 -15.609 1.00 97.69 333 TYR A N 1
ATOM 2675 C CA . TYR A 1 333 ? 18.266 -11.795 -15.432 1.00 97.69 333 TYR A CA 1
ATOM 2676 C C . TYR A 1 333 ? 19.446 -12.746 -15.673 1.00 97.69 333 TYR A C 1
ATOM 2678 O O . TYR A 1 333 ? 20.331 -12.461 -16.481 1.00 97.69 333 TYR A O 1
ATOM 2686 N N . ASP A 1 334 ? 19.452 -13.914 -15.025 1.00 97.88 334 ASP A N 1
ATOM 2687 C CA . ASP A 1 334 ? 20.540 -14.888 -15.139 1.00 97.88 334 ASP A CA 1
ATOM 2688 C C . ASP A 1 334 ? 20.652 -15.456 -16.569 1.00 97.88 334 ASP A C 1
ATOM 2690 O O . ASP A 1 334 ? 21.754 -15.764 -17.037 1.00 97.88 334 ASP A O 1
ATOM 2694 N N . LYS A 1 335 ? 19.532 -15.580 -17.301 1.00 96.62 335 LYS A N 1
ATOM 2695 C CA . LYS A 1 335 ? 19.537 -15.906 -18.740 1.00 96.62 335 LYS A CA 1
ATOM 2696 C C . LYS A 1 335 ? 20.138 -14.764 -19.560 1.00 96.62 335 LYS A C 1
ATOM 2698 O O . LYS A 1 335 ? 21.015 -15.019 -20.386 1.00 96.62 335 LYS A O 1
ATOM 2703 N N . ALA A 1 336 ? 19.720 -13.524 -19.310 1.00 96.56 336 ALA A N 1
ATOM 2704 C CA . ALA A 1 336 ? 20.210 -12.334 -20.000 1.00 96.56 336 ALA A CA 1
ATOM 2705 C C . ALA A 1 336 ? 21.724 -12.131 -19.811 1.00 96.56 336 ALA A C 1
ATOM 2707 O O . ALA A 1 336 ? 22.429 -11.738 -20.745 1.00 96.56 336 ALA A O 1
ATOM 2708 N N . MET A 1 337 ? 22.264 -12.476 -18.638 1.00 95.69 337 MET A N 1
ATOM 2709 C CA . MET A 1 337 ? 23.704 -12.403 -18.364 1.00 95.69 337 MET A CA 1
ATOM 2710 C C . MET A 1 337 ? 24.546 -13.355 -19.227 1.00 95.69 337 MET A C 1
ATOM 2712 O O . MET A 1 337 ? 25.720 -13.070 -19.464 1.00 95.69 337 MET A O 1
ATOM 2716 N N . LYS A 1 338 ? 23.965 -14.446 -19.747 1.00 95.50 338 LYS A N 1
ATOM 2717 C CA . LYS A 1 338 ? 24.643 -15.386 -20.665 1.00 95.50 338 LYS A CA 1
ATOM 2718 C C . LYS A 1 338 ? 24.700 -14.878 -22.107 1.00 95.50 338 LYS A C 1
ATOM 2720 O O . LYS A 1 338 ? 25.423 -15.443 -22.925 1.00 95.50 338 LYS A O 1
ATOM 2725 N N . ILE A 1 339 ? 23.933 -13.838 -22.426 1.00 94.88 339 ILE A N 1
ATOM 2726 C CA . ILE A 1 339 ? 23.879 -13.218 -23.748 1.00 94.88 339 ILE A CA 1
ATOM 2727 C C . ILE A 1 339 ? 24.947 -12.119 -23.826 1.00 94.88 339 ILE A C 1
ATOM 2729 O O . ILE A 1 339 ? 25.239 -11.435 -22.837 1.00 94.88 339 ILE A O 1
ATOM 2733 N N . SER A 1 340 ? 25.534 -11.953 -25.016 1.00 91.81 340 SER A N 1
ATOM 2734 C CA . SER A 1 340 ? 26.454 -10.850 -25.312 1.00 91.81 340 SER A CA 1
ATOM 2735 C C . SER A 1 340 ? 25.825 -9.503 -24.924 1.00 91.81 340 SER A C 1
ATOM 2737 O O . SER A 1 340 ? 24.655 -9.289 -25.254 1.00 91.81 340 SER A O 1
ATOM 2739 N N . PRO A 1 341 ? 26.574 -8.568 -24.304 1.00 90.38 341 PRO A N 1
ATOM 2740 C CA . PRO A 1 341 ? 26.048 -7.263 -23.896 1.00 90.38 341 PRO A CA 1
ATOM 2741 C C . PRO A 1 341 ? 25.306 -6.503 -25.004 1.00 90.38 341 PRO A C 1
ATOM 2743 O O . PRO A 1 341 ? 24.349 -5.799 -24.716 1.00 90.38 341 PRO A O 1
ATOM 2746 N N . SER A 1 342 ? 25.695 -6.686 -26.272 1.00 89.94 342 SER A N 1
ATOM 2747 C CA . SER A 1 342 ? 25.066 -6.018 -27.419 1.00 89.94 342 SER A CA 1
ATOM 2748 C C . SER A 1 342 ? 23.656 -6.506 -27.773 1.00 89.94 342 SER A C 1
ATOM 2750 O O . SER A 1 342 ? 22.958 -5.815 -28.504 1.00 89.94 342 SER A O 1
ATOM 2752 N N . HIS A 1 343 ? 23.239 -7.679 -27.291 1.00 90.00 343 HIS A N 1
ATOM 2753 C CA . HIS A 1 343 ? 21.920 -8.274 -27.568 1.00 90.00 343 HIS A CA 1
ATOM 2754 C C . HIS A 1 343 ? 21.148 -8.596 -26.282 1.00 90.00 343 HIS A C 1
ATOM 2756 O O . HIS A 1 343 ? 20.148 -9.313 -26.305 1.00 90.00 343 HIS A O 1
ATOM 2762 N N . ARG A 1 344 ? 21.653 -8.132 -25.139 1.00 92.25 344 ARG A N 1
ATOM 2763 C CA . ARG A 1 344 ? 21.081 -8.416 -23.832 1.00 92.25 344 ARG A CA 1
ATOM 2764 C C . ARG A 1 344 ? 19.830 -7.570 -23.626 1.00 92.25 344 ARG A C 1
ATOM 2766 O O . ARG A 1 344 ? 19.894 -6.349 -23.709 1.00 92.25 344 ARG A O 1
ATOM 2773 N N . ILE A 1 345 ? 18.731 -8.229 -23.281 1.00 92.88 345 ILE A N 1
ATOM 2774 C CA . ILE A 1 345 ? 17.509 -7.580 -22.806 1.00 92.88 345 ILE A CA 1
ATOM 2775 C C . ILE A 1 345 ? 17.420 -7.856 -21.310 1.00 92.88 345 ILE A C 1
ATOM 2777 O O . ILE A 1 345 ? 17.496 -9.011 -20.891 1.00 92.88 345 ILE A O 1
ATOM 2781 N N . MET A 1 346 ? 17.337 -6.796 -20.517 1.00 95.00 346 MET A N 1
ATOM 2782 C CA . MET A 1 346 ? 17.188 -6.902 -19.069 1.00 95.00 346 MET A CA 1
ATOM 2783 C C . MET A 1 346 ? 15.725 -7.216 -18.730 1.00 95.00 346 MET A C 1
ATOM 2785 O O . MET A 1 346 ? 14.840 -6.737 -19.438 1.00 95.00 346 ME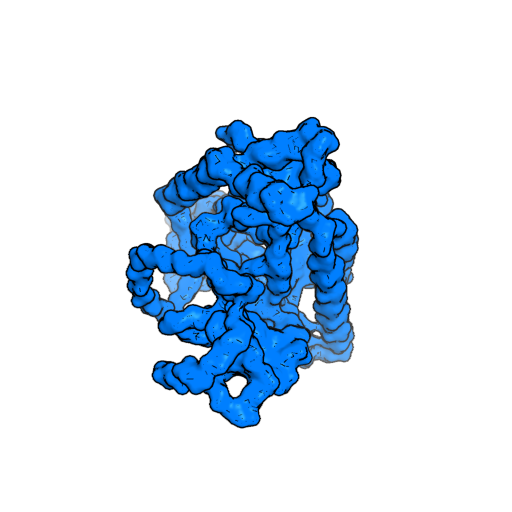T A O 1
ATOM 2789 N N . PRO A 1 347 ? 15.456 -8.028 -17.695 1.00 96.88 347 PRO A N 1
ATOM 2790 C CA . PRO A 1 347 ? 14.091 -8.260 -17.243 1.00 96.88 347 PRO A CA 1
ATOM 2791 C C . PRO A 1 347 ? 13.471 -6.971 -16.704 1.00 96.88 347 PRO A C 1
ATOM 2793 O O . PRO A 1 347 ? 14.166 -6.131 -16.134 1.00 96.88 347 PRO A O 1
ATOM 2796 N N . ASP A 1 348 ? 12.157 -6.854 -16.862 1.00 97.88 348 ASP A N 1
ATOM 2797 C CA . ASP A 1 348 ? 11.397 -5.672 -16.480 1.00 97.88 348 ASP A CA 1
ATOM 2798 C C . ASP A 1 348 ? 10.089 -6.091 -15.798 1.00 97.88 348 ASP A C 1
ATOM 2800 O O . ASP A 1 348 ? 9.234 -6.746 -16.400 1.00 97.88 348 ASP A O 1
ATOM 2804 N N . VAL A 1 349 ? 9.928 -5.706 -14.530 1.00 98.12 349 VAL A N 1
ATOM 2805 C CA . VAL A 1 349 ? 8.727 -5.959 -13.726 1.00 98.12 349 VAL A CA 1
ATOM 2806 C C . VAL A 1 349 ? 7.462 -5.415 -14.399 1.00 98.12 349 VAL A C 1
ATOM 2808 O O . VAL A 1 349 ? 6.411 -6.046 -14.283 1.00 98.12 349 VAL A O 1
ATOM 2811 N N . 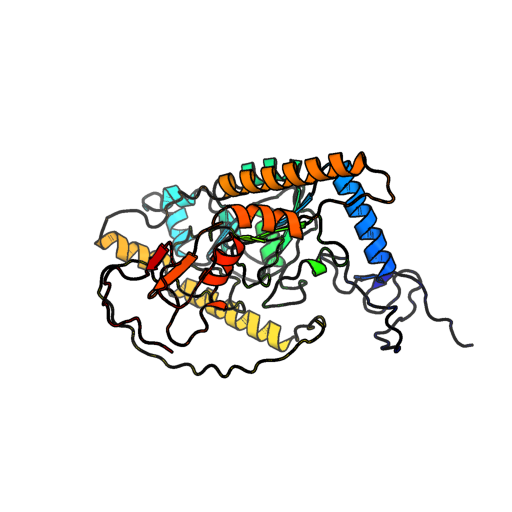THR A 1 350 ? 7.550 -4.309 -15.145 1.00 96.88 350 THR A N 1
ATOM 2812 C CA . THR A 1 350 ? 6.418 -3.696 -15.862 1.00 96.88 350 THR A CA 1
ATOM 2813 C C . THR A 1 350 ? 5.871 -4.575 -16.986 1.00 96.88 350 THR A C 1
ATOM 2815 O O . THR A 1 350 ? 4.744 -4.367 -17.422 1.00 96.88 350 THR A O 1
ATOM 2818 N N . THR A 1 351 ? 6.628 -5.579 -17.432 1.00 97.50 351 THR A N 1
ATOM 2819 C CA . THR A 1 351 ? 6.177 -6.583 -18.412 1.00 97.50 351 THR A CA 1
ATOM 2820 C C . THR A 1 351 ? 5.892 -7.920 -17.735 1.00 97.50 351 THR A C 1
ATOM 2822 O O . THR A 1 351 ? 4.837 -8.519 -17.941 1.00 97.50 351 THR A O 1
ATOM 2825 N N . LEU A 1 352 ? 6.771 -8.328 -16.816 1.00 98.06 352 LEU A N 1
ATOM 2826 C CA . LEU A 1 352 ? 6.671 -9.586 -16.089 1.00 98.06 352 LEU A CA 1
ATOM 2827 C C . LEU A 1 352 ? 5.376 -9.704 -15.272 1.00 98.06 352 LEU A C 1
ATOM 2829 O O . LEU A 1 352 ? 4.725 -10.749 -15.304 1.00 98.06 352 LEU A O 1
ATOM 2833 N N . LEU A 1 353 ? 4.999 -8.663 -14.520 1.00 97.50 353 LEU A N 1
ATOM 2834 C CA . LEU A 1 353 ? 3.791 -8.695 -13.691 1.00 97.50 353 LEU A CA 1
ATOM 2835 C C . LEU A 1 353 ? 2.508 -8.774 -14.531 1.00 97.50 353 LEU A C 1
ATOM 2837 O O . LEU A 1 353 ? 1.676 -9.635 -14.228 1.00 97.50 353 LEU A O 1
ATOM 2841 N N . PRO A 1 354 ? 2.314 -7.935 -15.569 1.00 97.56 354 PRO A N 1
ATOM 2842 C CA . PRO A 1 354 ? 1.193 -8.098 -16.489 1.00 97.56 354 PRO A CA 1
ATOM 2843 C C . PRO A 1 354 ? 1.123 -9.486 -17.122 1.00 97.56 354 PRO A C 1
ATOM 2845 O O . PRO A 1 354 ? 0.047 -10.076 -17.117 1.00 97.56 354 PRO A O 1
ATOM 2848 N N . ASP A 1 355 ? 2.246 -10.057 -17.563 1.00 97.25 355 ASP A N 1
ATOM 2849 C CA . ASP A 1 355 ? 2.271 -11.409 -18.133 1.00 97.25 355 ASP A CA 1
ATOM 2850 C C . ASP A 1 355 ? 1.838 -12.465 -17.107 1.00 97.25 355 ASP A C 1
ATOM 2852 O O . ASP A 1 355 ? 1.050 -13.365 -17.405 1.00 97.25 355 ASP A O 1
ATOM 2856 N N . MET A 1 356 ? 2.307 -12.355 -15.861 1.00 97.12 356 MET A N 1
ATOM 2857 C CA . MET A 1 356 ? 1.872 -13.242 -14.779 1.00 97.12 356 MET A CA 1
ATOM 2858 C C . MET A 1 356 ? 0.362 -13.152 -14.537 1.00 97.12 356 MET A C 1
ATOM 2860 O O . MET A 1 356 ? -0.280 -14.185 -14.345 1.00 97.12 356 MET A O 1
ATOM 2864 N N . LYS A 1 357 ? -0.211 -11.943 -14.567 1.00 96.81 357 LYS A N 1
ATOM 2865 C CA . LYS A 1 357 ? -1.650 -11.729 -14.368 1.00 96.81 357 LYS A CA 1
ATOM 2866 C C . LYS A 1 357 ? -2.479 -12.214 -15.553 1.00 96.81 357 LYS A C 1
ATOM 2868 O O . LYS A 1 357 ? -3.491 -12.871 -15.335 1.00 96.81 357 LYS A O 1
ATOM 2873 N N . ALA A 1 358 ? -2.055 -11.925 -16.783 1.00 96.88 358 ALA A N 1
ATOM 2874 C CA . ALA A 1 358 ? -2.801 -12.216 -18.007 1.00 96.88 358 ALA A CA 1
ATOM 2875 C C . ALA A 1 358 ? -3.096 -13.714 -18.194 1.00 96.88 358 ALA A C 1
ATOM 2877 O O . ALA A 1 358 ? -4.116 -14.083 -18.766 1.00 96.88 358 ALA A O 1
ATOM 2878 N N . ASN A 1 359 ? -2.246 -14.585 -17.652 1.00 96.00 359 ASN A N 1
ATOM 2879 C CA . ASN A 1 359 ? -2.445 -16.033 -17.712 1.00 96.00 359 ASN A CA 1
ATOM 2880 C C . ASN A 1 359 ? -3.575 -16.549 -16.795 1.00 96.00 359 ASN A C 1
ATOM 2882 O O . ASN A 1 359 ? -3.939 -17.719 -16.876 1.00 96.00 359 ASN A O 1
ATOM 2886 N N . ILE A 1 360 ? -4.119 -15.726 -15.888 1.00 96.88 360 ILE A N 1
ATOM 2887 C CA . ILE A 1 360 ? -5.069 -16.187 -14.859 1.00 96.88 360 ILE A CA 1
ATOM 2888 C C . ILE A 1 360 ? -6.477 -16.377 -15.431 1.00 96.88 360 ILE A C 1
ATOM 2890 O O . ILE A 1 360 ? -7.124 -17.385 -15.148 1.00 96.88 360 ILE A O 1
ATOM 2894 N N . LEU A 1 361 ? -6.961 -15.416 -16.219 1.00 97.75 361 LEU A N 1
ATOM 2895 C CA . LEU A 1 361 ? -8.285 -15.438 -16.849 1.00 97.75 361 LEU A CA 1
ATOM 2896 C C . LEU A 1 361 ? -8.194 -15.540 -18.378 1.00 97.75 361 LEU A C 1
ATOM 2898 O O . LEU A 1 361 ? -9.163 -15.220 -19.075 1.00 97.75 361 LEU A O 1
ATOM 2902 N N . GLU A 1 362 ? -7.055 -15.997 -18.905 1.00 96.88 362 GLU A N 1
ATOM 2903 C CA . GLU A 1 362 ? -6.864 -16.210 -20.338 1.00 96.88 362 GLU A CA 1
ATOM 2904 C C . GLU A 1 362 ? -7.985 -17.092 -20.917 1.00 96.88 362 GLU A C 1
ATOM 2906 O O . GLU A 1 362 ? -8.391 -18.107 -20.345 1.00 96.88 362 GLU A O 1
ATOM 2911 N N . GLY A 1 363 ? -8.527 -16.679 -22.064 1.00 96.69 363 GLY A N 1
ATOM 2912 C CA . GLY A 1 363 ? -9.611 -17.393 -22.743 1.00 96.69 363 GLY A CA 1
ATOM 2913 C C . GLY A 1 363 ? -10.997 -17.198 -22.119 1.00 96.69 363 GLY A C 1
ATOM 2914 O O . GLY A 1 363 ? -11.977 -17.748 -22.628 1.00 96.69 363 GLY A O 1
ATOM 2915 N N . THR A 1 364 ? -11.127 -16.401 -21.055 1.00 97.88 364 THR A N 1
ATOM 2916 C CA . THR A 1 364 ? -12.438 -16.013 -20.526 1.00 97.88 364 THR A CA 1
ATOM 2917 C C . THR A 1 364 ? -13.002 -14.797 -21.264 1.00 97.88 364 THR A C 1
ATOM 2919 O O . THR A 1 364 ? -12.279 -13.870 -21.625 1.00 97.88 364 THR A O 1
ATOM 2922 N N . VAL A 1 365 ? -14.318 -14.808 -21.494 1.00 98.06 365 VAL A N 1
ATOM 2923 C CA . VAL A 1 365 ? -15.078 -13.676 -22.028 1.00 98.06 365 VAL A CA 1
ATOM 2924 C C . VAL A 1 365 ? -16.185 -13.367 -21.026 1.00 98.06 365 VAL A C 1
ATOM 2926 O O . VAL A 1 365 ? -17.132 -14.148 -20.888 1.00 98.06 365 VAL A O 1
ATOM 2929 N N . LEU A 1 366 ? -16.035 -12.265 -20.299 1.00 97.19 366 LEU A N 1
ATOM 2930 C CA . LEU A 1 366 ? -16.908 -11.853 -19.209 1.00 97.19 366 LEU A CA 1
ATOM 2931 C C . LEU A 1 366 ? -17.949 -10.840 -19.680 1.00 97.19 366 LEU A C 1
ATOM 2933 O O . LEU A 1 366 ? -17.649 -9.897 -20.412 1.00 97.19 366 LEU A O 1
ATOM 2937 N N . LEU A 1 367 ? -19.168 -11.017 -19.185 1.00 94.94 367 LEU A N 1
ATOM 2938 C CA . LEU A 1 367 ? -20.248 -10.042 -19.260 1.00 94.94 367 LEU A CA 1
ATOM 2939 C C . LEU A 1 367 ? -20.681 -9.685 -17.837 1.00 94.94 367 LEU A C 1
ATOM 2941 O O . LEU A 1 367 ? -21.043 -10.574 -17.065 1.00 94.94 367 LEU A O 1
ATOM 2945 N N . PHE A 1 368 ? -20.680 -8.401 -17.491 1.00 92.94 368 PHE A N 1
ATOM 2946 C CA . PHE A 1 368 ? -21.147 -7.927 -16.187 1.00 92.94 368 PHE A CA 1
ATOM 2947 C C . PHE A 1 368 ? -22.636 -7.574 -16.245 1.00 92.94 368 PHE A C 1
ATOM 2949 O O . PHE A 1 368 ? -23.066 -6.822 -17.113 1.00 92.94 368 PHE A O 1
ATOM 2956 N N . SER A 1 369 ? -23.426 -8.093 -15.304 1.00 89.56 369 SER A N 1
ATOM 2957 C CA . SER A 1 369 ? -24.868 -7.842 -15.202 1.00 89.56 369 SER A CA 1
ATOM 2958 C C . SER A 1 369 ? -25.214 -7.325 -13.813 1.00 89.56 369 SER A C 1
ATOM 2960 O O . SER A 1 369 ? -25.007 -8.017 -12.819 1.00 89.56 369 SER A O 1
ATOM 2962 N N . SER A 1 370 ? -25.769 -6.116 -13.727 1.00 86.25 370 SER A N 1
ATOM 2963 C CA . SER A 1 370 ? -26.147 -5.488 -12.448 1.00 86.25 370 SER A CA 1
AT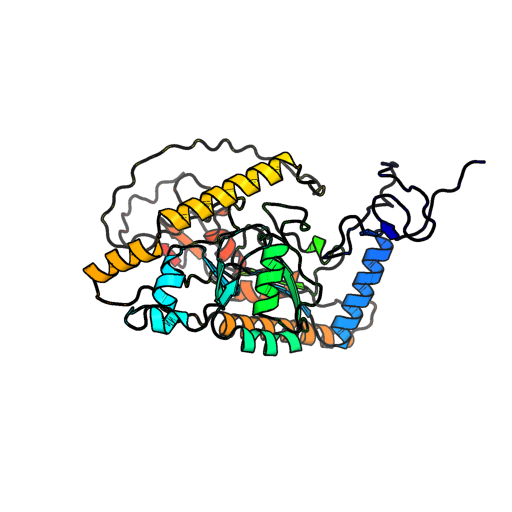OM 2964 C C . SER A 1 370 ? -24.979 -5.348 -11.449 1.00 86.25 370 SER A C 1
ATOM 2966 O O . SER A 1 370 ? -25.214 -5.303 -10.243 1.00 86.25 370 SER A O 1
ATOM 2968 N N . VAL A 1 371 ? -23.736 -5.324 -11.945 1.00 87.06 371 VAL A N 1
ATOM 2969 C CA . VAL A 1 371 ? -22.508 -5.083 -11.161 1.00 87.06 371 VAL A CA 1
ATOM 2970 C C . VAL A 1 371 ? -22.037 -3.644 -11.344 1.00 87.06 371 VAL A C 1
ATOM 2972 O O . VAL A 1 371 ? -21.744 -2.969 -10.366 1.00 87.06 371 VAL A O 1
ATOM 2975 N N . ILE A 1 372 ? -22.001 -3.186 -12.595 1.00 87.56 372 ILE A N 1
ATOM 2976 C CA . ILE A 1 372 ? -21.597 -1.833 -12.974 1.00 87.56 372 ILE A CA 1
ATOM 2977 C C . ILE A 1 372 ? -22.861 -0.952 -13.028 1.00 87.56 372 ILE A C 1
ATOM 2979 O O . ILE A 1 372 ? -23.860 -1.390 -13.614 1.00 87.56 372 ILE A O 1
ATOM 2983 N N . PRO A 1 373 ? -22.865 0.244 -12.406 1.00 82.94 373 PRO A N 1
ATOM 2984 C CA . PRO A 1 373 ? -23.997 1.168 -12.444 1.00 82.94 373 PRO A CA 1
ATOM 2985 C C . PRO A 1 373 ? -24.457 1.530 -13.865 1.00 82.94 373 PRO A C 1
ATOM 2987 O O . PRO A 1 373 ? -23.654 1.686 -14.783 1.00 82.94 373 PRO A O 1
ATOM 2990 N N . LEU A 1 374 ? -25.771 1.707 -14.042 1.00 80.00 374 LEU A N 1
ATOM 2991 C CA . LEU A 1 374 ? -26.346 2.149 -15.316 1.00 80.00 374 LEU A CA 1
ATOM 2992 C C . LEU A 1 374 ? -25.893 3.577 -15.653 1.00 80.00 374 LEU A C 1
ATOM 2994 O O . LEU A 1 374 ? -25.908 4.451 -14.790 1.00 80.00 374 LEU A O 1
ATOM 2998 N N . GLY A 1 375 ? -25.550 3.816 -16.921 1.00 78.69 375 GLY A N 1
ATOM 2999 C CA . GLY A 1 375 ? -25.108 5.126 -17.418 1.00 78.69 375 GLY A CA 1
ATOM 3000 C C . GLY A 1 375 ? -23.610 5.403 -17.261 1.00 78.69 375 GLY A C 1
ATOM 3001 O O . GLY A 1 375 ? -23.140 6.430 -17.742 1.00 78.69 375 GLY A O 1
ATOM 3002 N N . GLN A 1 376 ? -22.859 4.495 -16.635 1.00 83.69 376 GLN A N 1
ATOM 3003 C CA . GLN A 1 376 ? -21.400 4.526 -16.604 1.00 83.69 376 GLN A CA 1
ATOM 3004 C C . GLN A 1 376 ? -20.824 3.711 -17.771 1.00 83.69 376 GLN A C 1
ATOM 3006 O O . GLN A 1 376 ? -21.355 2.649 -18.091 1.00 83.69 376 GLN A O 1
ATOM 3011 N N . ASP A 1 377 ? -19.719 4.169 -18.372 1.00 87.69 377 ASP A N 1
ATOM 3012 C CA . ASP A 1 377 ? -18.944 3.349 -19.311 1.00 87.69 377 ASP A CA 1
ATOM 3013 C C . ASP A 1 377 ? -18.332 2.143 -18.568 1.00 87.69 377 ASP A C 1
ATOM 3015 O O . ASP A 1 377 ? -17.462 2.334 -17.706 1.00 87.69 377 ASP A O 1
ATOM 3019 N N . PRO A 1 378 ? -18.733 0.897 -18.895 1.00 88.69 378 PRO A N 1
ATOM 3020 C CA . PRO A 1 378 ? -18.216 -0.297 -18.239 1.00 88.69 378 PRO A CA 1
ATOM 3021 C C . PRO A 1 378 ? -16.699 -0.424 -18.315 1.00 88.69 378 PRO A C 1
ATOM 3023 O O . PRO A 1 378 ? -16.095 -0.919 -17.366 1.00 88.69 378 PRO A O 1
ATOM 3026 N N . GLN A 1 379 ? -16.077 0.059 -19.394 1.00 90.50 379 GLN A N 1
ATOM 3027 C CA . GLN A 1 379 ? -14.630 -0.035 -19.602 1.00 90.50 379 GLN A CA 1
ATOM 3028 C C . GLN A 1 379 ? -13.830 0.832 -18.626 1.00 90.50 379 GLN A C 1
ATOM 3030 O O . GLN A 1 379 ? -12.656 0.556 -18.370 1.00 90.50 379 GLN A O 1
ATOM 3035 N N . GLN A 1 380 ? -14.463 1.862 -18.062 1.00 88.31 380 GLN A N 1
ATOM 3036 C CA . GLN A 1 380 ? -13.853 2.727 -17.057 1.00 88.31 380 GLN A CA 1
ATOM 3037 C C . GLN A 1 380 ? -14.033 2.196 -15.634 1.00 88.31 380 GLN A C 1
ATOM 3039 O O . GLN A 1 380 ? -13.332 2.663 -14.744 1.00 88.31 380 GLN A O 1
ATOM 3044 N N . SER A 1 381 ? -14.935 1.229 -15.420 1.00 90.31 381 SER A N 1
ATOM 3045 C CA . SER A 1 381 ? -15.169 0.660 -14.090 1.00 90.31 381 SER A CA 1
ATOM 3046 C C . SER A 1 381 ? -13.965 -0.135 -13.589 1.00 90.31 381 SER A C 1
ATOM 3048 O O . SER A 1 381 ? -13.281 -0.835 -14.351 1.00 90.31 381 SER A O 1
ATOM 3050 N N . ASP A 1 382 ? -13.750 -0.094 -12.277 1.00 89.12 382 ASP A N 1
ATOM 3051 C CA . ASP A 1 382 ? -12.610 -0.761 -11.649 1.00 89.12 382 ASP A CA 1
ATOM 3052 C C . ASP A 1 382 ? -12.648 -2.276 -11.878 1.00 89.12 382 ASP A C 1
ATOM 3054 O O . ASP A 1 382 ? -11.627 -2.913 -12.143 1.00 89.12 382 ASP A O 1
ATOM 3058 N N . ILE A 1 383 ? -13.837 -2.880 -11.799 1.00 91.38 383 ILE A N 1
ATOM 3059 C CA . ILE A 1 383 ? -13.995 -4.330 -11.940 1.00 91.38 383 ILE A CA 1
ATOM 3060 C C . ILE A 1 383 ? -13.679 -4.811 -13.361 1.00 91.38 383 ILE A C 1
ATOM 3062 O O . ILE A 1 383 ? -13.107 -5.889 -13.533 1.00 91.38 383 ILE A O 1
ATOM 3066 N N . TRP A 1 384 ? -14.004 -4.002 -14.372 1.00 94.50 384 TRP A N 1
ATOM 3067 C CA . TRP A 1 384 ? -13.696 -4.303 -15.764 1.00 94.50 384 TRP A CA 1
ATOM 3068 C C . TRP A 1 384 ? -12.197 -4.214 -16.025 1.00 94.50 384 TRP A C 1
ATOM 3070 O O . TRP A 1 384 ? -11.605 -5.164 -16.540 1.00 94.50 384 TRP A O 1
ATOM 3080 N N . ARG A 1 385 ? -11.566 -3.102 -15.628 1.00 93.56 385 ARG A N 1
ATOM 3081 C CA . ARG A 1 385 ? -10.114 -2.913 -15.769 1.00 93.56 385 ARG A CA 1
ATOM 3082 C C . ARG A 1 385 ? -9.340 -4.004 -15.038 1.00 93.56 385 ARG A C 1
ATOM 3084 O O . ARG A 1 385 ? -8.394 -4.563 -15.592 1.00 93.56 385 ARG A O 1
ATOM 3091 N N . LEU A 1 386 ? -9.790 -4.371 -13.837 1.00 93.56 386 LEU A N 1
ATOM 3092 C CA . LEU A 1 386 ? -9.210 -5.468 -13.075 1.00 93.56 386 LEU A CA 1
ATOM 3093 C C . LEU A 1 386 ? -9.305 -6.786 -13.845 1.00 93.56 386 LEU A C 1
ATOM 3095 O O . LEU A 1 386 ? -8.283 -7.435 -14.039 1.00 93.56 386 LEU A O 1
ATOM 3099 N N . ALA A 1 387 ? -10.486 -7.165 -14.333 1.00 96.12 387 ALA A N 1
ATOM 3100 C CA . ALA A 1 387 ? -10.649 -8.404 -15.089 1.00 96.12 387 ALA A CA 1
ATOM 3101 C C . ALA A 1 387 ? -9.761 -8.451 -16.345 1.00 96.12 387 ALA A C 1
ATOM 3103 O O . ALA A 1 387 ? -9.083 -9.454 -16.579 1.00 96.12 387 ALA A O 1
ATOM 3104 N N . VAL A 1 388 ? -9.705 -7.353 -17.108 1.00 96.00 388 VAL A N 1
ATOM 3105 C CA . VAL A 1 388 ? -8.837 -7.231 -18.291 1.00 96.00 388 VAL A CA 1
ATOM 3106 C C . VAL A 1 388 ? -7.362 -7.366 -17.916 1.00 96.00 388 VAL A C 1
ATOM 3108 O O . VAL A 1 388 ? -6.631 -8.094 -18.583 1.00 96.00 388 VAL A O 1
ATOM 3111 N N . SER A 1 389 ? -6.923 -6.750 -16.814 1.00 95.12 389 SER A N 1
ATOM 3112 C CA . SER A 1 389 ? -5.533 -6.868 -16.345 1.00 95.12 389 SER A CA 1
ATOM 3113 C C . SER A 1 389 ? -5.135 -8.297 -15.950 1.00 95.12 389 SER A C 1
ATOM 3115 O O . SER A 1 389 ? -3.950 -8.614 -15.933 1.00 95.12 389 SER A O 1
ATOM 3117 N N . PHE A 1 390 ? -6.113 -9.166 -15.670 1.00 97.25 390 PHE A N 1
ATOM 3118 C CA . PHE A 1 390 ? -5.926 -10.594 -15.397 1.00 97.25 390 PHE A CA 1
ATOM 3119 C C . PHE A 1 390 ? -6.167 -11.479 -16.636 1.00 97.25 390 PHE A C 1
ATOM 3121 O O . PHE A 1 390 ? -6.238 -12.699 -16.515 1.00 97.25 390 PHE A O 1
ATOM 3128 N N . GLY A 1 391 ? -6.271 -10.886 -17.832 1.00 97.25 391 GLY A N 1
ATOM 3129 C CA . GLY A 1 391 ? -6.336 -11.594 -19.116 1.00 97.25 391 GLY A CA 1
ATOM 3130 C C . GLY A 1 391 ? -7.736 -11.923 -19.625 1.00 97.25 391 GLY A C 1
ATOM 3131 O O . GLY A 1 391 ? -7.873 -12.566 -20.668 1.00 97.25 391 GLY A O 1
ATOM 3132 N N . ALA A 1 392 ? -8.784 -11.479 -18.928 1.00 97.94 392 ALA A N 1
ATOM 3133 C CA . ALA A 1 392 ? -10.146 -11.652 -19.410 1.00 97.94 392 ALA A CA 1
ATOM 3134 C C . ALA A 1 392 ? -10.445 -10.705 -20.578 1.00 97.94 392 ALA A C 1
ATOM 3136 O O . ALA A 1 392 ? -10.091 -9.526 -20.560 1.00 97.94 392 ALA A O 1
ATOM 3137 N N . GLN A 1 393 ? -11.204 -11.181 -21.560 1.00 97.50 393 GLN A N 1
ATOM 3138 C CA . GLN A 1 393 ? -11.922 -10.289 -22.466 1.00 97.50 393 GLN A CA 1
ATOM 3139 C C . GLN A 1 393 ? -13.241 -9.903 -21.806 1.00 97.50 393 GLN A C 1
ATOM 3141 O O . GLN A 1 393 ? -13.932 -10.757 -21.261 1.00 97.50 393 GLN A O 1
ATOM 3146 N N . CYS A 1 394 ? -13.623 -8.635 -21.862 1.00 96.62 394 CYS A N 1
ATOM 3147 C CA . CYS A 1 394 ? -14.903 -8.179 -21.329 1.00 96.62 394 CYS A CA 1
ATOM 3148 C C . CYS A 1 394 ? -15.766 -7.626 -22.468 1.00 96.62 394 CYS A C 1
ATOM 3150 O O . CYS A 1 394 ? -15.256 -7.018 -23.410 1.00 96.62 394 CYS A O 1
ATOM 3152 N N . THR A 1 395 ? -17.074 -7.868 -22.417 1.00 94.75 395 THR A N 1
ATOM 3153 C CA . THR A 1 395 ? -18.030 -7.394 -23.425 1.00 94.75 395 THR A CA 1
ATOM 3154 C C . THR A 1 395 ? -19.298 -6.866 -22.751 1.00 94.75 395 THR A C 1
ATOM 3156 O O . THR A 1 395 ? -19.717 -7.443 -21.749 1.00 94.75 395 THR A O 1
ATOM 3159 N N . PRO A 1 396 ? -19.905 -5.772 -23.254 1.00 90.44 396 PRO A N 1
ATOM 3160 C CA . PRO A 1 396 ? -21.167 -5.261 -22.717 1.00 90.44 396 PRO A CA 1
ATOM 3161 C C . PRO A 1 396 ? -22.384 -6.038 -23.247 1.00 90.44 396 PRO A C 1
ATOM 3163 O O . PRO A 1 396 ? -23.490 -5.881 -22.736 1.00 90.44 396 PRO A O 1
ATOM 3166 N N . GLU A 1 397 ? -22.196 -6.892 -24.257 1.00 89.25 397 GLU A N 1
ATOM 3167 C CA . GLU A 1 397 ? -23.275 -7.590 -24.949 1.00 89.25 397 GLU A CA 1
ATOM 3168 C C . GLU A 1 397 ? -23.222 -9.100 -24.721 1.00 89.25 397 GLU A C 1
ATOM 3170 O O . GLU A 1 397 ? -22.170 -9.744 -24.793 1.00 89.25 397 GLU A O 1
ATOM 3175 N N . LEU A 1 398 ? -24.395 -9.707 -24.524 1.00 90.94 398 LEU A N 1
ATOM 3176 C CA . LEU A 1 398 ? -24.505 -11.159 -24.513 1.00 90.94 398 LEU A CA 1
ATOM 3177 C C . LEU A 1 398 ? -24.363 -11.702 -25.939 1.00 90.94 398 LEU A C 1
ATOM 3179 O O . LEU A 1 398 ? -25.297 -11.656 -26.738 1.00 90.94 398 LEU A O 1
ATOM 3183 N N . THR A 1 399 ? -23.197 -12.271 -26.235 1.00 91.06 399 THR A N 1
ATOM 3184 C CA . THR A 1 399 ? -22.902 -12.942 -27.509 1.00 91.06 399 THR A CA 1
ATOM 3185 C C . THR A 1 399 ? -22.588 -14.421 -27.288 1.00 91.06 399 THR A C 1
ATOM 3187 O O . THR A 1 399 ? -22.287 -14.842 -26.174 1.00 91.06 399 THR A O 1
ATOM 3190 N N . GLY A 1 400 ? -22.576 -15.224 -28.359 1.00 92.75 400 GLY A N 1
ATOM 3191 C CA . GLY A 1 400 ? -22.175 -16.639 -28.289 1.00 92.75 400 GLY A CA 1
ATOM 3192 C C . GLY A 1 400 ? -20.714 -16.880 -27.876 1.00 92.75 400 GLY A C 1
ATOM 3193 O O . GLY A 1 400 ? -20.326 -18.029 -27.699 1.00 92.75 400 GLY A O 1
ATOM 3194 N N . ARG A 1 401 ? -19.905 -15.818 -27.735 1.00 94.19 401 ARG A N 1
ATOM 3195 C CA . ARG A 1 401 ? -18.520 -15.883 -27.242 1.00 94.19 401 ARG A CA 1
ATOM 3196 C C . ARG A 1 401 ? -18.416 -15.757 -25.722 1.00 94.19 401 ARG A C 1
ATOM 3198 O O . ARG A 1 401 ? -17.367 -16.089 -25.187 1.00 94.19 401 ARG A O 1
ATOM 3205 N N . VAL A 1 402 ? -19.456 -15.261 -25.044 1.00 97.19 402 VAL A N 1
ATOM 3206 C CA . VAL A 1 402 ? -19.448 -15.062 -23.587 1.00 97.19 402 VAL A CA 1
ATOM 3207 C C . VAL A 1 402 ? -19.292 -16.411 -22.896 1.00 97.19 402 VAL A C 1
ATOM 3209 O O . VAL A 1 402 ? -20.110 -17.308 -23.093 1.00 97.19 402 VAL A O 1
ATOM 3212 N N . THR A 1 403 ? -18.249 -16.548 -22.078 1.00 97.19 403 THR A N 1
ATOM 3213 C CA . THR A 1 403 ? -18.001 -17.772 -21.309 1.00 97.19 403 THR A CA 1
ATOM 3214 C C . THR A 1 403 ? -18.591 -17.683 -19.906 1.00 97.19 403 THR A C 1
ATOM 3216 O O . THR A 1 403 ? -19.027 -18.700 -19.374 1.00 97.19 403 THR A O 1
ATOM 3219 N N . HIS A 1 404 ? -18.655 -16.480 -19.321 1.00 96.31 404 HIS A N 1
ATOM 3220 C CA . HIS A 1 404 ? -19.196 -16.259 -17.980 1.00 96.31 404 HIS A CA 1
ATOM 3221 C C . HIS A 1 404 ? -20.011 -14.964 -17.902 1.00 96.31 404 HIS A C 1
ATOM 3223 O O . HIS A 1 404 ? -19.647 -13.939 -18.479 1.00 96.31 404 HIS A O 1
ATOM 3229 N N . VAL A 1 405 ? -21.086 -15.001 -17.114 1.00 94.19 405 VAL A N 1
ATOM 3230 C CA . VAL A 1 405 ? -21.845 -13.812 -16.712 1.00 94.19 405 VAL A CA 1
ATOM 3231 C C . VAL A 1 405 ? -21.581 -13.552 -15.232 1.00 94.19 405 VAL A C 1
ATOM 3233 O O . VAL A 1 405 ? -21.890 -14.394 -14.390 1.00 94.19 405 VAL A O 1
ATOM 3236 N N . VAL A 1 406 ? -21.021 -12.387 -14.916 1.00 93.31 406 VAL A N 1
ATOM 3237 C CA . VAL A 1 406 ? -20.786 -11.926 -13.544 1.00 93.31 406 VAL A CA 1
ATOM 3238 C C . VAL A 1 406 ? -21.993 -11.096 -13.119 1.00 93.31 406 VAL A C 1
ATOM 3240 O O . VAL A 1 406 ? -22.158 -9.958 -13.557 1.00 93.31 406 VAL A O 1
ATOM 3243 N N . ALA A 1 407 ? -22.873 -11.684 -12.307 1.00 88.62 407 ALA A N 1
ATOM 3244 C CA . ALA A 1 407 ? -24.152 -11.082 -11.939 1.00 88.62 407 ALA A CA 1
ATOM 3245 C C . ALA A 1 407 ? -24.162 -10.573 -10.487 1.00 88.62 407 ALA A C 1
ATOM 3247 O O . ALA A 1 407 ? -23.887 -11.334 -9.562 1.00 88.62 407 ALA A O 1
ATOM 3248 N N . GLY A 1 408 ? -24.537 -9.305 -10.282 1.00 81.56 408 GLY A N 1
ATOM 3249 C CA . GLY A 1 408 ? -24.698 -8.691 -8.954 1.00 81.56 408 GLY A CA 1
ATOM 3250 C C . GLY A 1 408 ? -26.041 -9.000 -8.278 1.00 81.56 408 GLY A C 1
ATOM 3251 O O . GLY A 1 408 ? -26.206 -8.780 -7.080 1.00 81.56 408 GLY A O 1
ATOM 3252 N N . LYS A 1 409 ? -27.016 -9.532 -9.030 1.00 80.06 409 LYS A N 1
ATOM 3253 C CA . LYS A 1 409 ? -28.330 -9.969 -8.533 1.00 80.06 409 LYS A CA 1
ATOM 3254 C C . LYS A 1 409 ? -28.689 -11.332 -9.121 1.00 80.06 409 LYS A C 1
ATOM 3256 O O . LYS A 1 409 ? -28.464 -11.585 -10.298 1.00 80.06 409 LYS A O 1
ATOM 3261 N N . VAL A 1 410 ? -29.299 -12.195 -8.304 1.00 62.69 410 VAL A N 1
ATOM 3262 C CA . VAL A 1 410 ? -29.699 -13.565 -8.693 1.00 62.69 410 VAL A CA 1
ATOM 3263 C C . VAL A 1 410 ? -30.919 -13.573 -9.634 1.00 62.69 410 VAL A C 1
ATOM 3265 O O . VAL A 1 410 ? -31.173 -14.552 -10.334 1.00 62.69 410 VAL A O 1
ATOM 3268 N N . SER A 1 411 ? -31.691 -12.482 -9.691 1.00 57.38 411 SER A N 1
ATOM 3269 C CA . SER A 1 411 ? -32.878 -12.381 -10.543 1.00 57.38 411 SER A CA 1
ATOM 3270 C C . SER A 1 411 ? -32.504 -12.069 -11.994 1.00 57.38 411 SER A C 1
ATOM 3272 O O . SER A 1 411 ? -32.396 -10.908 -12.381 1.00 57.38 411 SER A O 1
ATOM 3274 N N . PHE A 1 412 ? -32.367 -13.110 -12.815 1.00 50.34 412 PHE A N 1
ATOM 3275 C CA . PHE A 1 412 ? -32.266 -12.985 -14.269 1.00 50.34 412 PHE A CA 1
ATOM 3276 C C . PHE A 1 412 ? -33.628 -12.619 -14.870 1.00 50.34 412 PHE A C 1
ATOM 3278 O O . PHE A 1 412 ? -34.375 -13.477 -15.347 1.00 50.34 412 PHE A O 1
ATOM 3285 N N . THR A 1 413 ? -33.990 -11.339 -14.877 1.00 45.97 413 THR A N 1
ATOM 3286 C CA . THR A 1 413 ? -35.052 -10.883 -15.774 1.00 45.97 413 THR A CA 1
ATOM 3287 C C . THR A 1 413 ? -34.478 -10.736 -17.173 1.00 45.97 413 THR A C 1
ATOM 3289 O O . THR A 1 413 ? -33.678 -9.849 -17.444 1.00 45.97 413 THR A O 1
ATOM 3292 N N . ARG A 1 414 ? -34.960 -11.573 -18.100 1.00 44.81 414 ARG A N 1
ATOM 3293 C CA . ARG A 1 414 ? -34.669 -11.587 -19.552 1.00 44.81 414 ARG A CA 1
ATOM 3294 C C . ARG A 1 414 ? -34.858 -10.230 -20.274 1.00 44.81 414 ARG A C 1
ATOM 3296 O O . ARG A 1 414 ? -34.688 -10.166 -21.483 1.00 44.81 414 ARG A O 1
ATOM 3303 N N . LYS A 1 415 ? -35.269 -9.181 -19.553 1.00 38.44 415 LYS A N 1
ATOM 3304 C CA . LYS A 1 415 ? -35.596 -7.832 -20.027 1.00 38.44 415 LYS A CA 1
ATOM 3305 C C . LYS A 1 415 ? -34.498 -6.782 -19.796 1.00 38.44 415 LYS A C 1
ATOM 3307 O O . LYS A 1 415 ? -34.705 -5.661 -20.232 1.00 38.44 415 LYS A O 1
ATOM 3312 N N . GLU A 1 416 ? -33.365 -7.105 -19.169 1.00 44.56 416 GLU A N 1
ATOM 3313 C CA . GLU A 1 416 ? -32.270 -6.126 -18.969 1.00 44.56 416 GLU A CA 1
ATOM 3314 C C . GLU A 1 416 ? -31.168 -6.178 -20.042 1.00 44.56 416 GLU A C 1
ATOM 3316 O O . GLU A 1 416 ? -30.203 -5.430 -19.970 1.00 44.56 416 GLU A O 1
ATOM 3321 N N . TYR A 1 417 ? -31.343 -6.973 -21.103 1.00 40.44 417 TYR A N 1
ATOM 3322 C CA . TYR A 1 417 ? -30.591 -6.798 -22.351 1.00 40.44 417 TYR A CA 1
ATOM 3323 C C . TYR A 1 417 ? -31.299 -5.761 -23.227 1.00 40.44 417 TYR A C 1
ATOM 3325 O O . TYR A 1 417 ? -31.833 -6.088 -24.286 1.00 40.44 417 TYR A O 1
ATOM 3333 N N . VAL A 1 418 ? -31.389 -4.519 -22.757 1.00 30.33 418 VAL A N 1
ATOM 3334 C CA . VAL A 1 418 ? -31.773 -3.402 -23.622 1.00 30.33 418 VAL A CA 1
ATOM 3335 C C . VAL A 1 418 ? -30.549 -2.526 -23.783 1.00 30.33 418 VAL A C 1
ATOM 3337 O O . VAL A 1 418 ? -30.218 -1.739 -22.905 1.00 30.33 418 VAL A O 1
ATOM 3340 N N . MET A 1 419 ? -29.888 -2.767 -24.915 1.00 33.34 419 MET A N 1
ATOM 3341 C CA . MET A 1 419 ? -29.180 -1.805 -25.754 1.00 33.34 419 MET A CA 1
ATOM 3342 C C . MET A 1 419 ? -29.228 -0.367 -25.216 1.00 33.34 419 MET A C 1
ATOM 3344 O O . MET A 1 419 ? -30.282 0.275 -25.279 1.00 33.34 419 MET A O 1
ATOM 3348 N N . VAL A 1 420 ? -28.076 0.135 -24.781 1.00 33.75 420 VAL A N 1
ATOM 3349 C CA . VAL A 1 420 ? -27.689 1.534 -24.992 1.00 33.75 420 VAL A CA 1
ATOM 3350 C C . VAL A 1 420 ? -26.306 1.520 -25.609 1.00 33.75 420 VAL A C 1
ATOM 3352 O O . VAL A 1 420 ? -25.437 0.835 -25.024 1.00 33.75 420 VAL A O 1
#

Radius of gyration: 24.48 Å; chains: 1; bounding box: 68×58×58 Å